Protein AF-0000000085165749 (afdb_homodimer)

Structure (mmCIF, N/CA/C/O backbone):
data_AF-0000000085165749-model_v1
#
loop_
_entity.id
_entity.type
_entity.pdbx_description
1 polymer 'Phosphoglycerate mutase'
#
loop_
_atom_site.group_PDB
_atom_site.id
_atom_site.type_symbol
_atom_site.label_atom_id
_atom_site.label_alt_id
_atom_site.label_comp_id
_atom_site.label_asym_id
_atom_site.label_entity_id
_atom_site.label_seq_id
_atom_site.pdbx_PDB_ins_code
_atom_site.Cartn_x
_atom_site.Cartn_y
_atom_site.Cartn_z
_atom_site.occupancy
_atom_site.B_iso_or_equiv
_atom_site.auth_seq_id
_atom_site.auth_comp_id
_atom_site.auth_asym_id
_atom_site.auth_atom_id
_atom_site.pdbx_PDB_model_num
ATOM 1 N N . MET A 1 1 ? 17.156 6.289 -3.018 1 94.44 1 MET A N 1
ATOM 2 C CA . MET A 1 1 ? 16.719 7.043 -1.844 1 94.44 1 MET A CA 1
ATOM 3 C C . MET A 1 1 ? 15.789 6.203 -0.973 1 94.44 1 MET A C 1
ATOM 5 O O . MET A 1 1 ? 14.93 5.484 -1.487 1 94.44 1 MET A O 1
ATOM 9 N N . ARG A 1 2 ? 16.078 6.234 0.33 1 96.69 2 ARG A N 1
ATOM 10 C CA . ARG A 1 2 ? 15.109 5.715 1.293 1 96.69 2 ARG A CA 1
ATOM 11 C C . ARG A 1 2 ? 14.188 6.82 1.795 1 96.69 2 ARG A C 1
ATOM 13 O O . ARG A 1 2 ? 14.656 7.852 2.283 1 96.69 2 ARG A O 1
ATOM 20 N N . LEU A 1 3 ? 12.922 6.656 1.549 1 97.69 3 LEU A N 1
ATOM 21 C CA . LEU A 1 3 ? 11.922 7.648 1.936 1 97.69 3 LEU A CA 1
ATOM 22 C C . LEU A 1 3 ? 11.008 7.105 3.023 1 97.69 3 LEU A C 1
ATOM 24 O O . LEU A 1 3 ? 10.289 6.125 2.803 1 97.69 3 LEU A O 1
ATOM 28 N N . ILE A 1 4 ? 11.062 7.711 4.168 1 98.44 4 ILE A N 1
ATOM 29 C CA . ILE A 1 4 ? 10.188 7.332 5.266 1 98.44 4 ILE A CA 1
ATOM 30 C C . ILE A 1 4 ? 9.164 8.438 5.512 1 98.44 4 ILE A C 1
ATOM 32 O O . ILE A 1 4 ? 9.523 9.562 5.875 1 98.44 4 ILE A O 1
ATOM 36 N N . LEU A 1 5 ? 7.926 8.141 5.219 1 98.69 5 LEU A N 1
ATOM 37 C CA . LEU A 1 5 ? 6.809 9.039 5.5 1 98.69 5 LEU A CA 1
ATOM 38 C C . LEU A 1 5 ? 6.188 8.719 6.859 1 98.69 5 LEU A C 1
ATOM 40 O O . LEU A 1 5 ? 5.875 7.562 7.148 1 98.69 5 LEU A O 1
ATOM 44 N N . ILE A 1 6 ? 6.004 9.719 7.695 1 98.69 6 ILE A N 1
ATOM 45 C CA . ILE A 1 6 ? 5.586 9.508 9.078 1 98.69 6 ILE A CA 1
ATOM 46 C C . ILE A 1 6 ? 4.434 10.445 9.422 1 98.69 6 ILE A C 1
ATOM 48 O O . ILE A 1 6 ? 4.508 11.648 9.156 1 98.69 6 ILE A O 1
ATOM 52 N N . ARG A 1 7 ? 3.377 9.891 9.953 1 98.75 7 ARG A N 1
ATOM 53 C CA . ARG A 1 7 ? 2.428 10.789 10.609 1 98.75 7 ARG A CA 1
ATOM 54 C C . ARG A 1 7 ? 2.951 11.234 11.969 1 98.75 7 ARG A C 1
ATOM 56 O O . ARG A 1 7 ? 3.561 10.445 12.695 1 98.75 7 ARG A O 1
ATOM 63 N N . HIS A 1 8 ? 2.695 12.391 12.336 1 98.75 8 HIS A N 1
ATOM 64 C CA . HIS A 1 8 ? 3.068 12.891 13.656 1 98.75 8 HIS A CA 1
ATOM 65 C C . HIS A 1 8 ? 2.514 11.992 14.758 1 98.75 8 HIS A C 1
ATOM 67 O O . HIS A 1 8 ? 1.596 11.203 14.516 1 98.75 8 HIS A O 1
ATOM 73 N N . GLY A 1 9 ? 3.117 12.117 15.961 1 98.44 9 GLY A N 1
ATOM 74 C CA . GLY A 1 9 ? 2.572 11.445 17.125 1 98.44 9 GLY A CA 1
ATOM 75 C C . GLY A 1 9 ? 1.198 11.953 17.531 1 98.44 9 GLY A C 1
ATOM 76 O O . GLY A 1 9 ? 0.72 12.953 16.984 1 98.44 9 GLY A O 1
ATOM 77 N N . GLU A 1 10 ? 0.658 11.281 18.484 1 98.38 10 GLU A N 1
ATOM 78 C CA . GLU A 1 10 ? -0.664 11.688 18.953 1 98.38 10 GLU A CA 1
ATOM 79 C C . GLU A 1 10 ? -0.659 13.133 19.438 1 98.38 10 GLU A C 1
ATOM 81 O O . GLU A 1 10 ? 0.22 13.531 20.219 1 98.38 10 GLU A O 1
ATOM 86 N N . ALA A 1 11 ? -1.513 13.938 18.906 1 98.31 11 ALA A N 1
ATOM 87 C CA . ALA A 1 11 ? -1.696 15.328 19.312 1 98.31 11 ALA A CA 1
ATOM 88 C C . ALA A 1 11 ? -2.988 15.5 20.109 1 98.31 11 ALA A C 1
ATOM 90 O O . ALA A 1 11 ? -3.891 14.664 20.031 1 98.31 11 ALA A O 1
ATOM 91 N N . VAL A 1 12 ? -3.066 16.547 20.844 1 97.44 12 VAL A N 1
ATOM 92 C CA . VAL A 1 12 ? -4.293 16.859 21.578 1 97.44 12 VAL A CA 1
ATOM 93 C C . VAL A 1 12 ? -5.461 16.984 20.609 1 97.44 12 VAL A C 1
ATOM 95 O O . VAL A 1 12 ? -5.379 17.719 19.609 1 97.44 12 VAL A O 1
ATOM 98 N N . GLY A 1 13 ? -6.52 16.203 20.859 1 95.25 13 GLY A N 1
ATOM 99 C CA . GLY A 1 13 ? -7.676 16.234 19.984 1 95.25 13 GLY A CA 1
ATOM 100 C C . GLY A 1 13 ? -7.793 14.992 19.109 1 95.25 13 GLY A C 1
ATOM 101 O O . GLY A 1 13 ? -8.875 14.672 18.625 1 95.25 13 GLY A O 1
ATOM 102 N N . ASN A 1 14 ? -6.652 14.297 18.844 1 95.19 14 ASN A N 1
ATOM 103 C CA . ASN A 1 14 ? -6.699 13.094 18.016 1 95.19 14 ASN A CA 1
ATOM 104 C C . ASN A 1 14 ? -7.586 12.023 18.641 1 95.19 14 ASN A C 1
ATOM 106 O O . ASN A 1 14 ? -8.391 11.398 17.938 1 95.19 14 ASN A O 1
ATOM 110 N N . ASP A 1 15 ? -7.375 11.781 19.906 1 92.38 15 ASP A N 1
ATOM 111 C CA . ASP A 1 15 ? -8.07 10.695 20.594 1 92.38 15 ASP A CA 1
ATOM 112 C C . ASP A 1 15 ? -9.578 10.945 20.625 1 92.38 15 ASP A C 1
ATOM 114 O O . ASP A 1 15 ? -10.367 10 20.719 1 92.38 15 ASP A O 1
ATOM 118 N N . SER A 1 16 ? -9.992 12.188 20.484 1 93.31 16 SER A N 1
ATOM 119 C CA . SER A 1 16 ? -11.414 12.539 20.516 1 93.31 16 SER A CA 1
ATOM 120 C C . SER A 1 16 ? -11.992 12.602 19.109 1 93.31 16 SER A C 1
ATOM 122 O O . SER A 1 16 ? -13.172 12.914 18.938 1 93.31 16 SER A O 1
ATOM 124 N N . GLY A 1 17 ? -11.195 12.414 18.109 1 94.62 17 GLY A N 1
ATOM 125 C CA . GLY A 1 17 ? -11.672 12.383 16.734 1 94.62 17 GLY A CA 1
ATOM 126 C C . GLY A 1 17 ? -11.906 13.758 16.141 1 94.62 17 GLY A C 1
ATOM 127 O O . GLY A 1 17 ? -12.719 13.93 15.234 1 94.62 17 GLY A O 1
ATOM 128 N N . VAL A 1 18 ? -11.305 14.773 16.75 1 96.19 18 VAL A N 1
ATOM 129 C CA . VAL A 1 18 ? -11.445 16.141 16.25 1 96.19 18 VAL A CA 1
ATOM 130 C C . VAL A 1 18 ? -10.703 16.281 14.922 1 96.19 18 VAL A C 1
ATOM 132 O O . VAL A 1 18 ? -9.578 15.797 14.773 1 96.19 18 VAL A O 1
ATOM 135 N N . MET A 1 19 ? -11.375 16.891 13.922 1 96.75 19 MET A N 1
ATOM 136 C CA . MET A 1 19 ? -10.727 17.234 12.656 1 96.75 19 MET A CA 1
ATOM 137 C C . MET A 1 19 ? -9.875 18.484 12.812 1 96.75 19 MET A C 1
ATOM 139 O O . MET A 1 19 ? -10.352 19.594 12.594 1 96.75 19 MET A O 1
ATOM 143 N N . LEU A 1 20 ? -8.695 18.297 13.086 1 96.5 20 LEU A N 1
ATOM 144 C CA . LEU A 1 20 ? -7.805 19.375 13.484 1 96.5 20 LEU A CA 1
ATOM 145 C C . LEU A 1 20 ? -7.414 20.234 12.281 1 96.5 20 LEU A C 1
ATOM 147 O O . LEU A 1 20 ? -7.199 21.438 12.414 1 96.5 20 LEU A O 1
ATOM 151 N N . GLY A 1 21 ? -7.285 19.562 11.125 1 96.44 21 GLY A N 1
ATOM 152 C CA . GLY A 1 21 ? -6.824 20.312 9.961 1 96.44 21 GLY A CA 1
ATOM 153 C C . GLY A 1 21 ? -5.516 21.031 10.195 1 96.44 21 GLY A C 1
ATOM 154 O O . GLY A 1 21 ? -4.531 20.422 10.625 1 96.44 21 GLY A O 1
ATOM 155 N N . ARG A 1 22 ? -5.574 22.344 10.109 1 97 22 ARG A N 1
ATOM 156 C CA . ARG A 1 22 ? -4.336 23.109 10.188 1 97 22 ARG A CA 1
ATOM 157 C C . ARG A 1 22 ? -4.234 23.844 11.516 1 97 22 ARG A C 1
ATOM 159 O O . ARG A 1 22 ? -3.457 24.797 11.648 1 97 22 ARG A O 1
ATOM 166 N N . GLN A 1 23 ? -5.02 23.406 12.492 1 96.31 23 GLN A N 1
ATOM 167 C CA . GLN A 1 23 ? -4.863 23.938 13.836 1 96.31 23 GLN A CA 1
ATOM 168 C C . GLN A 1 23 ? -3.518 23.531 14.438 1 96.31 23 GLN A C 1
ATOM 170 O O . GLN A 1 23 ? -3.053 22.422 14.227 1 96.31 23 GLN A O 1
ATOM 175 N N . ASP A 1 24 ? -2.975 24.422 15.156 1 97 24 ASP A N 1
ATOM 176 C CA . ASP A 1 24 ? -1.678 24.156 15.766 1 97 24 ASP A CA 1
ATOM 177 C C . ASP A 1 24 ? -1.84 23.656 17.203 1 97 24 ASP A C 1
ATOM 179 O O . ASP A 1 24 ? -1.938 24.453 18.141 1 97 24 ASP A O 1
ATOM 183 N N . VAL A 1 25 ? -1.852 22.406 17.422 1 97.31 25 VAL A N 1
ATOM 184 C CA . VAL A 1 25 ? -2.062 21.781 18.719 1 97.31 25 VAL A CA 1
ATOM 185 C C . VAL A 1 25 ? -0.825 20.969 19.109 1 97.31 25 VAL A C 1
ATOM 187 O O . VAL A 1 25 ? -0.12 20.438 18.25 1 97.31 25 VAL A O 1
ATOM 190 N N . PRO A 1 26 ? -0.561 20.844 20.344 1 98.06 26 PRO A N 1
ATOM 191 C CA . PRO A 1 26 ? 0.635 20.125 20.781 1 98.06 26 PRO A CA 1
ATOM 192 C C . PRO A 1 26 ? 0.44 18.609 20.797 1 98.06 26 PRO A C 1
ATOM 194 O O . PRO A 1 26 ? -0.695 18.125 20.75 1 98.06 26 PRO A O 1
ATOM 197 N N . LEU A 1 27 ? 1.549 17.891 20.891 1 98.5 27 LEU A N 1
ATOM 198 C CA . LEU A 1 27 ? 1.521 16.453 21.125 1 98.5 27 LEU A CA 1
ATOM 199 C C . LEU A 1 27 ? 1.022 16.141 22.531 1 98.5 27 LEU A C 1
ATOM 201 O O . LEU A 1 27 ? 1.238 16.922 23.469 1 98.5 27 LEU A O 1
ATOM 205 N N . THR A 1 28 ? 0.401 15.023 22.672 1 98.44 28 THR A N 1
ATOM 206 C CA . THR A 1 28 ? 0.168 14.469 24 1 98.44 28 THR A CA 1
ATOM 207 C C . THR A 1 28 ? 1.426 13.781 24.531 1 98.44 28 THR A C 1
ATOM 209 O O . THR A 1 28 ? 2.422 13.664 23.812 1 98.44 28 THR A O 1
ATOM 212 N N . GLU A 1 29 ? 1.382 13.414 25.766 1 98.31 29 GLU A N 1
ATOM 213 C CA . GLU A 1 29 ? 2.498 12.641 26.297 1 98.31 29 GLU A CA 1
ATOM 214 C C . GLU A 1 29 ? 2.678 11.328 25.547 1 98.31 29 GLU A C 1
ATOM 216 O O . GLU A 1 29 ? 3.805 10.914 25.266 1 98.31 29 GLU A O 1
ATOM 221 N N . ARG A 1 30 ? 1.584 10.719 25.266 1 97.75 30 ARG A N 1
ATOM 222 C CA . ARG A 1 30 ? 1.648 9.5 24.453 1 97.75 30 ARG A CA 1
ATOM 223 C C . ARG A 1 30 ? 2.297 9.773 23.109 1 97.75 30 ARG A C 1
ATOM 225 O O . ARG A 1 30 ? 3.104 8.977 22.625 1 97.75 30 ARG A O 1
ATOM 232 N N . GLY A 1 31 ? 1.917 10.875 22.5 1 98.19 31 GLY A N 1
ATOM 233 C CA . GLY A 1 31 ? 2.504 11.266 21.219 1 98.19 31 GLY A CA 1
ATOM 234 C C . GLY A 1 31 ? 4.004 11.477 21.297 1 98.19 31 GLY A C 1
ATOM 235 O O . GLY A 1 31 ? 4.738 11.094 20.375 1 98.19 31 GLY A O 1
ATOM 236 N N . ARG A 1 32 ? 4.438 12.062 22.359 1 98.06 32 ARG A N 1
ATOM 237 C CA . ARG A 1 32 ? 5.867 12.266 22.562 1 98.06 32 ARG A CA 1
ATOM 238 C C . ARG A 1 32 ? 6.598 10.938 22.688 1 98.06 32 ARG A C 1
ATOM 240 O O . ARG A 1 32 ? 7.66 10.742 22.094 1 98.06 32 ARG A O 1
ATOM 247 N N . GLN A 1 33 ? 6.008 10.031 23.438 1 97.75 33 GLN A N 1
ATOM 248 C CA . GLN A 1 33 ? 6.598 8.711 23.625 1 97.75 33 GLN A CA 1
ATOM 249 C C . GLN A 1 33 ? 6.637 7.945 22.297 1 97.75 33 GLN A C 1
ATOM 251 O O . GLN A 1 33 ? 7.594 7.219 22.016 1 97.75 33 GLN A O 1
ATOM 256 N N . GLN A 1 34 ? 5.625 8.086 21.516 1 97.75 34 GLN A N 1
ATOM 257 C CA . GLN A 1 34 ? 5.578 7.461 20.188 1 97.75 34 GLN A CA 1
ATOM 258 C C . GLN A 1 34 ? 6.734 7.941 19.312 1 97.75 34 GLN A C 1
ATOM 260 O O . GLN A 1 34 ? 7.387 7.137 18.656 1 97.75 34 GLN A O 1
ATOM 265 N N . ALA A 1 35 ? 6.973 9.234 19.312 1 97.19 35 ALA A N 1
ATOM 266 C CA . ALA A 1 35 ? 8.039 9.82 18.516 1 97.19 35 ALA A CA 1
ATOM 267 C C . ALA A 1 35 ? 9.406 9.273 18.938 1 97.19 35 ALA A C 1
ATOM 269 O O . ALA A 1 35 ? 10.219 8.906 18.078 1 97.19 35 ALA A O 1
ATOM 270 N N . LEU A 1 36 ? 9.617 9.203 20.188 1 96.06 36 LEU A N 1
ATOM 271 C CA . LEU A 1 36 ? 10.883 8.688 20.703 1 96.06 36 LEU A CA 1
ATOM 272 C C . LEU A 1 36 ? 11.07 7.223 20.328 1 96.06 36 LEU A C 1
ATOM 274 O O . LEU A 1 36 ? 12.18 6.805 20 1 96.06 36 LEU A O 1
ATOM 278 N N . ALA A 1 37 ? 10 6.477 20.391 1 95.5 37 ALA A N 1
ATOM 279 C CA . ALA A 1 37 ? 10.062 5.062 20.031 1 95.5 37 ALA A CA 1
ATOM 280 C C . ALA A 1 37 ? 10.414 4.891 18.562 1 95.5 37 ALA A C 1
ATOM 282 O O . ALA A 1 37 ? 11.117 3.951 18.188 1 95.5 37 ALA A O 1
ATOM 283 N N . LEU A 1 38 ? 9.961 5.766 17.703 1 95.38 38 LEU A N 1
ATOM 284 C CA . LEU A 1 38 ? 10.203 5.688 16.266 1 95.38 38 LEU A CA 1
ATOM 285 C C . LEU A 1 38 ? 11.68 5.938 15.953 1 95.38 38 LEU A C 1
ATOM 287 O O . LEU A 1 38 ? 12.219 5.371 15 1 95.38 38 LEU A O 1
ATOM 291 N N . ARG A 1 39 ? 12.25 6.809 16.719 1 91.56 39 ARG A N 1
ATOM 292 C CA . ARG A 1 39 ? 13.664 7.125 16.547 1 91.56 39 ARG A CA 1
ATOM 293 C C . ARG A 1 39 ? 14.516 5.859 16.531 1 91.56 39 ARG A C 1
ATOM 295 O O . ARG A 1 39 ? 15.445 5.738 15.742 1 91.56 39 ARG A O 1
ATOM 302 N N . GLU A 1 40 ? 14.18 4.914 17.328 1 90.94 40 GLU A N 1
ATOM 303 C CA . GLU A 1 40 ? 14.961 3.693 17.516 1 90.94 40 GLU A CA 1
ATOM 304 C C . GLU A 1 40 ? 14.625 2.652 16.453 1 90.94 40 GLU A C 1
ATOM 306 O O . GLU A 1 40 ? 15.414 1.747 16.188 1 90.94 40 GLU A O 1
ATOM 311 N N . LYS A 1 41 ? 13.539 2.766 15.836 1 93.25 41 LYS A N 1
ATOM 312 C CA . LYS A 1 41 ? 13.023 1.733 14.938 1 93.25 41 LYS A CA 1
ATOM 313 C C . LYS A 1 41 ? 13.398 2.027 13.484 1 93.25 41 LYS A C 1
ATOM 315 O O . LYS A 1 41 ? 13.5 1.11 12.664 1 93.25 41 LYS A O 1
ATOM 320 N N . LEU A 1 42 ? 13.625 3.256 13.148 1 95.31 42 LEU A N 1
ATOM 321 C CA . LEU A 1 42 ? 13.789 3.654 11.758 1 95.31 42 LEU A CA 1
ATOM 322 C C . LEU A 1 42 ? 15.258 3.869 11.422 1 95.31 42 LEU A C 1
ATOM 324 O O . LEU A 1 42 ? 16.062 4.199 12.305 1 95.31 42 LEU A O 1
ATOM 328 N N . PRO A 1 43 ? 15.625 3.631 10.172 1 94.81 43 PRO A N 1
ATOM 329 C CA . PRO A 1 43 ? 17.016 3.91 9.789 1 94.81 43 PRO A CA 1
ATOM 330 C C . PRO A 1 43 ? 17.391 5.375 9.984 1 94.81 43 PRO A C 1
ATOM 332 O O . PRO A 1 43 ? 16.531 6.262 9.875 1 94.81 43 PRO A O 1
ATOM 335 N N . ARG A 1 44 ? 18.641 5.676 10.203 1 94.62 44 ARG A N 1
ATOM 336 C CA . ARG A 1 44 ? 19.109 7.035 10.438 1 94.62 44 ARG A CA 1
ATOM 337 C C . ARG A 1 44 ? 18.953 7.902 9.195 1 94.62 44 ARG A C 1
ATOM 339 O O . ARG A 1 44 ? 19.359 7.516 8.102 1 94.62 44 ARG A O 1
ATOM 346 N N . PRO A 1 45 ? 18.312 9.023 9.406 1 96.69 45 PRO A N 1
ATOM 347 C CA . PRO A 1 45 ? 18.141 9.922 8.266 1 96.69 45 PRO A CA 1
ATOM 348 C C . PRO A 1 45 ? 19.359 10.812 8.016 1 96.69 45 PRO A C 1
ATOM 350 O O . PRO A 1 45 ? 20.172 11.016 8.922 1 96.69 45 PRO A O 1
ATOM 353 N N . ASN A 1 46 ? 19.547 11.266 6.777 1 95 46 ASN A N 1
ATOM 354 C CA . ASN A 1 46 ? 20.469 12.359 6.527 1 95 46 ASN A CA 1
ATOM 355 C C . ASN A 1 46 ? 19.734 13.641 6.148 1 95 46 ASN A C 1
ATOM 357 O O . ASN A 1 46 ? 20.359 14.695 6 1 95 46 ASN A O 1
ATOM 361 N N . ALA A 1 47 ? 18.391 13.594 6.023 1 97.06 47 ALA A N 1
ATOM 362 C CA . ALA A 1 47 ? 17.531 14.758 5.848 1 97.06 47 ALA A CA 1
ATOM 363 C C . ALA A 1 47 ? 16.188 14.547 6.531 1 97.06 47 ALA A C 1
ATOM 365 O O . ALA A 1 47 ? 15.617 13.453 6.48 1 97.06 47 ALA A O 1
ATOM 366 N N . ILE A 1 48 ? 15.688 15.578 7.16 1 97.94 48 ILE A N 1
ATOM 367 C CA . ILE A 1 48 ? 14.391 15.523 7.824 1 97.94 48 ILE A CA 1
ATOM 368 C C . ILE A 1 48 ? 13.523 16.703 7.359 1 97.94 48 ILE A C 1
ATOM 370 O O . ILE A 1 48 ? 13.93 17.859 7.477 1 97.94 48 ILE A O 1
ATOM 374 N N . TYR A 1 49 ? 12.391 16.375 6.809 1 98.62 49 TYR A N 1
ATOM 375 C CA . TYR A 1 49 ? 11.383 17.359 6.453 1 98.62 49 TYR A CA 1
ATOM 376 C C . TYR A 1 49 ? 10.172 17.266 7.363 1 98.62 49 TYR A C 1
ATOM 378 O O . TYR A 1 49 ? 9.805 16.156 7.793 1 98.62 49 TYR A O 1
ATOM 386 N N . THR A 1 50 ? 9.562 18.391 7.645 1 98.69 50 THR A N 1
ATOM 387 C CA . THR A 1 50 ? 8.383 18.375 8.5 1 98.69 50 THR A CA 1
ATOM 388 C C . THR A 1 50 ? 7.348 19.375 8.023 1 98.69 50 THR A C 1
ATOM 390 O O . THR A 1 50 ? 7.699 20.406 7.426 1 98.69 50 THR A O 1
ATOM 393 N N . SER A 1 51 ? 6.105 19.016 8.188 1 98.69 51 SER A N 1
ATOM 394 C CA . SER A 1 51 ? 5.051 20.016 8.141 1 98.69 51 SER A CA 1
ATOM 395 C C . SER A 1 51 ? 5.332 21.156 9.109 1 98.69 51 SER A C 1
ATOM 397 O O . SER A 1 51 ? 5.949 20.953 10.156 1 98.69 51 SER A O 1
ATOM 399 N N . PRO A 1 52 ? 4.844 22.359 8.828 1 98.12 52 PRO A N 1
ATOM 400 C CA . PRO A 1 52 ? 5.129 23.516 9.695 1 98.12 52 PRO A CA 1
ATOM 401 C C . PRO A 1 52 ? 4.332 23.469 11 1 98.12 52 PRO A C 1
ATOM 403 O O . PRO A 1 52 ? 4.613 24.25 11.914 1 98.12 52 PRO A O 1
ATOM 406 N N . LEU A 1 53 ? 3.361 22.656 11.109 1 98.44 53 LEU A N 1
ATOM 407 C CA . LEU A 1 53 ? 2.531 22.656 12.312 1 98.44 53 LEU A CA 1
ATOM 408 C C . LEU A 1 53 ? 3.289 22.062 13.492 1 98.44 53 LEU A C 1
ATOM 410 O O . LEU A 1 53 ? 4.082 21.125 13.328 1 98.44 53 LEU A O 1
ATOM 414 N N . GLN A 1 54 ? 2.979 22.453 14.648 1 98.25 54 GLN A N 1
ATOM 415 C CA . GLN A 1 54 ? 3.725 22.156 15.867 1 98.25 54 GLN A CA 1
ATOM 416 C C . GLN A 1 54 ? 3.768 20.656 16.141 1 98.25 54 GLN A C 1
ATOM 418 O O . GLN A 1 54 ? 4.805 20.125 16.547 1 98.25 54 GLN A O 1
ATOM 423 N N . ARG A 1 55 ? 2.691 19.938 15.984 1 98.5 55 ARG A N 1
ATOM 424 C CA . ARG A 1 55 ? 2.645 18.516 16.281 1 98.5 55 ARG A CA 1
ATOM 425 C C . ARG A 1 55 ? 3.645 17.75 15.414 1 98.5 55 ARG A C 1
ATOM 427 O O . ARG A 1 55 ? 4.258 16.781 15.875 1 98.5 55 ARG A O 1
ATOM 434 N N . CYS A 1 56 ? 3.848 18.188 14.18 1 98.75 56 CYS A N 1
ATOM 435 C CA . CYS A 1 56 ? 4.828 17.562 13.297 1 98.75 56 CYS A CA 1
ATOM 436 C C . CYS A 1 56 ? 6.242 17.984 13.672 1 98.75 56 CYS A C 1
ATOM 438 O O . CYS A 1 56 ? 7.145 17.141 13.742 1 98.75 56 CYS A O 1
ATOM 440 N N . HIS A 1 57 ? 6.418 19.25 13.914 1 97.69 57 HIS A N 1
ATOM 441 C CA . HIS A 1 57 ? 7.738 19.75 14.289 1 97.69 57 HIS A CA 1
ATOM 442 C C . HIS A 1 57 ? 8.227 19.094 15.578 1 97.69 57 HIS A C 1
ATOM 444 O O . HIS A 1 57 ? 9.383 18.656 15.656 1 97.69 57 HIS A O 1
ATOM 450 N N . ASP A 1 58 ? 7.379 19.016 16.531 1 98 58 ASP A N 1
ATOM 451 C CA . ASP A 1 58 ? 7.734 18.375 17.797 1 98 58 ASP A CA 1
ATOM 452 C C . ASP A 1 58 ? 8.07 16.906 17.609 1 98 58 ASP A C 1
ATOM 454 O O . ASP A 1 58 ? 9.023 16.391 18.203 1 98 58 ASP A O 1
ATOM 458 N N . THR A 1 59 ? 7.289 16.234 16.797 1 98.44 59 THR A N 1
ATOM 459 C CA . THR A 1 59 ? 7.574 14.844 16.484 1 98.44 59 THR A CA 1
ATOM 460 C C . THR A 1 59 ? 8.961 14.703 15.859 1 98.44 59 THR A C 1
ATOM 462 O O . THR A 1 59 ? 9.758 13.867 16.281 1 98.44 59 THR A O 1
ATOM 465 N N . ALA A 1 60 ? 9.25 15.531 14.859 1 98 60 ALA A N 1
ATOM 466 C CA . ALA A 1 60 ? 10.539 15.5 14.172 1 98 60 ALA A CA 1
ATOM 467 C C . ALA A 1 60 ? 11.68 15.75 15.148 1 98 60 ALA A C 1
ATOM 469 O O . ALA A 1 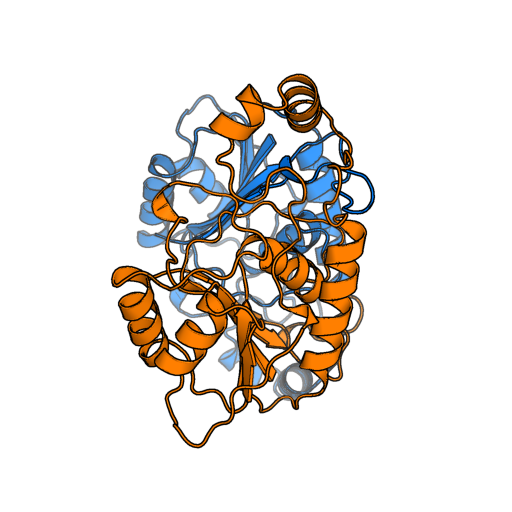60 ? 12.711 15.078 15.094 1 98 60 ALA A O 1
ATOM 470 N N . THR A 1 61 ? 11.492 16.688 16.031 1 97.25 61 THR A N 1
ATOM 471 C CA . THR A 1 61 ? 12.523 17.062 17 1 97.25 61 THR A CA 1
ATOM 472 C C . THR A 1 61 ? 12.82 15.898 17.938 1 97.25 61 THR A C 1
ATOM 474 O O . THR A 1 61 ? 13.984 15.578 18.188 1 97.25 61 THR A O 1
ATOM 477 N N . LEU A 1 62 ? 11.773 15.297 18.453 1 96.81 62 LEU A N 1
ATOM 478 C CA . LEU A 1 62 ? 11.922 14.18 19.375 1 96.81 62 LEU A CA 1
ATOM 479 C C . LEU A 1 62 ? 12.547 12.977 18.672 1 96.81 62 LEU A C 1
ATOM 481 O O . LEU A 1 62 ? 13.32 12.234 19.281 1 96.81 62 LEU A O 1
ATOM 485 N N . MET A 1 63 ? 12.25 12.797 17.406 1 96.94 63 MET A N 1
ATOM 486 C CA . MET A 1 63 ? 12.75 11.664 16.625 1 96.94 63 MET A CA 1
ATOM 487 C C . MET A 1 63 ? 14.211 11.875 16.219 1 96.94 63 MET A C 1
ATOM 489 O O . MET A 1 63 ? 14.938 10.914 15.977 1 96.94 63 MET A O 1
ATOM 493 N N . ASN A 1 64 ? 14.562 13.094 16.031 1 95.44 64 ASN A N 1
ATOM 494 C CA . ASN A 1 64 ? 15.875 13.422 15.477 1 95.44 64 ASN A CA 1
ATOM 495 C C . ASN A 1 64 ? 17 12.805 16.297 1 95.44 64 ASN A C 1
ATOM 497 O O . ASN A 1 64 ? 17.219 13.195 17.453 1 95.44 64 ASN A O 1
ATOM 501 N N . PRO A 1 65 ? 17.719 11.852 15.711 1 87.81 65 PRO A N 1
ATOM 502 C CA . PRO A 1 65 ? 18.766 11.148 16.453 1 87.81 65 PRO A CA 1
ATOM 503 C C . PRO A 1 65 ? 20.016 11.992 16.641 1 87.81 65 PRO A C 1
ATOM 505 O O . PRO A 1 65 ? 20.875 11.656 17.453 1 87.81 65 PRO A O 1
ATOM 508 N N . CYS A 1 66 ? 20.188 13.008 15.781 1 85.5 66 CYS A N 1
ATOM 509 C CA . CYS A 1 66 ? 21.375 13.859 15.805 1 85.5 66 CYS A CA 1
ATOM 510 C C . CYS A 1 66 ? 21 15.328 15.898 1 85.5 66 CYS A C 1
ATOM 512 O O . CYS A 1 66 ? 20.438 15.891 14.945 1 85.5 66 CYS A O 1
ATOM 514 N N . PRO A 1 67 ? 21.359 15.961 16.922 1 79.25 67 PRO A N 1
ATOM 515 C CA . PRO A 1 67 ? 20.984 17.375 17.094 1 79.25 67 PRO A CA 1
ATOM 516 C C . PRO A 1 67 ? 21.547 18.266 15.992 1 79.25 67 PRO A C 1
ATOM 518 O O . PRO A 1 67 ? 21 19.344 15.734 1 79.25 67 PRO A O 1
ATOM 521 N N . ASP A 1 68 ? 22.547 17.812 15.266 1 89.69 68 ASP A N 1
ATOM 522 C CA . ASP A 1 68 ? 23.156 18.625 14.227 1 89.69 68 ASP A CA 1
ATOM 523 C C . ASP A 1 68 ? 22.422 18.469 12.898 1 89.69 68 ASP A C 1
ATOM 525 O O . ASP A 1 68 ? 22.625 19.266 11.969 1 89.69 68 ASP A O 1
ATOM 529 N N . LEU A 1 69 ? 21.625 17.5 12.836 1 92.31 69 LEU A N 1
ATOM 530 C CA . LEU A 1 69 ? 20.844 17.344 11.617 1 92.31 69 LEU A CA 1
ATOM 531 C C . LEU A 1 69 ? 19.656 18.297 11.586 1 92.31 69 LEU A C 1
ATOM 533 O O . LEU A 1 69 ? 18.766 18.219 12.43 1 92.31 69 LEU A O 1
ATOM 537 N N . LYS A 1 70 ? 19.703 19.25 10.703 1 94.25 70 LYS A N 1
ATOM 538 C CA . LYS A 1 70 ? 18.688 20.297 10.609 1 94.25 70 LYS A CA 1
ATOM 539 C C . LYS A 1 70 ? 17.344 19.703 10.156 1 94.25 70 LYS A C 1
ATOM 541 O O . LYS A 1 70 ? 17.312 18.859 9.258 1 94.25 70 LYS A O 1
ATOM 546 N N . ILE A 1 71 ? 16.312 20.141 10.836 1 97.19 71 ILE A N 1
ATOM 547 C CA . ILE A 1 71 ? 14.945 19.828 10.438 1 97.19 71 ILE A CA 1
ATOM 548 C C . ILE A 1 71 ? 14.438 20.922 9.484 1 97.19 71 ILE A C 1
ATOM 550 O O . ILE A 1 71 ? 14.43 22.094 9.836 1 97.19 71 ILE A O 1
ATOM 554 N N . GLN A 1 72 ? 14.039 20.562 8.273 1 97.75 72 GLN A N 1
ATOM 555 C CA . GLN A 1 72 ? 13.578 21.516 7.266 1 97.75 72 GLN A CA 1
ATOM 556 C C . GLN A 1 72 ? 12.055 21.516 7.176 1 97.75 72 GLN A C 1
ATOM 558 O O . GLN A 1 72 ? 11.43 20.469 7.039 1 97.75 72 GLN A O 1
ATOM 563 N N . GLU A 1 73 ? 11.531 22.703 7.273 1 98.06 73 GLU A N 1
ATOM 564 C CA . GLU A 1 73 ? 10.094 22.812 7.059 1 98.06 73 GLU A CA 1
ATOM 565 C C . GLU A 1 73 ? 9.758 22.797 5.57 1 98.06 73 GLU A C 1
ATOM 567 O O . GLU A 1 73 ? 10.414 23.469 4.773 1 98.06 73 GLU A O 1
ATOM 572 N N . LEU A 1 74 ? 8.828 22.016 5.211 1 98.25 74 LEU A N 1
ATOM 573 C CA . LEU A 1 74 ? 8.258 21.984 3.869 1 98.25 74 LEU A CA 1
ATOM 574 C C . LEU A 1 74 ? 6.766 22.281 3.906 1 98.25 74 LEU A C 1
ATOM 576 O O . LEU A 1 74 ? 5.969 21.453 4.359 1 98.25 74 LEU A O 1
ATOM 580 N N . ALA A 1 75 ? 6.383 23.438 3.414 1 98.19 75 ALA A N 1
ATOM 581 C CA . ALA A 1 75 ? 5.012 23.922 3.535 1 98.19 75 ALA A CA 1
ATOM 582 C C . ALA A 1 75 ? 4.023 22.969 2.875 1 98.19 75 ALA A C 1
ATOM 584 O O . ALA A 1 75 ? 2.887 22.828 3.328 1 98.19 75 ALA A O 1
ATOM 585 N N . GLU A 1 76 ? 4.449 22.281 1.845 1 98.44 76 GLU A N 1
ATOM 586 C CA . GLU A 1 76 ? 3.594 21.375 1.086 1 98.44 76 GLU A CA 1
ATOM 587 C C . GLU A 1 76 ? 3.121 20.219 1.95 1 98.44 76 GLU A C 1
ATOM 589 O O . GLU A 1 76 ? 2.131 19.562 1.625 1 98.44 76 GLU A O 1
ATOM 594 N N . LEU A 1 77 ? 3.768 19.938 3.105 1 98.69 77 LEU A N 1
ATOM 595 C CA . LEU A 1 77 ? 3.475 18.766 3.93 1 98.69 77 LEU A CA 1
ATOM 596 C C . LEU A 1 77 ? 2.359 19.062 4.926 1 98.69 77 LEU A C 1
ATOM 598 O O . LEU A 1 77 ? 1.947 18.188 5.688 1 98.69 77 LEU A O 1
ATOM 602 N N . ILE A 1 78 ? 1.835 20.266 4.859 1 98.69 78 ILE A N 1
ATOM 603 C CA . ILE A 1 78 ? 0.823 20.688 5.828 1 98.69 78 ILE A CA 1
ATOM 604 C C . ILE A 1 78 ? -0.446 19.859 5.629 1 98.69 78 ILE A C 1
ATOM 606 O O . ILE A 1 78 ? -0.667 19.297 4.551 1 98.69 78 ILE A O 1
ATOM 610 N N . GLU A 1 79 ? -1.247 19.781 6.691 1 98.5 79 GLU A N 1
ATOM 611 C CA . GLU A 1 79 ? -2.479 19 6.625 1 98.5 79 GLU A CA 1
ATOM 612 C C . GLU A 1 79 ? -3.488 19.641 5.68 1 98.5 79 GLU A C 1
ATOM 614 O O . GLU A 1 79 ? -3.412 20.828 5.398 1 98.5 79 GLU A O 1
ATOM 619 N N . ILE A 1 80 ? -4.363 18.797 5.199 1 96.62 80 ILE A N 1
ATOM 620 C CA . ILE A 1 80 ? -5.465 19.281 4.367 1 96.62 80 ILE A CA 1
ATOM 621 C C . ILE A 1 80 ? -6.324 20.266 5.16 1 96.62 80 ILE A C 1
ATOM 623 O O . ILE A 1 80 ? -6.656 20 6.32 1 96.62 80 ILE A O 1
ATOM 627 N N . ASP A 1 81 ? -6.602 21.375 4.516 1 97.56 81 ASP A N 1
ATOM 628 C CA . ASP A 1 81 ? -7.52 22.328 5.129 1 97.56 81 ASP A CA 1
ATOM 629 C C . ASP A 1 81 ? -8.945 21.781 5.152 1 97.56 81 ASP A C 1
ATOM 631 O O . ASP A 1 81 ? -9.547 21.547 4.102 1 97.56 81 ASP A O 1
ATOM 635 N N . GLN A 1 82 ? -9.539 21.672 6.332 1 95.94 82 GLN A N 1
ATOM 636 C CA . GLN A 1 82 ? -10.836 21.031 6.496 1 95.94 82 GLN A CA 1
ATOM 637 C C . GLN A 1 82 ? -11.961 22.062 6.5 1 95.94 82 GLN A C 1
ATOM 639 O O . GLN A 1 82 ? -13.125 21.719 6.73 1 95.94 82 GLN A O 1
ATOM 644 N N . GLY A 1 83 ? -11.57 23.281 6.332 1 97.62 83 GLY A N 1
ATOM 645 C CA . GLY A 1 83 ? -12.562 24.344 6.203 1 97.62 83 GLY A CA 1
ATOM 646 C C . GLY A 1 83 ? -13.484 24.453 7.406 1 97.62 83 GLY A C 1
ATOM 647 O O . GLY A 1 83 ? -13.016 24.516 8.547 1 97.62 83 GLY A O 1
ATOM 648 N N . ILE A 1 84 ? -14.828 24.359 7.133 1 97.88 84 ILE A N 1
ATOM 649 C CA . ILE A 1 84 ? -15.82 24.641 8.164 1 97.88 84 ILE A CA 1
ATOM 650 C C . ILE A 1 84 ? -15.836 23.5 9.172 1 97.88 84 ILE A C 1
ATOM 652 O O . ILE A 1 84 ? -16.438 23.609 10.25 1 97.88 84 ILE A O 1
ATOM 656 N N . PHE A 1 85 ? -15.195 22.406 8.875 1 97.31 85 PHE A N 1
ATOM 657 C CA . PHE A 1 85 ? -15.234 21.25 9.75 1 97.31 85 PHE A CA 1
ATOM 658 C C . PHE A 1 85 ? -14.102 21.312 10.773 1 97.31 85 PHE A C 1
ATOM 660 O O . PHE A 1 85 ? -14.07 20.516 11.719 1 97.31 85 PHE A O 1
ATOM 667 N N . THR A 1 86 ? -13.156 22.25 10.547 1 97.44 86 THR A N 1
ATOM 668 C CA . THR A 1 86 ? -11.992 22.328 11.414 1 97.44 86 THR A CA 1
ATOM 669 C C . THR A 1 86 ? -12.414 22.5 12.875 1 97.44 86 THR A C 1
ATOM 671 O O . THR A 1 86 ? -13.242 23.359 13.188 1 97.44 86 THR A O 1
ATOM 674 N N . GLY A 1 87 ? -11.859 21.641 13.672 1 96.94 87 GLY A N 1
ATOM 675 C CA . GLY A 1 87 ? -12.109 21.734 15.102 1 96.94 87 GLY A CA 1
ATOM 676 C C . GLY A 1 87 ? -13.312 20.953 15.562 1 96.94 87 GLY A C 1
ATOM 677 O O . GLY A 1 87 ? -13.586 20.859 16.766 1 96.94 87 GLY A O 1
ATOM 678 N N . LEU A 1 88 ? -14.039 20.359 14.602 1 97.56 88 LEU A N 1
ATOM 679 C CA . LEU A 1 88 ? -15.234 19.594 14.93 1 97.56 88 LEU A CA 1
ATOM 680 C C . LEU A 1 88 ? -14.953 18.094 14.875 1 97.56 88 LEU A C 1
ATOM 682 O O . LEU A 1 88 ? -14.086 17.656 14.125 1 97.56 88 LEU A O 1
ATOM 686 N N . THR A 1 89 ? -15.625 17.406 15.734 1 97.19 89 THR A N 1
ATOM 687 C CA . THR A 1 89 ? -15.781 15.984 15.469 1 97.19 89 THR A CA 1
ATOM 688 C C . THR A 1 89 ? -16.797 15.742 14.367 1 97.19 89 THR A C 1
ATOM 690 O O . THR A 1 89 ? -17.562 16.641 14.008 1 97.19 89 THR A O 1
ATOM 693 N N . TRP A 1 90 ? -16.797 14.602 13.836 1 95.62 90 TRP A N 1
ATOM 694 C CA . TRP A 1 90 ? -17.781 14.305 12.805 1 95.62 90 TRP A CA 1
ATOM 695 C C . TRP A 1 90 ? -19.203 14.422 13.352 1 95.62 90 TRP A C 1
ATOM 697 O O . TRP A 1 90 ? -20.094 14.938 12.68 1 95.62 90 TRP A O 1
ATOM 707 N N . ALA A 1 91 ? -19.375 13.992 14.562 1 97.25 91 ALA A N 1
ATOM 708 C CA . ALA A 1 91 ? -20.688 14.109 15.203 1 97.25 91 ALA A CA 1
ATOM 709 C C . ALA A 1 91 ? -21.109 15.57 15.312 1 97.25 91 ALA A C 1
ATOM 711 O O . ALA A 1 91 ? -22.266 15.906 15.055 1 97.25 91 ALA A 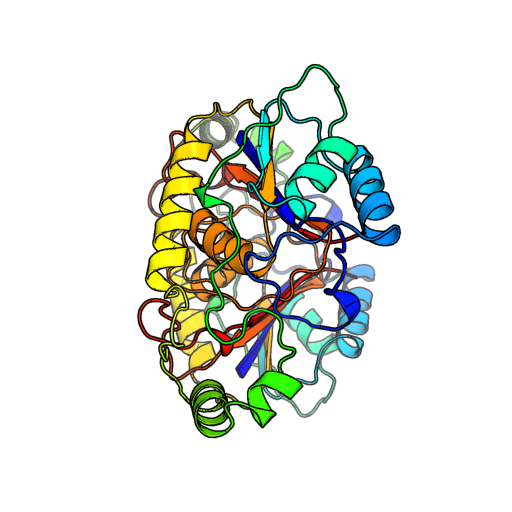O 1
ATOM 712 N N . GLN A 1 92 ? -20.188 16.406 15.711 1 98.12 92 GLN A N 1
ATOM 713 C CA . GLN A 1 92 ? -20.469 17.828 15.789 1 98.12 92 GLN A CA 1
ATOM 714 C C . GLN A 1 92 ? -20.75 18.406 14.406 1 98.12 92 GLN A C 1
ATOM 716 O O . GLN A 1 92 ? -21.641 19.25 14.25 1 98.12 92 GLN A O 1
ATOM 721 N N . ALA A 1 93 ? -20 17.984 13.383 1 97.88 93 ALA A N 1
ATOM 722 C CA . ALA A 1 93 ? -20.234 18.438 12.016 1 97.88 93 ALA A CA 1
ATOM 723 C C . ALA A 1 93 ? -21.625 18.047 11.539 1 97.88 93 ALA A C 1
ATOM 725 O O . ALA A 1 93 ? -22.328 18.859 10.914 1 97.88 93 ALA A O 1
ATOM 726 N N . GLN A 1 94 ? -22 16.828 11.836 1 97.75 94 GLN A N 1
ATOM 727 C CA . GLN A 1 94 ? -23.312 16.344 11.453 1 97.75 94 GLN A CA 1
ATOM 728 C C . GLN A 1 94 ? -24.422 17.172 12.102 1 97.75 94 GLN A C 1
ATOM 730 O O . GLN A 1 94 ? -25.453 17.438 11.484 1 97.75 94 GLN A O 1
ATOM 735 N N . SER A 1 95 ? -24.25 17.578 13.32 1 98.19 95 SER A N 1
ATOM 736 C CA . SER A 1 95 ? -25.219 18.391 14.039 1 98.19 95 SER A CA 1
ATOM 737 C C . SER A 1 95 ? -25.281 19.797 13.477 1 98.19 95 SER A C 1
ATOM 739 O O . SER A 1 95 ? -26.359 20.359 13.312 1 98.19 95 SER A O 1
ATOM 741 N N . GLN A 1 96 ? -24.141 20.391 13.172 1 98.12 96 GLN A N 1
ATOM 742 C CA . GLN A 1 96 ? -24.062 21.781 12.75 1 98.12 96 GLN A CA 1
ATOM 743 C C . GLN A 1 96 ? -24.359 21.938 11.266 1 98.12 96 GLN A C 1
ATOM 745 O O . GLN A 1 96 ? -24.859 22.969 10.828 1 98.12 96 GLN A O 1
ATOM 750 N N . HIS A 1 97 ? -23.984 20.969 10.445 1 97.88 97 HIS A N 1
ATOM 751 C CA . HIS A 1 97 ? -24.141 20.984 9 1 97.88 97 HIS A CA 1
ATOM 752 C C . HIS A 1 97 ? -24.766 19.688 8.492 1 97.88 97 HIS A C 1
ATOM 754 O O . HIS A 1 97 ? -24.172 19 7.652 1 97.88 97 HIS A O 1
ATOM 760 N N . PRO A 1 98 ? -25.984 19.344 8.945 1 97.69 98 PRO A N 1
ATOM 761 C CA . PRO A 1 98 ? -26.578 18.047 8.664 1 97.69 98 PRO A CA 1
ATOM 762 C C . PRO A 1 98 ? -26.75 17.781 7.168 1 97.69 98 PRO A C 1
ATOM 764 O O . PRO A 1 98 ? -26.422 16.688 6.695 1 97.69 98 PRO A O 1
ATOM 767 N N . ASP A 1 99 ? -27.188 18.797 6.387 1 97.5 99 ASP A N 1
ATOM 768 C CA . ASP A 1 99 ? -27.438 18.594 4.965 1 97.5 99 ASP A CA 1
ATOM 769 C C . ASP A 1 99 ? -26.141 18.312 4.215 1 97.5 99 ASP A C 1
ATOM 771 O O . ASP A 1 99 ? -26.078 17.391 3.395 1 97.5 99 ASP A O 1
ATOM 775 N N . LEU A 1 100 ? -25.156 19.094 4.512 1 96.5 100 LEU A N 1
ATOM 776 C CA . LEU A 1 100 ? -23.859 18.891 3.865 1 96.5 100 LEU A CA 1
ATOM 777 C C . LEU A 1 100 ? -23.281 17.531 4.215 1 96.5 100 LEU A C 1
ATOM 779 O O . LEU A 1 100 ? -22.781 16.828 3.338 1 96.5 100 LEU A O 1
ATOM 783 N N . CYS A 1 101 ? -23.328 17.141 5.477 1 96.12 101 CYS A N 1
ATOM 784 C CA . CYS A 1 101 ? -22.781 15.867 5.926 1 96.12 101 CYS A CA 1
ATOM 785 C C . CYS A 1 101 ? -23.516 14.695 5.285 1 96.12 101 CYS A C 1
ATOM 787 O O . CYS A 1 101 ? -22.906 13.695 4.906 1 96.12 101 CYS A O 1
ATOM 789 N N . GLU A 1 102 ? -24.781 14.812 5.184 1 95.69 102 GLU A N 1
ATOM 790 C CA . GLU A 1 102 ? -25.547 13.781 4.504 1 95.69 102 GLU A CA 1
ATOM 791 C C . GLU A 1 102 ? -25.141 13.656 3.041 1 95.69 102 GLU A C 1
ATOM 793 O O . GLU A 1 102 ? -24.984 12.547 2.531 1 95.69 102 GLU A O 1
ATOM 798 N N . GLU A 1 103 ? -24.984 14.789 2.406 1 94.25 103 GLU A N 1
ATOM 799 C CA . GLU A 1 103 ? -24.547 14.781 1.014 1 94.25 103 GLU A CA 1
ATOM 800 C C . GLU A 1 103 ? -23.172 14.125 0.871 1 94.25 103 GLU A C 1
ATOM 802 O O . GLU A 1 103 ? -22.953 13.336 -0.052 1 94.25 103 GLU A O 1
ATOM 807 N N . LEU A 1 104 ? -22.297 14.445 1.78 1 91.12 104 LEU A N 1
ATOM 808 C CA . LEU A 1 104 ? -20.953 13.898 1.756 1 91.12 104 LEU A CA 1
ATOM 809 C C . LEU A 1 104 ? -20.969 12.391 1.949 1 91.12 104 LEU A C 1
ATOM 811 O O . LEU A 1 104 ? -20.172 11.672 1.34 1 91.12 104 LEU A O 1
ATOM 815 N N . GLU A 1 105 ? -21.828 11.93 2.789 1 89.31 105 GLU A N 1
ATOM 816 C CA . GLU A 1 105 ? -21.906 10.508 3.094 1 89.31 105 GLU A CA 1
ATOM 817 C C . GLU A 1 105 ? -22.531 9.727 1.941 1 89.31 105 GLU A C 1
ATOM 819 O O . GLU A 1 105 ? -22.203 8.562 1.711 1 89.31 105 GLU A O 1
ATOM 824 N N . GLU A 1 106 ? -23.297 10.352 1.156 1 88.44 106 GLU A N 1
ATOM 825 C CA . GLU A 1 106 ? -24.109 9.617 0.198 1 88.44 106 GLU A CA 1
ATOM 826 C C . GLU A 1 106 ? -23.578 9.781 -1.223 1 88.44 106 GLU A C 1
ATOM 828 O O . GLU A 1 106 ? -23.875 8.961 -2.098 1 88.44 106 GLU A O 1
ATOM 833 N N . SER A 1 107 ? -22.859 10.844 -1.42 1 87.94 107 SER A N 1
ATOM 834 C CA . SER A 1 107 ? -22.469 11.156 -2.789 1 87.94 107 SER A CA 1
ATOM 835 C C . SER A 1 107 ? -21.359 10.227 -3.281 1 87.94 107 SER A C 1
ATOM 837 O O . SER A 1 107 ? -20.422 9.93 -2.545 1 87.94 107 SER A O 1
ATOM 839 N N . ASP A 1 108 ? -21.469 9.852 -4.484 1 83.94 108 ASP A N 1
ATOM 840 C CA . ASP A 1 108 ? -20.422 9.078 -5.148 1 83.94 108 ASP A CA 1
ATOM 841 C C . ASP A 1 108 ? -19.328 10 -5.711 1 83.94 108 ASP A C 1
ATOM 843 O O . ASP A 1 108 ? -18.266 9.531 -6.105 1 83.94 108 ASP A O 1
ATOM 847 N N . TYR A 1 109 ? -19.609 11.266 -5.637 1 83.56 109 TYR A N 1
ATOM 848 C CA . TYR A 1 109 ? -18.688 12.242 -6.211 1 83.56 109 TYR A CA 1
ATOM 849 C C . TYR A 1 109 ? -18.188 13.211 -5.141 1 83.56 109 TYR A C 1
ATOM 851 O O . TYR A 1 109 ? -18.781 13.312 -4.062 1 83.56 109 TYR A O 1
ATOM 859 N N . LEU A 1 110 ? -17.078 13.797 -5.434 1 83.69 110 LEU A N 1
ATOM 860 C CA . LEU A 1 110 ? -16.516 14.773 -4.504 1 83.69 110 LEU A CA 1
ATOM 861 C C . LEU A 1 110 ? -17.422 15.992 -4.391 1 83.69 110 LEU A C 1
ATOM 863 O O . LEU A 1 110 ? -17.906 16.516 -5.398 1 83.69 110 LEU A O 1
ATOM 867 N N . ILE A 1 111 ? -17.641 16.328 -3.152 1 87.19 111 ILE A N 1
ATOM 868 C CA . ILE A 1 111 ? -18.438 17.5 -2.824 1 87.19 111 ILE A CA 1
ATOM 869 C C . ILE A 1 111 ? -17.562 18.531 -2.123 1 87.19 111 ILE A C 1
ATOM 871 O O . ILE A 1 111 ? -16.875 18.219 -1.146 1 87.19 111 ILE A O 1
ATOM 875 N N . PRO A 1 112 ? -17.625 19.703 -2.684 1 89.81 112 PRO A N 1
ATOM 876 C CA . PRO A 1 112 ? -16.828 20.734 -2.014 1 89.81 112 PRO A CA 1
ATOM 877 C C . PRO A 1 112 ? -17.344 21.062 -0.611 1 89.81 112 PRO A C 1
ATOM 879 O O . PRO A 1 112 ? -18.547 21.156 -0.399 1 89.81 112 PRO A O 1
ATOM 882 N N . VAL A 1 113 ? -16.422 21.125 0.337 1 94.19 113 VAL A N 1
ATOM 883 C CA . VAL A 1 113 ? -16.703 21.625 1.679 1 94.19 113 VAL A CA 1
ATOM 884 C C . VAL A 1 113 ? -16.328 23.109 1.774 1 94.19 113 VAL A C 1
ATOM 886 O O . VAL A 1 113 ? -15.203 23.484 1.441 1 94.19 113 VAL A O 1
ATOM 889 N N . PRO A 1 114 ? -17.203 23.922 2.211 1 97 114 PRO A N 1
ATOM 890 C CA . PRO A 1 114 ? -16.906 25.359 2.277 1 97 114 PRO A CA 1
ATOM 891 C C . PRO A 1 114 ? -15.625 25.656 3.035 1 97 114 PRO A C 1
ATOM 893 O O . PRO A 1 114 ? -15.383 25.078 4.102 1 97 114 PRO A O 1
ATOM 896 N N . GLU A 1 115 ? -14.75 26.484 2.416 1 97.44 115 GLU A N 1
ATOM 897 C CA . GLU A 1 115 ? -13.516 27.016 2.992 1 97.44 115 GLU A CA 1
ATOM 898 C C . GLU A 1 115 ? -12.438 25.922 3.064 1 97.44 115 GLU A C 1
ATOM 900 O O . GLU A 1 115 ? -11.328 26.172 3.549 1 97.44 115 GLU A O 1
ATOM 905 N N . ALA A 1 116 ? -12.766 24.766 2.627 1 96.5 116 ALA A N 1
ATOM 906 C CA . ALA A 1 116 ? -11.797 23.672 2.668 1 96.5 116 ALA A CA 1
ATOM 907 C C . ALA A 1 116 ? -10.969 23.625 1.39 1 96.5 116 ALA A C 1
ATOM 909 O O . ALA A 1 116 ? -11.383 24.156 0.352 1 96.5 116 ALA A O 1
ATOM 910 N N . GLU A 1 117 ? -9.828 23.094 1.525 1 94.62 117 GLU A N 1
ATOM 911 C CA . GLU A 1 117 ? -9.031 22.75 0.353 1 94.62 117 GLU A CA 1
ATOM 912 C C . GLU A 1 117 ? -9.664 21.594 -0.418 1 94.62 117 GLU A C 1
ATOM 914 O O . GLU A 1 117 ? -10.133 20.625 0.182 1 94.62 117 GLU A O 1
ATOM 919 N N . SER A 1 118 ? -9.68 21.688 -1.758 1 89.56 118 SER A N 1
ATOM 920 C CA . SER A 1 118 ? -10.164 20.562 -2.543 1 89.56 118 SER A CA 1
ATOM 921 C C . SER A 1 118 ? -9.141 19.422 -2.561 1 89.56 118 SER A C 1
ATOM 923 O O . SER A 1 118 ? -7.941 19.672 -2.391 1 89.56 118 SER A O 1
ATOM 925 N N . MET A 1 119 ? -9.633 18.266 -2.787 1 88.06 119 MET A N 1
ATOM 926 C CA . MET A 1 119 ? -8.727 17.125 -2.867 1 88.06 119 MET A CA 1
ATOM 927 C C . MET A 1 119 ? -7.75 17.297 -4.027 1 88.06 119 MET A C 1
ATOM 929 O O . MET A 1 119 ? -6.594 16.875 -3.932 1 88.06 119 MET A O 1
ATOM 933 N N . ALA A 1 120 ? -8.234 17.875 -5.105 1 87.75 120 ALA A N 1
ATOM 934 C CA . ALA A 1 120 ? -7.371 18.141 -6.254 1 87.75 120 ALA A CA 1
ATOM 935 C C . ALA A 1 120 ? -6.207 19.047 -5.867 1 87.75 120 ALA A C 1
ATOM 937 O O . ALA A 1 120 ? -5.07 18.828 -6.285 1 87.75 120 ALA A O 1
ATOM 938 N N . MET A 1 121 ? -6.508 20.031 -5.094 1 92.69 121 MET A N 1
ATOM 939 C CA . MET A 1 121 ? -5.477 20.953 -4.629 1 92.69 121 MET A CA 1
ATOM 940 C C . MET A 1 121 ? -4.48 20.234 -3.721 1 92.69 121 MET A C 1
ATOM 942 O O . MET A 1 121 ? -3.27 20.438 -3.84 1 92.69 121 MET A O 1
ATOM 946 N N . ALA A 1 122 ? -5 19.406 -2.816 1 93.38 122 ALA A N 1
ATOM 947 C CA . ALA A 1 122 ? -4.137 18.641 -1.921 1 93.38 122 ALA A CA 1
ATOM 948 C C . ALA A 1 122 ? -3.232 17.703 -2.707 1 93.38 122 ALA A C 1
ATOM 950 O O . ALA A 1 122 ? -2.049 17.562 -2.396 1 93.38 122 ALA A O 1
ATOM 951 N N . TRP A 1 123 ? -3.773 17.125 -3.674 1 91.88 123 TRP A N 1
ATOM 952 C CA . TRP A 1 123 ? -3.016 16.188 -4.5 1 91.88 123 TRP A CA 1
ATOM 953 C C . TRP A 1 123 ? -1.923 16.906 -5.281 1 91.88 123 TRP A C 1
ATOM 955 O O . TRP A 1 123 ? -0.805 16.406 -5.41 1 91.88 123 TRP A O 1
ATOM 965 N N . GLN A 1 124 ? -2.26 18.062 -5.797 1 94.06 124 GLN A N 1
ATOM 966 C CA . GLN A 1 124 ? -1.255 18.859 -6.48 1 94.06 124 GLN A CA 1
ATOM 967 C C . GLN A 1 124 ? -0.12 19.25 -5.539 1 94.06 124 GLN A C 1
ATOM 969 O O . GLN A 1 124 ? 1.052 19.203 -5.918 1 94.06 124 GLN A O 1
ATOM 974 N N . ARG A 1 125 ? -0.501 19.609 -4.379 1 96.5 125 ARG A N 1
ATOM 975 C CA . ARG A 1 125 ? 0.501 19.906 -3.365 1 96.5 125 ARG A CA 1
ATOM 976 C C . ARG A 1 125 ? 1.362 18.688 -3.062 1 96.5 125 ARG A C 1
ATOM 978 O O . ARG A 1 125 ? 2.572 18.812 -2.863 1 96.5 125 ARG A O 1
ATOM 985 N N . ALA A 1 126 ? 0.767 17.547 -3.031 1 96.94 126 ALA A N 1
ATOM 986 C CA . ALA A 1 126 ? 1.502 16.312 -2.824 1 96.94 126 ALA A CA 1
ATOM 987 C C . ALA A 1 126 ? 2.502 16.062 -3.951 1 96.94 126 ALA A C 1
ATOM 989 O O . ALA A 1 126 ? 3.629 15.625 -3.707 1 96.94 126 ALA A O 1
ATOM 990 N N . LYS A 1 127 ? 2.109 16.344 -5.164 1 96 127 LYS A N 1
ATOM 991 C CA . LYS A 1 127 ? 3.014 16.219 -6.305 1 96 127 LYS A CA 1
ATOM 992 C C . LYS A 1 127 ? 4.215 17.141 -6.164 1 96 127 LYS A C 1
ATOM 994 O O . LYS A 1 127 ? 5.344 16.766 -6.48 1 96 127 LYS A O 1
ATOM 999 N N . GLN A 1 128 ? 3.943 18.297 -5.695 1 97.75 128 GLN A N 1
ATOM 1000 C CA . GLN A 1 128 ? 5.02 19.25 -5.488 1 97.75 128 GLN A CA 1
ATOM 1001 C C . GLN A 1 128 ? 5.977 18.781 -4.395 1 97.75 128 GLN A C 1
ATOM 1003 O O . GLN A 1 128 ? 7.195 18.891 -4.543 1 97.75 128 GLN A O 1
ATOM 1008 N N . ALA A 1 129 ? 5.438 18.281 -3.303 1 98.19 129 ALA A N 1
ATOM 1009 C CA . ALA A 1 129 ? 6.27 17.734 -2.236 1 98.19 129 ALA A CA 1
ATOM 1010 C C . ALA A 1 129 ? 7.148 16.594 -2.76 1 98.19 129 ALA A C 1
ATOM 1012 O O . ALA A 1 129 ? 8.344 16.547 -2.471 1 98.19 129 ALA A O 1
ATOM 1013 N N . TRP A 1 130 ? 6.527 15.75 -3.52 1 96.06 130 TRP A N 1
ATOM 1014 C CA . TRP A 1 130 ? 7.246 14.609 -4.09 1 96.06 130 TRP A CA 1
ATOM 1015 C C . TRP A 1 130 ? 8.383 15.086 -4.988 1 96.06 130 TRP A C 1
ATOM 1017 O O . TRP A 1 130 ? 9.492 14.547 -4.93 1 96.06 130 TRP A O 1
ATOM 1027 N N . LYS A 1 131 ? 8.109 16.062 -5.809 1 95.06 131 LYS A N 1
ATOM 1028 C CA . LYS A 1 131 ? 9.133 16.641 -6.68 1 95.06 131 LYS A CA 1
ATOM 1029 C C . LYS A 1 131 ? 10.32 17.156 -5.871 1 95.06 131 LYS A C 1
ATOM 1031 O O . LYS A 1 131 ? 11.477 16.969 -6.262 1 95.06 131 LYS A O 1
ATOM 1036 N N . GLN A 1 132 ? 10.016 17.75 -4.766 1 95.75 132 GLN A N 1
ATOM 1037 C CA . GLN A 1 132 ? 11.07 18.281 -3.902 1 95.75 132 GLN A CA 1
ATOM 1038 C C . GLN A 1 132 ? 11.867 17.156 -3.258 1 95.75 132 GLN A C 1
ATOM 1040 O O . GLN A 1 132 ? 13.102 17.203 -3.217 1 95.75 132 GLN A O 1
ATOM 1045 N N . LEU A 1 133 ? 11.234 16.172 -2.793 1 95.56 133 LEU A N 1
ATOM 1046 C CA . LEU A 1 133 ? 11.883 15.047 -2.123 1 95.56 133 LEU A CA 1
ATOM 1047 C C . LEU A 1 133 ? 12.758 14.258 -3.098 1 95.56 133 LEU A C 1
ATOM 1049 O O . LEU A 1 133 ? 13.805 13.727 -2.711 1 95.56 133 LEU A O 1
ATOM 1053 N N . ARG A 1 134 ? 12.414 14.195 -4.336 1 92.94 134 ARG A N 1
ATOM 1054 C CA . ARG A 1 134 ? 13.117 13.422 -5.352 1 92.94 134 ARG A CA 1
ATOM 1055 C C . ARG A 1 134 ? 14.422 14.102 -5.754 1 92.94 134 ARG A C 1
ATOM 1057 O O . ARG A 1 134 ? 15.188 13.562 -6.559 1 92.94 134 ARG A O 1
ATOM 1064 N N . ARG A 1 135 ? 14.688 15.266 -5.25 1 93.75 135 ARG A N 1
ATOM 1065 C CA . ARG A 1 135 ? 15.945 15.953 -5.531 1 93.75 135 ARG A CA 1
ATOM 1066 C C . ARG A 1 135 ? 17.094 15.328 -4.758 1 93.75 135 ARG A C 1
ATOM 1068 O O . ARG A 1 135 ? 18.266 15.594 -5.051 1 93.75 135 ARG A O 1
ATOM 1075 N N . HIS A 1 136 ? 16.781 14.523 -3.814 1 95 136 HIS A N 1
ATOM 1076 C CA . HIS A 1 136 ? 17.812 13.82 -3.049 1 95 136 HIS A CA 1
ATOM 1077 C C . HIS A 1 136 ? 18.469 12.727 -3.883 1 95 136 HIS A C 1
ATOM 1079 O O . HIS A 1 136 ? 17.953 12.344 -4.938 1 95 136 HIS A O 1
ATOM 1085 N N . SER A 1 137 ? 19.594 12.266 -3.416 1 93.06 137 SER A N 1
ATOM 1086 C CA . SER A 1 137 ? 20.312 11.211 -4.125 1 93.06 137 SER A CA 1
ATOM 1087 C C . SER A 1 137 ? 19.828 9.828 -3.711 1 93.06 137 SER A C 1
ATOM 1089 O O . SER A 1 137 ? 19.109 9.695 -2.719 1 93.06 137 SER A O 1
ATOM 1091 N N . ASP A 1 138 ? 20.219 8.867 -4.43 1 91.88 138 ASP A N 1
ATOM 1092 C CA . ASP A 1 138 ? 19.812 7.484 -4.18 1 91.88 138 ASP A CA 1
ATOM 1093 C C . ASP A 1 138 ? 20.391 6.973 -2.859 1 91.88 138 ASP A C 1
ATOM 1095 O O . ASP A 1 138 ? 19.891 5.996 -2.297 1 91.88 138 ASP A O 1
ATOM 1099 N N . GLU A 1 139 ? 21.375 7.602 -2.32 1 93.81 139 GLU A N 1
ATOM 1100 C CA . GLU A 1 139 ? 22.047 7.156 -1.101 1 93.81 139 GLU A CA 1
ATOM 1101 C C . GLU A 1 139 ? 21.422 7.789 0.137 1 93.81 139 GLU A C 1
ATOM 1103 O O . GLU A 1 139 ? 21.75 7.418 1.266 1 93.81 139 GLU A O 1
ATOM 1108 N N . ASP A 1 140 ? 20.5 8.695 -0.054 1 96.44 140 ASP A N 1
ATOM 1109 C CA . ASP A 1 140 ? 19.938 9.461 1.062 1 96.44 140 ASP A CA 1
ATOM 1110 C C . ASP A 1 140 ? 18.797 8.695 1.733 1 96.44 140 ASP A C 1
ATOM 1112 O O . ASP A 1 140 ? 18.094 7.93 1.081 1 96.44 140 ASP A O 1
ATOM 1116 N N . CYS A 1 141 ? 18.734 8.844 3.035 1 97.31 141 CYS A N 1
ATOM 1117 C CA . CYS A 1 141 ? 17.562 8.477 3.82 1 97.31 141 CYS A CA 1
ATOM 1118 C C . CYS A 1 141 ? 16.812 9.711 4.301 1 97.31 141 CYS A C 1
ATOM 1120 O O . CYS A 1 141 ? 17.328 10.477 5.113 1 97.31 141 CYS A O 1
ATOM 1122 N N . VAL A 1 142 ? 15.617 9.859 3.809 1 97.88 142 VAL A N 1
ATOM 1123 C CA . VAL A 1 142 ? 14.852 11.078 4.043 1 97.88 142 VAL A CA 1
ATOM 1124 C C . VAL A 1 142 ? 13.633 10.766 4.906 1 97.88 142 VAL A C 1
ATOM 1126 O O . VAL A 1 142 ? 12.844 9.875 4.578 1 97.88 142 VAL A O 1
ATOM 1129 N N . TRP A 1 143 ? 13.484 11.438 6.066 1 98.31 143 TRP A N 1
ATOM 1130 C CA . TRP A 1 143 ? 12.273 11.398 6.875 1 98.31 143 TRP A CA 1
ATOM 1131 C C . TRP A 1 143 ? 11.344 12.555 6.527 1 98.31 143 TRP A C 1
ATOM 1133 O O . TRP A 1 143 ? 11.789 13.703 6.434 1 98.31 143 TRP A O 1
ATOM 1143 N N . CYS A 1 144 ? 10.133 12.258 6.332 1 98.69 144 CYS A N 1
ATOM 1144 C CA . CYS A 1 144 ? 9.102 13.266 6.109 1 98.69 144 CYS A CA 1
ATOM 1145 C C . CYS A 1 144 ? 7.977 13.133 7.125 1 98.69 144 CYS A C 1
ATOM 1147 O O . CYS A 1 144 ? 7.223 12.156 7.098 1 98.69 144 CYS A O 1
ATOM 1149 N N . ILE A 1 145 ? 7.871 14.07 8.031 1 98.88 145 ILE A N 1
ATOM 1150 C CA . ILE A 1 145 ? 6.832 14.062 9.062 1 98.88 145 ILE A CA 1
ATOM 1151 C C . ILE A 1 145 ? 5.656 14.93 8.609 1 98.88 145 ILE A C 1
ATOM 1153 O O . ILE A 1 145 ? 5.832 16.109 8.312 1 98.88 145 ILE A O 1
ATOM 1157 N N . SER A 1 146 ? 4.5 14.367 8.555 1 98.81 146 SER A N 1
ATOM 1158 C CA . SER A 1 146 ? 3.303 15.008 8.023 1 98.81 146 SER A CA 1
ATOM 1159 C C . SER A 1 146 ? 2.051 14.531 8.75 1 98.81 146 SER A C 1
ATOM 1161 O O . SER A 1 146 ? 2.092 14.258 9.953 1 98.81 146 SER A O 1
ATOM 1163 N N . HIS A 1 147 ? 0.926 14.594 8.117 1 98.5 147 HIS A N 1
ATOM 1164 C CA . HIS A 1 147 ? -0.372 14.367 8.742 1 98.5 147 HIS A CA 1
ATOM 1165 C C . HIS A 1 147 ? -1.119 13.227 8.062 1 98.5 147 HIS A C 1
ATOM 1167 O O . HIS A 1 147 ? -0.809 12.867 6.922 1 98.5 147 HIS A O 1
ATOM 1173 N N . GLY A 1 148 ? -2.062 12.672 8.812 1 96.5 148 GLY A N 1
ATOM 1174 C CA . GLY A 1 148 ? -2.779 11.508 8.32 1 96.5 148 GLY A CA 1
ATOM 1175 C C . GLY A 1 148 ? -3.516 11.766 7.02 1 96.5 148 GLY A C 1
ATOM 1176 O O . GLY A 1 148 ? -3.475 10.938 6.105 1 96.5 148 GLY A O 1
ATOM 1177 N N . GLY A 1 149 ? -4.258 12.906 6.922 1 94.75 149 GLY A N 1
ATOM 1178 C CA . GLY A 1 149 ? -5.008 13.227 5.719 1 94.75 149 GLY A CA 1
ATOM 1179 C C . GLY A 1 149 ? -4.121 13.484 4.516 1 94.75 149 GLY A C 1
ATOM 1180 O O . GLY A 1 149 ? -4.336 12.914 3.445 1 94.75 149 GLY A O 1
ATOM 1181 N N . PHE A 1 150 ? -3.105 14.273 4.668 1 97.12 150 PHE A N 1
ATOM 1182 C CA . PHE A 1 150 ? -2.25 14.664 3.553 1 97.12 150 PHE A CA 1
ATOM 1183 C C . PHE A 1 150 ? -1.393 13.484 3.096 1 97.12 150 PHE A C 1
ATOM 1185 O O . PHE A 1 150 ? -1.115 13.344 1.904 1 97.12 150 PHE A O 1
ATOM 1192 N N . LEU A 1 151 ? -0.967 12.633 4.035 1 97.31 151 LEU A N 1
ATOM 1193 C CA . LEU A 1 151 ? -0.141 11.484 3.68 1 97.31 151 LEU A CA 1
ATOM 1194 C C . LEU A 1 151 ? -0.864 10.586 2.684 1 97.31 151 LEU A C 1
ATOM 1196 O O . LEU A 1 151 ? -0.228 9.945 1.843 1 97.31 151 LEU A O 1
ATOM 1200 N N . GLN A 1 152 ? -2.174 10.555 2.756 1 93.44 152 GLN A N 1
ATOM 1201 C CA . GLN A 1 152 ? -2.928 9.773 1.779 1 93.44 152 GLN A CA 1
ATOM 1202 C C . GLN A 1 152 ? -2.621 10.227 0.356 1 93.44 152 GLN A C 1
ATOM 1204 O O . GLN A 1 152 ? -2.453 9.406 -0.544 1 93.44 152 GLN A O 1
ATOM 1209 N N . CYS A 1 153 ? -2.586 11.531 0.187 1 93.75 153 CYS A N 1
ATOM 1210 C CA . CYS A 1 153 ? -2.287 12.109 -1.118 1 93.75 153 CYS A CA 1
ATOM 1211 C C . CYS A 1 153 ? -0.843 11.836 -1.52 1 93.75 153 CYS A C 1
ATOM 1213 O O . CYS A 1 153 ? -0.577 11.406 -2.643 1 93.75 153 CYS A O 1
ATOM 1215 N N . LEU A 1 154 ? 0.054 12.062 -0.6 1 96.94 154 LEU A N 1
ATOM 1216 C CA . LEU A 1 154 ? 1.473 11.906 -0.901 1 96.94 154 LEU A CA 1
ATOM 1217 C C . LEU A 1 154 ? 1.801 10.453 -1.244 1 96.94 154 LEU A C 1
ATOM 1219 O O . LEU A 1 154 ? 2.533 10.188 -2.201 1 96.94 154 LEU A O 1
ATOM 1223 N N . ILE A 1 155 ? 1.233 9.531 -0.496 1 95.75 155 ILE A N 1
ATOM 1224 C CA . ILE A 1 155 ? 1.451 8.109 -0.738 1 95.75 155 ILE A CA 1
ATOM 1225 C C . ILE A 1 155 ? 0.924 7.738 -2.121 1 95.75 155 ILE A C 1
ATOM 1227 O O . ILE A 1 155 ? 1.566 6.98 -2.852 1 95.75 155 ILE A O 1
ATOM 1231 N N . SER A 1 156 ? -0.227 8.25 -2.475 1 92.75 156 SER A N 1
ATOM 1232 C CA . SER A 1 156 ? -0.771 7.957 -3.797 1 92.75 156 SER A CA 1
ATOM 1233 C C . SER A 1 156 ? 0.172 8.43 -4.898 1 92.75 156 SER A C 1
ATOM 1235 O O . SER A 1 156 ? 0.345 7.742 -5.91 1 92.75 156 SER A O 1
ATOM 1237 N N . VAL A 1 157 ? 0.763 9.57 -4.723 1 92.75 157 VAL A N 1
ATOM 1238 C CA . VAL A 1 157 ? 1.696 10.125 -5.703 1 92.75 157 VAL A CA 1
ATOM 1239 C C . VAL A 1 157 ? 2.949 9.25 -5.77 1 92.75 157 VAL A C 1
ATOM 1241 O O . VAL A 1 157 ? 3.42 8.914 -6.855 1 92.75 157 VAL A O 1
ATOM 1244 N N . VAL A 1 158 ? 3.465 8.875 -4.605 1 93.38 158 VAL A N 1
ATOM 1245 C CA . VAL A 1 158 ? 4.66 8.047 -4.531 1 93.38 158 VAL A CA 1
ATOM 1246 C C . VAL A 1 158 ? 4.402 6.707 -5.223 1 93.38 158 VAL A C 1
ATOM 1248 O O . VAL A 1 158 ? 5.238 6.227 -5.992 1 93.38 158 VAL A O 1
ATOM 1251 N N . LEU A 1 159 ? 3.234 6.184 -5 1 91.31 159 LEU A N 1
ATOM 1252 C CA . LEU A 1 159 ? 2.865 4.887 -5.566 1 91.31 159 LEU A CA 1
ATOM 1253 C C . LEU A 1 159 ? 2.582 5.008 -7.059 1 91.31 159 LEU A C 1
ATOM 1255 O O . LEU A 1 159 ? 2.498 3.998 -7.762 1 91.31 159 LEU A O 1
ATOM 1259 N N . GLY A 1 160 ? 2.426 6.227 -7.57 1 89.25 160 GLY A N 1
ATOM 1260 C CA . GLY A 1 160 ? 1.983 6.41 -8.945 1 89.25 160 GLY A CA 1
ATOM 1261 C C . GLY A 1 160 ? 0.528 6.039 -9.156 1 89.25 160 GLY A C 1
ATOM 1262 O O . GLY A 1 160 ? 0.163 5.523 -10.211 1 89.25 160 GLY A O 1
ATOM 1263 N N . SER A 1 161 ? -0.223 6.18 -8.125 1 89.25 161 SER A N 1
ATOM 1264 C CA . SER A 1 161 ? -1.637 5.82 -8.164 1 89.25 161 SER A CA 1
ATOM 1265 C C . SER A 1 161 ? -2.479 6.945 -8.75 1 89.25 161 SER A C 1
ATOM 1267 O O . SER A 1 161 ? -2.215 8.125 -8.492 1 89.25 161 SER A O 1
ATOM 1269 N N . ASP A 1 162 ? -3.479 6.609 -9.492 1 81.88 162 ASP A N 1
ATOM 1270 C CA . ASP A 1 162 ? -4.406 7.59 -10.047 1 81.88 162 ASP A CA 1
ATOM 1271 C C . ASP A 1 162 ? -5.672 7.691 -9.203 1 81.88 162 ASP A C 1
ATOM 1273 O O . ASP A 1 162 ? -6.672 8.273 -9.633 1 81.88 162 ASP A O 1
ATOM 1277 N N . ARG A 1 163 ? -5.543 7.098 -8.008 1 82.62 163 ARG A N 1
ATOM 1278 C CA . ARG A 1 163 ? -6.676 7.129 -7.094 1 82.62 163 ARG A CA 1
ATOM 1279 C C . ARG A 1 163 ? -6.211 7.227 -5.645 1 82.62 163 ARG A C 1
ATOM 1281 O O . ARG A 1 163 ? -5.023 7.051 -5.355 1 82.62 163 ARG A O 1
ATOM 1288 N N . LEU A 1 164 ? -7.152 7.594 -4.766 1 83.88 164 LEU A N 1
ATOM 1289 C CA . LEU A 1 164 ? -6.863 7.664 -3.338 1 83.88 164 LEU A CA 1
ATOM 1290 C C . LEU A 1 164 ? -7.426 6.453 -2.605 1 83.88 164 LEU A C 1
ATOM 1292 O O . LEU A 1 164 ? -8.508 5.965 -2.943 1 83.88 164 LEU A O 1
ATOM 1296 N N . TRP A 1 165 ? -6.641 5.961 -1.757 1 84.5 165 TRP A N 1
ATOM 1297 C CA . TRP A 1 165 ? -7.062 4.84 -0.923 1 84.5 165 TRP A CA 1
ATOM 1298 C C . TRP A 1 165 ? -7.254 5.277 0.525 1 84.5 165 TRP A C 1
ATOM 1300 O O . TRP A 1 165 ? -6.297 5.68 1.188 1 84.5 165 TRP A O 1
ATOM 1310 N N . GLY A 1 166 ? -8.5 5.41 0.963 1 83.19 166 GLY A N 1
ATOM 1311 C CA . GLY A 1 166 ? -8.797 5.762 2.344 1 83.19 166 GLY A CA 1
ATOM 1312 C C . GLY A 1 166 ? -8.203 4.785 3.346 1 83.19 166 GLY A C 1
ATOM 1313 O O . GLY A 1 166 ? -8.578 3.611 3.369 1 83.19 166 GLY A O 1
ATOM 1314 N N . MET A 1 167 ? -7.102 5.199 3.982 1 88.44 167 MET A N 1
ATOM 1315 C CA . MET A 1 167 ? -6.504 4.402 5.051 1 88.44 167 MET A CA 1
ATOM 1316 C C . MET A 1 167 ? -6.621 5.121 6.391 1 88.44 167 MET A C 1
ATOM 1318 O O . MET A 1 167 ? -6.602 6.352 6.449 1 88.44 167 MET A O 1
ATOM 1322 N N . GLU A 1 168 ? -6.898 4.367 7.324 1 89.25 168 GLU A N 1
ATOM 1323 C CA . GLU A 1 168 ? -6.68 4.91 8.664 1 89.25 168 GLU A CA 1
ATOM 1324 C C . GLU A 1 168 ? -5.199 4.895 9.031 1 89.25 168 GLU A C 1
ATOM 1326 O O . GLU A 1 168 ? -4.609 3.826 9.203 1 89.25 168 GLU A O 1
ATOM 1331 N N . ILE A 1 169 ? -4.625 6.035 9.031 1 95.88 169 ILE A N 1
ATOM 1332 C CA . ILE A 1 169 ? -3.217 6.16 9.391 1 95.88 169 ILE A CA 1
ATOM 1333 C C . ILE A 1 169 ? -3.094 6.66 10.828 1 95.88 169 ILE A C 1
ATOM 1335 O O . ILE A 1 169 ? -3.27 7.852 11.094 1 95.88 169 ILE A O 1
ATOM 1339 N N . PRO A 1 170 ? -2.834 5.789 11.75 1 96.5 17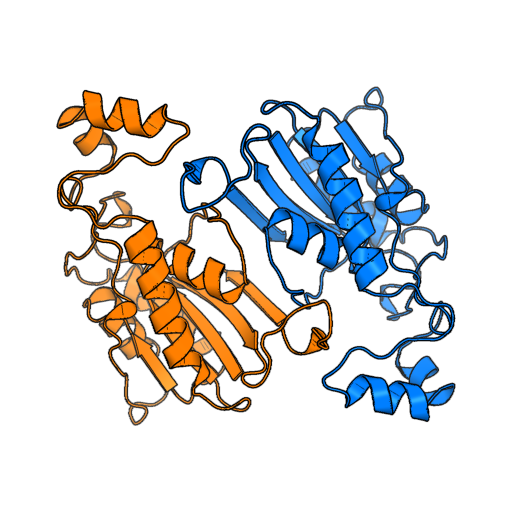0 PRO A N 1
ATOM 1340 C CA . PRO A 1 170 ? -2.777 6.215 13.156 1 96.5 170 PRO A CA 1
ATOM 1341 C C . PRO A 1 170 ? -1.575 7.105 13.453 1 96.5 170 PRO A C 1
ATOM 1343 O O . PRO A 1 170 ? -0.636 7.172 12.656 1 96.5 170 PRO A O 1
ATOM 1346 N N . PRO A 1 171 ? -1.662 7.848 14.547 1 97.62 171 PRO A N 1
ATOM 1347 C CA . PRO A 1 171 ? -0.492 8.641 14.93 1 97.62 171 PRO A CA 1
ATOM 1348 C C . PRO A 1 171 ? 0.784 7.809 15.016 1 97.62 171 PRO A C 1
ATOM 1350 O O . PRO A 1 171 ? 0.75 6.672 15.492 1 97.62 171 PRO A O 1
ATOM 1353 N N . ALA A 1 172 ? 1.854 8.375 14.508 1 98.12 172 ALA A N 1
ATOM 1354 C CA . ALA A 1 172 ? 3.193 7.793 14.547 1 98.12 172 ALA A CA 1
ATOM 1355 C C . ALA A 1 172 ? 3.301 6.598 13.609 1 98.12 172 ALA A C 1
ATOM 1357 O O . ALA A 1 172 ? 4.238 5.801 13.711 1 98.12 172 ALA A O 1
ATOM 1358 N N . ALA A 1 173 ? 2.312 6.375 12.75 1 97.88 173 ALA A N 1
ATOM 1359 C CA . ALA A 1 173 ? 2.465 5.375 11.695 1 97.88 173 ALA A CA 1
ATOM 1360 C C . ALA A 1 173 ? 3.504 5.816 10.664 1 97.88 173 ALA A C 1
ATOM 1362 O O . ALA A 1 173 ? 3.773 7.012 10.523 1 97.88 173 ALA A O 1
ATOM 1363 N N . TRP A 1 174 ? 4.105 4.855 9.961 1 98.06 174 TRP A N 1
ATOM 1364 C CA . TRP A 1 174 ? 5.117 5.234 8.977 1 98.06 174 TRP A CA 1
ATOM 1365 C C . TRP A 1 174 ? 5.027 4.352 7.738 1 98.06 174 TRP A C 1
ATOM 1367 O O . TRP A 1 174 ? 4.441 3.266 7.781 1 98.06 174 TRP A O 1
ATOM 1377 N N . PHE A 1 175 ? 5.441 4.828 6.688 1 97.69 175 PHE A N 1
ATOM 1378 C CA . PHE A 1 175 ? 5.641 4.188 5.391 1 97.69 175 PHE A CA 1
ATOM 1379 C C . PHE A 1 175 ? 7.102 4.281 4.965 1 97.69 175 PHE A C 1
ATOM 1381 O O . PHE A 1 175 ? 7.73 5.332 5.102 1 97.69 175 PHE A O 1
ATOM 1388 N N . ASP A 1 176 ? 7.672 3.18 4.535 1 97.25 176 ASP A N 1
ATOM 1389 C CA . ASP A 1 176 ? 9.094 3.07 4.207 1 97.25 176 ASP A CA 1
ATOM 1390 C C . ASP A 1 176 ? 9.289 2.586 2.773 1 97.25 176 ASP A C 1
ATOM 1392 O O . ASP A 1 176 ? 8.93 1.454 2.441 1 97.25 176 ASP A O 1
ATOM 1396 N N . PHE A 1 177 ? 9.859 3.496 1.92 1 96.12 177 PHE A N 1
ATOM 1397 C CA . PHE A 1 177 ? 10.047 3.205 0.504 1 96.12 177 PHE A CA 1
ATOM 1398 C C . PHE A 1 177 ? 11.516 3.299 0.122 1 96.12 177 PHE A C 1
ATOM 1400 O O . PHE A 1 177 ? 12.258 4.105 0.684 1 96.12 177 PHE A O 1
ATOM 1407 N N . SER A 1 178 ? 11.953 2.467 -0.812 1 94.06 178 SER A N 1
ATOM 1408 C CA . SER A 1 178 ? 13.148 2.701 -1.613 1 94.06 178 SER A CA 1
ATOM 1409 C C . SER A 1 178 ? 12.789 3.156 -3.023 1 94.06 178 SER A C 1
ATOM 1411 O O . SER A 1 178 ? 11.945 2.547 -3.682 1 94.06 178 SER A O 1
ATOM 1413 N N . VAL A 1 179 ? 13.391 4.223 -3.439 1 90.25 179 VAL A N 1
ATOM 1414 C CA . VAL A 1 179 ? 13.094 4.777 -4.754 1 90.25 179 VAL A CA 1
ATOM 1415 C C . VAL A 1 179 ? 14.391 5.109 -5.48 1 90.25 179 VAL A C 1
ATOM 1417 O O . VAL A 1 179 ? 15.352 5.578 -4.867 1 90.25 179 VAL A O 1
ATOM 1420 N N . ARG A 1 180 ? 14.398 4.82 -6.746 1 88.38 180 ARG A N 1
ATOM 1421 C CA . ARG A 1 180 ? 15.453 5.344 -7.605 1 88.38 180 ARG A CA 1
ATOM 1422 C C . ARG A 1 180 ? 15.047 6.676 -8.227 1 88.38 180 ARG A C 1
ATOM 1424 O O . ARG A 1 180 ? 14.109 6.734 -9.031 1 88.38 180 ARG A O 1
ATOM 1431 N N . VAL A 1 181 ? 15.797 7.684 -7.945 1 82.5 181 VAL A N 1
ATOM 1432 C CA . VAL A 1 181 ? 15.32 9.047 -8.172 1 82.5 181 VAL A CA 1
ATOM 1433 C C . VAL A 1 181 ? 15.445 9.398 -9.648 1 82.5 181 VAL A C 1
ATOM 1435 O O . VAL A 1 181 ? 14.742 10.281 -10.141 1 82.5 181 VAL A O 1
ATOM 1438 N N . ASP A 1 182 ? 16.297 8.766 -10.352 1 79.44 182 ASP A N 1
ATOM 1439 C CA . ASP A 1 182 ? 16.531 9.109 -11.758 1 79.44 182 ASP A CA 1
ATOM 1440 C C . ASP A 1 182 ? 15.555 8.367 -12.672 1 79.44 182 ASP A C 1
ATOM 1442 O O . ASP A 1 182 ? 15.578 8.555 -13.891 1 79.44 182 ASP A O 1
ATOM 1446 N N . LEU A 1 183 ? 14.758 7.527 -12.016 1 76.56 183 LEU A N 1
ATOM 1447 C CA . LEU A 1 183 ? 13.781 6.77 -12.781 1 76.56 183 LEU A CA 1
ATOM 1448 C C . LEU A 1 183 ? 12.359 7.211 -12.445 1 76.56 183 LEU A C 1
ATOM 1450 O O . LEU A 1 183 ? 12.117 7.746 -11.359 1 76.56 183 LEU A O 1
ATOM 1454 N N . ASP A 1 184 ? 11.516 7.105 -13.461 1 70.31 184 ASP A N 1
ATOM 1455 C CA . ASP A 1 184 ? 10.117 7.441 -13.211 1 70.31 184 ASP A CA 1
ATOM 1456 C C . ASP A 1 184 ? 9.359 6.254 -12.625 1 70.31 184 ASP A C 1
ATOM 1458 O O . ASP A 1 184 ? 8.234 6.402 -12.141 1 70.31 184 ASP A O 1
ATOM 1462 N N . GLY A 1 185 ? 10.055 5.176 -12.586 1 65.31 185 GLY A N 1
ATOM 1463 C CA . GLY A 1 185 ? 9.5 3.969 -12 1 65.31 185 GLY A CA 1
ATOM 1464 C C . GLY A 1 185 ? 8.359 3.375 -12.812 1 65.31 185 GLY A C 1
ATOM 1465 O O . GLY A 1 185 ? 7.531 2.637 -12.281 1 65.31 185 GLY A O 1
ATOM 1466 N N . ARG A 1 186 ? 8.344 3.705 -14.148 1 70.56 186 ARG A N 1
ATOM 1467 C CA . ARG A 1 186 ? 7.246 3.205 -14.969 1 70.56 186 ARG A CA 1
ATOM 1468 C C . ARG A 1 186 ? 7.492 1.763 -15.391 1 70.56 186 ARG A C 1
ATOM 1470 O O . ARG A 1 186 ? 8.594 1.417 -15.828 1 70.56 186 ARG A O 1
ATOM 1477 N N . PHE A 1 187 ? 6.5 0.891 -15.156 1 65.12 187 PHE A N 1
ATOM 1478 C CA . PHE A 1 187 ? 6.586 -0.558 -15.297 1 65.12 187 PHE A CA 1
ATOM 1479 C C . PHE A 1 187 ? 6.887 -0.949 -16.734 1 65.12 187 PHE A C 1
ATOM 1481 O O . PHE A 1 187 ? 7.43 -2.027 -16.984 1 65.12 187 PHE A O 1
ATOM 1488 N N . GLU A 1 188 ? 6.629 -0.178 -17.656 1 65.88 188 GLU A N 1
ATOM 1489 C CA . GLU A 1 188 ? 6.715 -0.627 -19.047 1 65.88 188 GLU A CA 1
ATOM 1490 C C . GLU A 1 188 ? 8.172 -0.767 -19.484 1 65.88 188 GLU A C 1
ATOM 1492 O O . GLU A 1 188 ? 8.484 -1.575 -20.375 1 65.88 188 GLU A O 1
ATOM 1497 N N . ALA A 1 189 ? 8.992 -0.045 -18.656 1 66.12 189 ALA A N 1
ATOM 1498 C CA . ALA A 1 189 ? 10.328 -0.045 -19.25 1 66.12 189 ALA A CA 1
ATOM 1499 C C . ALA A 1 189 ? 11.406 -0.155 -18.172 1 66.12 189 ALA A C 1
ATOM 1501 O O . ALA A 1 189 ? 12.484 -0.696 -18.406 1 66.12 189 ALA A O 1
ATOM 1502 N N . GLU A 1 190 ? 10.977 0.176 -17.047 1 75.12 190 GLU A N 1
ATOM 1503 C CA . GLU A 1 190 ? 12.023 0.333 -16.047 1 75.12 190 GLU A CA 1
ATOM 1504 C C . GLU A 1 190 ? 12.039 -0.846 -15.07 1 75.12 190 GLU A C 1
ATOM 1506 O O . GLU A 1 190 ? 11.008 -1.483 -14.852 1 75.12 190 GLU A O 1
ATOM 1511 N N . ASN A 1 191 ? 13.273 -1.118 -14.672 1 71.19 191 ASN A N 1
ATOM 1512 C CA . ASN A 1 191 ? 13.461 -2.121 -13.625 1 71.19 191 ASN A CA 1
ATOM 1513 C C . ASN A 1 191 ? 12.891 -1.652 -12.289 1 71.19 191 ASN A C 1
ATOM 1515 O O . ASN A 1 191 ? 13.461 -0.769 -11.641 1 71.19 191 ASN A O 1
ATOM 1519 N N . THR A 1 192 ? 11.812 -2.242 -12.008 1 68.62 192 THR A N 1
ATOM 1520 C CA . THR A 1 192 ? 11.07 -1.762 -10.844 1 68.62 192 THR A CA 1
ATOM 1521 C C . THR A 1 192 ? 11.641 -2.346 -9.555 1 68.62 192 THR A C 1
ATOM 1523 O O . THR A 1 192 ? 11.133 -2.072 -8.469 1 68.62 192 THR A O 1
ATOM 1526 N N . ARG A 1 193 ? 12.727 -3.088 -9.68 1 73.12 193 ARG A N 1
ATOM 1527 C CA . ARG A 1 193 ? 13.336 -3.66 -8.484 1 73.12 193 ARG A CA 1
ATOM 1528 C C . ARG A 1 193 ? 13.859 -2.568 -7.562 1 73.12 193 ARG A C 1
ATOM 1530 O O . ARG A 1 193 ? 14.086 -2.807 -6.371 1 73.12 193 ARG A O 1
ATOM 1537 N N . TRP A 1 194 ? 14 -1.426 -8.211 1 78.44 194 TRP A N 1
ATOM 1538 C CA . TRP A 1 194 ? 14.57 -0.316 -7.449 1 78.44 194 TRP A CA 1
ATOM 1539 C C . TRP A 1 194 ? 13.5 0.363 -6.602 1 78.44 194 TRP A C 1
ATOM 1541 O O . TRP A 1 194 ? 13.812 1.144 -5.699 1 78.44 194 TRP A O 1
ATOM 1551 N N . TRP A 1 195 ? 12.32 0.079 -6.902 1 86.88 195 TRP A N 1
ATOM 1552 C CA . TRP A 1 195 ? 11.219 0.635 -6.117 1 86.88 195 TRP A CA 1
ATOM 1553 C C . TRP A 1 195 ? 10.633 -0.417 -5.184 1 86.88 195 TRP A C 1
ATOM 1555 O O . TRP A 1 195 ? 10.078 -1.419 -5.641 1 86.88 195 TRP A O 1
ATOM 1565 N N . ARG A 1 196 ? 10.797 -0.156 -3.873 1 92.12 196 ARG A N 1
ATOM 1566 C CA . ARG A 1 196 ? 10.383 -1.16 -2.9 1 92.12 196 ARG A CA 1
ATOM 1567 C C . ARG A 1 196 ? 9.562 -0.529 -1.779 1 92.12 196 ARG A C 1
ATOM 1569 O O . ARG A 1 196 ? 9.859 0.584 -1.34 1 92.12 196 ARG A O 1
ATOM 1576 N N . ILE A 1 197 ? 8.586 -1.241 -1.41 1 95.5 197 ILE A N 1
ATOM 1577 C CA . ILE A 1 197 ? 7.887 -0.939 -0.165 1 95.5 197 ILE A CA 1
ATOM 1578 C C . ILE A 1 197 ? 8.445 -1.809 0.961 1 95.5 197 ILE A C 1
ATOM 1580 O O . ILE A 1 197 ? 8.336 -3.037 0.916 1 95.5 197 ILE A O 1
ATOM 1584 N N . HIS A 1 198 ? 9.062 -1.217 1.949 1 94.94 198 HIS A N 1
ATOM 1585 C CA . HIS A 1 198 ? 9.602 -1.939 3.094 1 94.94 198 HIS A CA 1
ATOM 1586 C C . HIS A 1 198 ? 8.594 -1.991 4.238 1 94.94 198 HIS A C 1
ATOM 1588 O O . HIS A 1 198 ? 8.578 -2.953 5.012 1 94.94 198 HIS A O 1
ATOM 1594 N N . ALA A 1 199 ? 7.863 -0.954 4.41 1 95.44 199 ALA A N 1
ATOM 1595 C CA . ALA A 1 199 ? 6.801 -0.833 5.406 1 95.44 199 ALA A CA 1
ATOM 1596 C C . ALA A 1 199 ? 5.641 0.002 4.875 1 95.44 199 ALA A C 1
ATOM 1598 O O . ALA A 1 199 ? 5.852 0.972 4.141 1 95.44 199 ALA A O 1
ATOM 1599 N N . PHE A 1 200 ? 4.48 -0.349 5.191 1 96.69 200 PHE A N 1
ATOM 1600 C CA . PHE A 1 200 ? 3.264 0.317 4.738 1 96.69 200 PHE A CA 1
ATOM 1601 C C . PHE A 1 200 ? 2.268 0.46 5.883 1 96.69 200 PHE A C 1
ATOM 1603 O O . PHE A 1 200 ? 1.652 -0.522 6.305 1 96.69 200 PHE A O 1
ATOM 1610 N N . ASN A 1 201 ? 2.098 1.661 6.387 1 96.69 201 ASN A N 1
ATOM 1611 C CA . ASN A 1 201 ? 1.179 2.008 7.465 1 96.69 201 ASN A CA 1
ATOM 1612 C C . ASN A 1 201 ? 1.454 1.188 8.727 1 96.69 201 ASN A C 1
ATOM 1614 O O . ASN A 1 201 ? 0.529 0.646 9.328 1 96.69 201 ASN A O 1
ATOM 1618 N N . GLN A 1 202 ? 2.697 1.039 9.07 1 93.88 202 GLN A N 1
ATOM 1619 C CA . GLN A 1 202 ? 3.092 0.351 10.289 1 93.88 202 GLN A CA 1
ATOM 1620 C C . GLN A 1 202 ? 3.047 1.292 11.492 1 93.88 202 GLN A C 1
ATOM 1622 O O . GLN A 1 202 ? 3.193 2.508 11.336 1 93.88 202 GLN A O 1
ATOM 1627 N N . PHE A 1 203 ? 2.713 0.757 12.57 1 89 203 PHE A N 1
ATOM 1628 C CA . PHE A 1 203 ? 2.645 1.611 13.75 1 89 203 PHE A CA 1
ATOM 1629 C C . PHE A 1 203 ? 3.055 0.841 15 1 89 203 PHE A C 1
ATOM 1631 O O . PHE A 1 203 ? 2.979 -0.389 15.031 1 89 203 PHE A O 1
ATOM 1638 N N . PRO A 1 204 ? 3.627 1.548 15.961 1 76.69 204 PRO A N 1
ATOM 1639 C CA . PRO A 1 204 ? 4.133 0.898 17.172 1 76.69 204 PRO A CA 1
ATOM 1640 C C . PRO A 1 204 ? 3.053 0.129 17.922 1 76.69 204 PRO A C 1
ATOM 1642 O O . PRO A 1 204 ? 1.868 0.459 17.828 1 76.69 204 PRO A O 1
ATOM 1645 N N . MET B 1 1 ? -17.438 -3.904 -2.807 1 94.56 1 MET B N 1
ATOM 1646 C CA . MET B 1 1 ? -16.828 -5.23 -2.758 1 94.56 1 MET B CA 1
ATOM 1647 C C . MET B 1 1 ? -15.633 -5.246 -1.805 1 94.56 1 MET B C 1
ATOM 1649 O O . MET B 1 1 ? -14.844 -4.301 -1.773 1 94.56 1 MET B O 1
ATOM 1653 N N . ARG B 1 2 ? -15.609 -6.285 -0.964 1 96.75 2 ARG B N 1
ATOM 1654 C CA . ARG B 1 2 ? -14.391 -6.57 -0.205 1 96.75 2 ARG B CA 1
ATOM 1655 C C . ARG B 1 2 ? -13.508 -7.566 -0.948 1 96.75 2 ARG B C 1
ATOM 1657 O O . ARG B 1 2 ? -13.961 -8.648 -1.326 1 96.75 2 ARG B O 1
ATOM 1664 N N . LEU B 1 3 ? -12.32 -7.133 -1.266 1 97.69 3 LEU B N 1
ATOM 1665 C CA . LEU B 1 3 ? -11.375 -7.961 -2.012 1 97.69 3 LEU B CA 1
ATOM 1666 C C . LEU B 1 3 ? -10.172 -8.328 -1.148 1 97.69 3 LEU B C 1
ATOM 1668 O O . LEU B 1 3 ? -9.422 -7.449 -0.713 1 97.69 3 LEU B O 1
ATOM 1672 N N . ILE B 1 4 ? -10.031 -9.594 -0.887 1 98.5 4 ILE B N 1
ATOM 1673 C CA . ILE B 1 4 ? -8.883 -10.086 -0.13 1 98.5 4 ILE B CA 1
ATOM 1674 C C . ILE B 1 4 ? -7.961 -10.875 -1.052 1 98.5 4 ILE B C 1
ATOM 1676 O O . ILE B 1 4 ? -8.352 -11.914 -1.59 1 98.5 4 ILE B O 1
ATOM 1680 N N . LEU B 1 5 ? -6.809 -10.328 -1.3 1 98.69 5 LEU B N 1
ATOM 1681 C CA . LEU B 1 5 ? -5.758 -10.992 -2.062 1 98.69 5 LEU B CA 1
ATOM 1682 C C . LEU B 1 5 ? -4.809 -11.75 -1.136 1 98.69 5 LEU B C 1
ATOM 1684 O O . LEU B 1 5 ? -4.312 -11.18 -0.158 1 98.69 5 LEU B O 1
ATOM 1688 N N . ILE B 1 6 ? -4.539 -13 -1.423 1 98.69 6 ILE B N 1
ATOM 1689 C CA . ILE B 1 6 ? -3.793 -13.859 -0.51 1 98.69 6 ILE B CA 1
ATOM 1690 C C . ILE B 1 6 ? -2.703 -14.602 -1.277 1 98.69 6 ILE B C 1
ATOM 1692 O O . ILE B 1 6 ? -2.967 -15.188 -2.332 1 98.69 6 ILE B O 1
ATOM 1696 N N . ARG B 1 7 ? -1.501 -14.531 -0.777 1 98.75 7 ARG B N 1
ATOM 1697 C CA . ARG B 1 7 ? -0.529 -15.5 -1.266 1 98.75 7 ARG B CA 1
ATOM 1698 C C . ARG B 1 7 ? -0.769 -16.875 -0.645 1 98.75 7 ARG B C 1
ATOM 1700 O O . ARG B 1 7 ? -1.104 -16.969 0.537 1 98.75 7 ARG B O 1
ATOM 1707 N N . HIS B 1 8 ? -0.565 -17.875 -1.361 1 98.75 8 HIS B N 1
ATOM 1708 C CA . HIS B 1 8 ? -0.678 -19.234 -0.835 1 98.75 8 HIS B CA 1
ATOM 1709 C C . HIS B 1 8 ? 0.212 -19.422 0.388 1 98.75 8 HIS B C 1
ATOM 1711 O O . HIS B 1 8 ? 1.13 -18.625 0.624 1 98.75 8 HIS B O 1
ATOM 1717 N N . GLY B 1 9 ? -0.107 -20.484 1.166 1 98.44 9 GLY B N 1
ATOM 1718 C CA . GLY B 1 9 ? 0.764 -20.875 2.266 1 98.44 9 GLY B CA 1
ATOM 1719 C C . GLY B 1 9 ? 2.129 -21.344 1.806 1 98.44 9 GLY B C 1
ATOM 1720 O O . GLY B 1 9 ? 2.359 -21.531 0.608 1 98.44 9 GLY B O 1
ATOM 1721 N N . GLU B 1 10 ? 2.945 -21.562 2.781 1 98.38 10 GLU B N 1
ATOM 1722 C CA . GLU B 1 10 ? 4.293 -22.031 2.457 1 98.38 10 GLU B CA 1
ATOM 1723 C C . GLU B 1 10 ? 4.25 -23.344 1.669 1 98.38 10 GLU B C 1
ATOM 1725 O O . GLU B 1 10 ? 3.535 -24.281 2.043 1 98.38 10 GLU B O 1
ATOM 1730 N N . ALA B 1 11 ? 4.863 -23.375 0.532 1 98.25 11 ALA B N 1
ATOM 1731 C CA . ALA B 1 11 ? 4.988 -24.562 -0.31 1 98.25 11 ALA B CA 1
ATOM 1732 C C . ALA B 1 11 ? 6.406 -25.125 -0.253 1 98.25 11 ALA B C 1
ATOM 1734 O O . ALA B 1 11 ? 7.348 -24.422 0.117 1 98.25 11 ALA B O 1
ATOM 1735 N N . VAL B 1 12 ? 6.543 -26.359 -0.606 1 97.44 12 VAL B N 1
ATOM 1736 C CA . VAL B 1 12 ? 7.863 -26.969 -0.674 1 97.44 12 VAL B CA 1
ATOM 1737 C C . VAL B 1 12 ? 8.75 -26.172 -1.637 1 97.44 12 VAL B C 1
ATOM 1739 O O . VAL B 1 12 ? 8.359 -25.906 -2.775 1 97.44 12 VAL B O 1
ATOM 1742 N N . GLY B 1 13 ? 9.922 -25.75 -1.143 1 95.31 13 GLY B N 1
ATOM 1743 C CA . GLY B 1 13 ? 10.828 -24.969 -1.971 1 95.31 13 GLY B CA 1
ATOM 1744 C C . GLY B 1 13 ? 10.867 -23.5 -1.594 1 95.31 13 GLY B C 1
ATOM 1745 O O . GLY B 1 13 ? 11.828 -22.812 -1.909 1 95.31 13 GLY B O 1
ATOM 1746 N N . ASN B 1 14 ? 9.781 -22.984 -0.967 1 95.25 14 ASN B N 1
ATOM 1747 C CA . ASN B 1 14 ? 9.766 -21.578 -0.577 1 95.25 14 ASN B CA 1
ATOM 1748 C C . ASN B 1 14 ? 10.883 -21.25 0.411 1 95.25 14 ASN B C 1
ATOM 1750 O O . ASN B 1 14 ? 11.562 -20.234 0.274 1 95.25 14 ASN B O 1
ATOM 1754 N N . ASP B 1 15 ? 11.008 -22.078 1.413 1 92.25 15 ASP B N 1
ATOM 1755 C CA . ASP B 1 15 ? 11.961 -21.828 2.492 1 92.25 15 ASP B CA 1
ATOM 1756 C C . ASP B 1 15 ? 13.391 -21.844 1.976 1 92.25 15 ASP B C 1
ATOM 1758 O O . ASP B 1 15 ? 14.281 -21.234 2.58 1 92.25 15 ASP B O 1
ATOM 1762 N N . SER B 1 16 ? 13.625 -22.484 0.84 1 93.25 16 SER B N 1
ATOM 1763 C CA . SER B 1 16 ? 14.961 -22.578 0.268 1 93.25 16 SER B CA 1
ATOM 1764 C C . SER B 1 16 ? 15.18 -21.484 -0.786 1 93.25 16 SER B C 1
ATOM 1766 O O . SER B 1 16 ? 16.25 -21.438 -1.409 1 93.25 16 SER B O 1
ATOM 1768 N N . GLY B 1 17 ? 14.203 -20.703 -1.063 1 94.56 17 GLY B N 1
ATOM 1769 C CA . GLY B 1 17 ? 14.336 -19.594 -1.993 1 94.56 17 GLY B CA 1
ATOM 1770 C C . GLY B 1 17 ? 14.281 -20.016 -3.447 1 94.56 17 GLY B C 1
ATOM 1771 O O . GLY B 1 17 ? 14.844 -19.344 -4.32 1 94.56 17 GLY B O 1
ATOM 1772 N N . VAL B 1 18 ? 13.742 -21.188 -3.703 1 96.19 18 VAL B N 1
ATOM 1773 C CA . VAL B 1 18 ? 13.617 -21.688 -5.074 1 96.19 18 VAL B CA 1
ATOM 1774 C C . VAL B 1 18 ? 12.578 -20.844 -5.824 1 96.19 18 VAL B C 1
ATOM 1776 O O . VAL B 1 18 ? 11.508 -20.562 -5.293 1 96.19 18 VAL B O 1
ATOM 1779 N N . MET B 1 19 ? 12.922 -20.422 -7.047 1 96.69 19 MET B N 1
ATOM 1780 C CA . MET B 1 19 ? 11.969 -19.766 -7.938 1 96.69 19 MET B CA 1
ATOM 1781 C C . MET B 1 19 ? 11.047 -20.797 -8.586 1 96.69 19 MET B C 1
ATOM 1783 O O . MET B 1 19 ? 11.344 -21.312 -9.664 1 96.69 19 MET B O 1
ATOM 1787 N N . LEU B 1 20 ? 9.992 -21 -8.016 1 96.5 20 LEU B N 1
ATOM 1788 C CA . LEU B 1 20 ? 9.102 -22.094 -8.375 1 96.5 20 LEU B CA 1
ATOM 1789 C C . LEU B 1 20 ? 8.352 -21.781 -9.672 1 96.5 20 LEU B C 1
ATOM 1791 O O . LEU B 1 20 ? 8.047 -22.688 -10.445 1 96.5 20 LEU B O 1
ATOM 1795 N N . GLY B 1 21 ? 8.031 -20.5 -9.852 1 96.44 21 GLY B N 1
ATOM 1796 C CA . GLY B 1 21 ? 7.234 -20.156 -11.016 1 96.44 21 GLY B CA 1
ATOM 1797 C C . GLY B 1 21 ? 5.945 -20.953 -11.117 1 96.44 21 GLY B C 1
ATOM 1798 O O . GLY B 1 21 ? 5.16 -20.984 -10.164 1 96.44 21 GLY B O 1
ATOM 1799 N N . ARG B 1 22 ? 5.844 -21.719 -12.164 1 96.94 22 ARG B N 1
ATOM 1800 C CA . ARG B 1 22 ? 4.582 -22.406 -12.406 1 96.94 22 ARG B CA 1
ATOM 1801 C C . ARG B 1 22 ? 4.715 -23.906 -12.125 1 96.94 22 ARG B C 1
ATOM 1803 O O . ARG B 1 22 ? 3.891 -24.703 -12.578 1 96.94 22 ARG B O 1
ATOM 1810 N N . GLN B 1 23 ? 5.754 -24.266 -11.383 1 96.25 23 GLN B N 1
ATOM 1811 C CA . GLN B 1 23 ? 5.859 -25.641 -10.914 1 96.25 23 GLN B CA 1
ATOM 1812 C C . GLN B 1 23 ? 4.746 -25.984 -9.93 1 96.25 23 GLN B C 1
ATOM 1814 O O . GLN B 1 23 ? 4.375 -25.156 -9.102 1 96.25 23 GLN B O 1
ATOM 1819 N N . ASP B 1 24 ? 4.289 -27.156 -10.039 1 97 24 ASP B N 1
ATOM 1820 C CA . ASP B 1 24 ? 3.215 -27.594 -9.148 1 97 24 ASP B CA 1
ATOM 1821 C C . ASP B 1 24 ? 3.768 -28.328 -7.938 1 97 24 ASP B C 1
ATOM 1823 O O . ASP B 1 24 ? 4.031 -29.531 -8 1 97 24 ASP B O 1
ATOM 1827 N N . VAL B 1 25 ? 3.939 -27.672 -6.855 1 97.31 25 VAL B N 1
ATOM 1828 C CA . VAL B 1 25 ? 4.516 -28.234 -5.633 1 97.31 25 VAL B CA 1
ATOM 1829 C C . VAL B 1 25 ? 3.496 -28.141 -4.5 1 97.31 25 VAL B C 1
ATOM 1831 O O . VAL B 1 25 ? 2.664 -27.234 -4.469 1 97.31 25 VAL B O 1
ATOM 1834 N N . PRO B 1 26 ? 3.543 -29.016 -3.588 1 98 26 PRO B N 1
ATOM 1835 C CA . PRO B 1 26 ? 2.568 -29.016 -2.492 1 98 26 PRO B CA 1
ATOM 1836 C C . PRO B 1 26 ? 2.922 -28.031 -1.387 1 98 26 PRO B C 1
ATOM 1838 O O . PRO B 1 26 ? 4.055 -27.547 -1.323 1 98 26 PRO B O 1
ATOM 1841 N N . LEU B 1 27 ? 1.944 -27.766 -0.533 1 98.5 27 LEU B N 1
ATOM 1842 C CA . LEU B 1 27 ? 2.178 -27 0.691 1 98.5 27 LEU B CA 1
ATOM 1843 C C . LEU B 1 27 ? 3.02 -27.812 1.677 1 98.5 27 LEU B C 1
ATOM 1845 O O . LEU B 1 27 ? 2.941 -29.047 1.705 1 98.5 27 LEU B O 1
ATOM 1849 N N . THR B 1 28 ? 3.77 -27.125 2.467 1 98.44 28 THR B N 1
ATOM 1850 C CA . THR B 1 28 ? 4.363 -27.75 3.648 1 98.44 28 THR B CA 1
ATOM 1851 C C . THR B 1 28 ? 3.344 -27.844 4.777 1 98.44 28 THR B C 1
ATOM 1853 O O . THR B 1 28 ? 2.227 -27.328 4.656 1 98.44 28 THR B O 1
ATOM 1856 N N . GLU B 1 29 ? 3.707 -28.516 5.801 1 98.25 29 GLU B N 1
ATOM 1857 C CA . GLU B 1 29 ? 2.832 -28.547 6.969 1 98.25 29 GLU B CA 1
ATOM 1858 C C . GLU B 1 29 ? 2.621 -27.156 7.539 1 98.25 29 GLU B C 1
ATOM 1860 O O . GLU B 1 29 ? 1.511 -26.797 7.945 1 98.25 29 GLU B O 1
ATOM 1865 N N . ARG B 1 30 ? 3.695 -26.422 7.574 1 97.62 30 ARG B N 1
ATOM 1866 C CA . ARG B 1 30 ? 3.576 -25.031 8.008 1 97.62 30 ARG B CA 1
ATOM 1867 C C . ARG B 1 30 ? 2.607 -24.266 7.121 1 97.62 30 ARG B C 1
ATOM 1869 O O . ARG B 1 30 ? 1.801 -23.469 7.617 1 97.62 30 ARG B O 1
ATOM 1876 N N . GLY B 1 31 ? 2.709 -24.469 5.836 1 98.19 31 GLY B N 1
ATOM 1877 C CA . GLY B 1 31 ? 1.805 -23.828 4.891 1 98.19 31 GLY B CA 1
ATOM 1878 C C . GLY B 1 31 ? 0.349 -24.188 5.125 1 98.19 31 GLY B C 1
ATOM 1879 O O . GLY B 1 31 ? -0.529 -23.328 5.023 1 98.19 31 GLY B O 1
ATOM 1880 N N . ARG B 1 32 ? 0.105 -25.422 5.43 1 98.06 32 ARG B N 1
ATOM 1881 C CA . ARG B 1 32 ? -1.254 -25.859 5.73 1 98.06 32 ARG B CA 1
ATOM 1882 C C . ARG B 1 32 ? -1.788 -25.172 6.984 1 98.06 32 ARG B C 1
ATOM 1884 O O . ARG B 1 32 ? -2.934 -24.719 7.012 1 98.06 32 ARG B O 1
ATOM 1891 N N . GLN B 1 33 ? -0.946 -25.094 7.992 1 97.69 33 GLN B N 1
ATOM 1892 C CA . GLN B 1 33 ? -1.334 -24.438 9.234 1 97.69 33 GLN B CA 1
ATOM 1893 C C . GLN B 1 33 ? -1.596 -22.953 9.008 1 97.69 33 GLN B C 1
ATOM 1895 O O . GLN B 1 33 ? -2.506 -22.375 9.609 1 97.69 33 GLN B O 1
ATOM 1900 N N . GLN B 1 34 ? -0.814 -22.344 8.188 1 97.69 34 GLN B N 1
ATOM 1901 C CA . GLN B 1 34 ? -1.009 -20.938 7.84 1 97.69 34 GLN B CA 1
ATOM 1902 C C . GLN B 1 34 ? -2.379 -20.719 7.207 1 97.69 34 GLN B C 1
ATOM 1904 O O . GLN B 1 34 ? -3.08 -19.766 7.555 1 97.69 34 GLN B O 1
ATOM 1909 N N . ALA B 1 35 ? -2.744 -21.562 6.289 1 97.19 35 ALA B N 1
ATOM 1910 C CA . ALA B 1 35 ? -4.031 -21.469 5.602 1 97.19 35 ALA B CA 1
ATOM 1911 C C . ALA B 1 35 ? -5.188 -21.578 6.586 1 97.19 35 ALA B C 1
ATOM 1913 O O . ALA B 1 35 ? -6.133 -20.781 6.535 1 97.19 35 ALA B O 1
ATOM 1914 N N . LEU B 1 36 ? -5.098 -22.5 7.461 1 96.06 36 LEU B N 1
ATOM 1915 C CA . LEU B 1 36 ? -6.145 -22.688 8.461 1 96.06 36 LEU B CA 1
ATOM 1916 C C . LEU B 1 36 ? -6.258 -21.469 9.375 1 96.06 36 LEU B C 1
ATOM 1918 O O . LEU B 1 36 ? -7.363 -21.078 9.75 1 96.06 36 LEU B O 1
ATOM 1922 N N . ALA B 1 37 ? -5.133 -20.938 9.734 1 95.44 37 ALA B N 1
ATOM 1923 C CA . ALA B 1 37 ? -5.121 -19.75 10.594 1 95.44 37 ALA B CA 1
ATOM 1924 C C . ALA B 1 37 ? -5.785 -18.562 9.898 1 95.44 37 ALA B C 1
ATOM 1926 O O . ALA B 1 37 ? -6.449 -17.75 10.547 1 95.44 37 ALA B O 1
ATOM 1927 N N . LEU B 1 38 ? -5.633 -18.438 8.617 1 95.31 38 LEU B N 1
ATOM 1928 C CA . LEU B 1 38 ? -6.195 -17.328 7.852 1 95.31 38 LEU B CA 1
ATOM 1929 C C . LEU B 1 38 ? -7.719 -17.422 7.805 1 95.31 38 LEU B C 1
ATOM 1931 O O . LEU B 1 38 ? -8.398 -16.391 7.773 1 95.31 38 LEU B O 1
ATOM 1935 N N . ARG B 1 39 ? -8.195 -18.625 7.75 1 91.62 39 ARG B N 1
ATOM 1936 C CA . ARG B 1 39 ? -9.641 -18.859 7.73 1 91.62 39 ARG B CA 1
ATOM 1937 C C . ARG B 1 39 ? -10.32 -18.125 8.875 1 91.62 39 ARG B C 1
ATOM 1939 O O . ARG B 1 39 ? -11.398 -17.531 8.695 1 91.62 39 ARG B O 1
ATOM 1946 N N . GLU B 1 40 ? -9.719 -18.078 10.008 1 91 40 GLU B N 1
ATOM 1947 C CA . GLU B 1 40 ? -10.297 -17.516 11.227 1 91 40 GLU B CA 1
ATOM 1948 C C . GLU B 1 40 ? -10.102 -16 11.281 1 91 40 GLU B C 1
ATOM 1950 O O . GLU B 1 40 ? -10.836 -15.305 11.984 1 91 40 GLU B O 1
ATOM 1955 N N . LYS B 1 41 ? -9.211 -15.492 10.555 1 93.25 41 LYS B N 1
ATOM 1956 C CA . LYS B 1 41 ? -8.805 -14.094 10.672 1 93.25 41 LYS B CA 1
ATOM 1957 C C . LYS B 1 41 ? -9.539 -13.227 9.648 1 93.25 41 LYS B C 1
ATOM 1959 O O . LYS B 1 41 ? -9.727 -12.023 9.859 1 93.25 41 LYS B O 1
ATOM 1964 N N . LEU B 1 42 ? -9.961 -13.789 8.57 1 95.31 42 LEU B N 1
ATOM 1965 C CA . LEU B 1 42 ? -10.484 -13.008 7.453 1 95.31 42 LEU B CA 1
ATOM 1966 C C . LEU B 1 42 ? -12.008 -13.055 7.426 1 95.31 42 LEU B C 1
ATOM 1968 O O . LEU B 1 42 ? -12.609 -14.023 7.902 1 95.31 42 LEU B O 1
ATOM 1972 N N . PRO B 1 43 ? -12.617 -11.984 6.918 1 94.88 43 PRO B N 1
ATOM 1973 C CA . PRO B 1 43 ? -14.078 -12.031 6.797 1 94.88 43 PRO B CA 1
ATOM 1974 C C . PRO B 1 43 ? -14.562 -13.164 5.895 1 94.88 43 PRO B C 1
ATOM 1976 O O . PRO B 1 43 ? -13.859 -13.555 4.957 1 94.88 43 PRO B O 1
ATOM 1979 N N . ARG B 1 44 ? -15.75 -13.656 6.094 1 94.62 44 ARG B N 1
ATOM 1980 C CA . ARG B 1 44 ? -16.312 -14.766 5.324 1 94.62 44 ARG B CA 1
ATOM 1981 C C . ARG B 1 44 ? -16.531 -14.367 3.869 1 94.62 44 ARG B C 1
ATOM 1983 O O . ARG B 1 44 ? -17.125 -13.336 3.588 1 94.62 44 ARG B O 1
ATOM 1990 N N . PRO B 1 45 ? -16 -15.18 2.998 1 96.75 45 PRO B N 1
ATOM 1991 C CA . PRO B 1 45 ? -16.188 -14.883 1.576 1 96.75 45 PRO B CA 1
ATOM 1992 C C . PRO B 1 45 ? -17.516 -15.406 1.033 1 96.75 45 PRO B C 1
ATOM 1994 O O . PRO B 1 45 ? -18.109 -16.312 1.619 1 96.75 45 PRO B O 1
ATOM 1997 N N . ASN B 1 46 ? -18.031 -14.781 -0.027 1 95.06 46 ASN B N 1
ATOM 1998 C CA . ASN B 1 46 ? -19.109 -15.406 -0.796 1 95.06 46 ASN B CA 1
ATOM 1999 C C . ASN B 1 46 ? -18.609 -15.867 -2.166 1 95.06 46 ASN B C 1
ATOM 2001 O O . ASN B 1 46 ? -19.359 -16.5 -2.91 1 95.06 46 ASN B O 1
ATOM 2005 N N . ALA B 1 47 ? -17.344 -15.586 -2.516 1 97.12 47 ALA B N 1
ATOM 2006 C CA . ALA B 1 47 ? -16.672 -16.125 -3.701 1 97.12 47 ALA B CA 1
ATOM 2007 C C . ALA B 1 47 ? -15.188 -16.344 -3.434 1 97.12 47 ALA B C 1
ATOM 2009 O O . ALA B 1 47 ? -14.531 -15.547 -2.764 1 97.12 47 ALA B O 1
ATOM 2010 N N . ILE B 1 48 ? -14.672 -17.438 -3.936 1 98 48 ILE B N 1
ATOM 2011 C CA . ILE B 1 48 ? -13.258 -17.766 -3.789 1 98 48 ILE B CA 1
ATOM 2012 C C . ILE B 1 48 ? -12.664 -18.078 -5.156 1 98 48 ILE B C 1
ATOM 2014 O O . ILE B 1 48 ? -13.148 -18.953 -5.867 1 98 48 ILE B O 1
ATOM 2018 N N . TYR B 1 49 ? -11.648 -17.328 -5.52 1 98.62 49 TYR B N 1
ATOM 2019 C CA . TYR B 1 49 ? -10.867 -17.594 -6.719 1 98.62 49 TYR B CA 1
ATOM 2020 C C . TYR B 1 49 ? -9.469 -18.078 -6.359 1 98.62 49 TYR B C 1
ATOM 2022 O O . TYR B 1 49 ? -8.891 -17.656 -5.352 1 98.62 49 TYR B O 1
ATOM 2030 N N . THR B 1 50 ? -8.938 -18.953 -7.176 1 98.69 50 THR B N 1
ATOM 2031 C CA . THR B 1 50 ? -7.598 -19.453 -6.906 1 98.69 50 THR B CA 1
ATOM 2032 C C . THR B 1 50 ? -6.816 -19.641 -8.203 1 98.69 50 THR B C 1
ATOM 2034 O O . THR B 1 50 ? -7.406 -19.891 -9.258 1 98.69 50 THR B O 1
ATOM 2037 N N . SER B 1 51 ? -5.535 -19.391 -8.117 1 98.69 51 SER B N 1
ATOM 2038 C CA . SER B 1 51 ? -4.637 -19.891 -9.148 1 98.69 51 SER B CA 1
ATOM 2039 C C . SER B 1 51 ? -4.812 -21.391 -9.359 1 98.69 51 SER B C 1
ATOM 2041 O O . SER B 1 51 ? -5.148 -22.109 -8.414 1 98.69 51 SER B O 1
ATOM 2043 N N . PRO B 1 52 ? -4.531 -21.891 -10.555 1 98.12 52 PRO B N 1
ATOM 2044 C CA . PRO B 1 52 ? -4.73 -23.328 -10.82 1 98.12 52 PRO B CA 1
ATOM 2045 C C . PRO B 1 52 ? -3.656 -24.188 -10.172 1 98.12 52 PRO B C 1
ATOM 2047 O O . PRO B 1 52 ? -3.797 -25.422 -10.125 1 98.12 52 PRO B O 1
ATOM 2050 N N . LEU B 1 53 ? -2.6 -23.641 -9.719 1 98.44 53 LEU B N 1
ATOM 2051 C CA . LEU B 1 53 ? -1.52 -24.453 -9.172 1 98.44 53 LEU B CA 1
ATOM 2052 C C . LEU B 1 53 ? -1.915 -25.047 -7.824 1 98.44 53 LEU B C 1
ATOM 2054 O O . LEU B 1 53 ? -2.621 -24.406 -7.043 1 98.44 53 LEU B O 1
ATOM 2058 N N . GLN B 1 54 ? -1.392 -26.141 -7.484 1 98.25 54 GLN B N 1
ATOM 2059 C CA . GLN B 1 54 ? -1.799 -26.953 -6.348 1 98.25 54 GLN B CA 1
ATOM 2060 C C . GLN B 1 54 ? -1.617 -26.203 -5.035 1 98.25 54 GLN B C 1
ATOM 2062 O O . GLN B 1 54 ? -2.469 -26.266 -4.145 1 98.25 54 GLN B O 1
ATOM 2067 N N . ARG B 1 55 ? -0.541 -25.516 -4.832 1 98.5 55 ARG B N 1
ATOM 2068 C CA . ARG B 1 55 ? -0.276 -24.797 -3.586 1 98.5 55 ARG B CA 1
ATOM 2069 C C . ARG B 1 55 ? -1.357 -23.766 -3.305 1 98.5 55 ARG B C 1
ATOM 2071 O O . ARG B 1 55 ? -1.741 -23.562 -2.15 1 98.5 55 ARG B O 1
ATOM 2078 N N . CYS B 1 56 ? -1.884 -23.125 -4.352 1 98.75 56 CYS B N 1
ATOM 2079 C CA . CYS B 1 56 ? -2.967 -22.172 -4.191 1 98.75 56 CYS B CA 1
ATOM 2080 C C . CYS B 1 56 ? -4.293 -22.875 -3.947 1 98.75 56 CYS B C 1
ATOM 2082 O O . CYS B 1 56 ? -5.059 -22.484 -3.064 1 98.75 56 CYS B O 1
ATOM 2084 N N . HIS B 1 57 ? -4.539 -23.906 -4.719 1 97.69 57 HIS B N 1
ATOM 2085 C CA . HIS B 1 57 ? -5.785 -24.656 -4.562 1 97.69 57 HIS B CA 1
ATOM 2086 C C . HIS B 1 57 ? -5.895 -25.25 -3.164 1 97.69 57 HIS B C 1
ATOM 2088 O O . HIS B 1 57 ? -6.945 -25.156 -2.525 1 97.69 57 HIS B O 1
ATOM 2094 N N . ASP B 1 58 ? -4.844 -25.828 -2.705 1 98 58 ASP B N 1
ATOM 2095 C CA . ASP B 1 58 ? -4.828 -26.422 -1.368 1 98 58 ASP B CA 1
ATOM 2096 C C . ASP B 1 58 ? -5.043 -25.344 -0.297 1 98 58 ASP B C 1
ATOM 2098 O O . ASP B 1 58 ? -5.777 -25.578 0.67 1 98 58 ASP B O 1
ATOM 2102 N N . THR B 1 59 ? -4.395 -24.234 -0.469 1 98.44 59 THR B N 1
ATOM 2103 C CA . THR B 1 59 ? -4.594 -23.125 0.459 1 98.44 59 THR B CA 1
ATOM 2104 C C . THR B 1 59 ? -6.062 -22.703 0.5 1 98.44 59 THR B C 1
ATOM 2106 O O . THR B 1 59 ? -6.645 -22.578 1.578 1 98.44 59 THR B O 1
ATOM 2109 N N . ALA B 1 60 ? -6.66 -22.531 -0.672 1 98 60 ALA B N 1
ATOM 2110 C CA . ALA B 1 60 ? -8.062 -22.125 -0.773 1 98 60 ALA B CA 1
ATOM 2111 C C . ALA B 1 60 ? -8.969 -23.141 -0.102 1 98 60 ALA B C 1
ATOM 2113 O O . ALA B 1 60 ? -9.906 -22.781 0.611 1 98 60 ALA B O 1
ATOM 2114 N N . THR B 1 61 ? -8.688 -24.391 -0.316 1 97.25 61 THR B N 1
ATOM 2115 C CA . THR B 1 61 ? -9.5 -25.469 0.233 1 97.25 61 THR B CA 1
ATOM 2116 C C . THR B 1 61 ? -9.438 -25.469 1.758 1 97.25 61 THR B C 1
ATOM 2118 O O . THR B 1 61 ? -10.477 -25.578 2.424 1 97.25 61 THR B O 1
ATOM 2121 N N . LEU B 1 62 ? -8.258 -25.359 2.287 1 96.81 62 LEU B N 1
ATOM 2122 C CA . LEU B 1 62 ? -8.07 -25.344 3.734 1 96.81 62 LEU B CA 1
ATOM 2123 C C . LEU B 1 62 ? -8.703 -24.109 4.355 1 96.81 62 LEU B C 1
ATOM 2125 O O . LEU B 1 62 ? -9.227 -24.172 5.469 1 96.81 62 LEU B O 1
ATOM 2129 N N . MET B 1 63 ? -8.695 -23 3.643 1 96.94 63 MET B N 1
ATOM 2130 C CA . MET B 1 63 ? -9.234 -21.734 4.141 1 96.94 63 MET B CA 1
ATOM 2131 C C . MET B 1 63 ? -10.758 -21.719 4.07 1 96.94 63 MET B C 1
ATOM 2133 O O . MET B 1 63 ? -11.414 -21 4.812 1 96.94 63 MET B O 1
ATOM 2137 N N . ASN B 1 64 ? -11.273 -22.406 3.111 1 95.5 64 ASN B N 1
ATOM 2138 C CA . ASN B 1 64 ? -12.703 -22.328 2.83 1 95.5 64 ASN B CA 1
ATOM 2139 C C . ASN B 1 64 ? -13.539 -22.688 4.062 1 95.5 64 ASN B C 1
ATOM 2141 O O . ASN B 1 64 ? -13.523 -23.828 4.52 1 95.5 64 ASN B O 1
ATOM 2145 N N . PRO B 1 65 ? -14.25 -21.703 4.586 1 87.81 65 PRO B N 1
ATOM 2146 C CA . PRO B 1 65 ? -15.016 -21.922 5.816 1 87.81 65 PRO B CA 1
ATOM 2147 C C . PRO B 1 65 ? -16.281 -22.75 5.582 1 87.81 65 PRO B C 1
ATOM 2149 O O . PRO B 1 65 ? -16.891 -23.234 6.539 1 87.81 65 PRO B O 1
ATOM 2152 N N . CYS B 1 66 ? -16.766 -22.766 4.328 1 85.56 66 CYS B N 1
ATOM 2153 C CA . CYS B 1 66 ? -18 -23.453 3.975 1 85.56 66 CYS B CA 1
ATOM 2154 C C . CYS B 1 66 ? -17.766 -24.438 2.828 1 85.56 66 CYS B C 1
ATOM 2156 O O . CYS B 1 66 ? -17.5 -24.031 1.697 1 85.56 66 CYS B O 1
ATOM 2158 N N . PRO B 1 67 ? -17.938 -25.656 3.064 1 79.38 67 PRO B N 1
ATOM 2159 C CA . PRO B 1 67 ? -17.688 -26.656 2.021 1 79.38 67 PRO B CA 1
ATOM 2160 C C . PRO B 1 67 ? -18.578 -26.469 0.796 1 79.38 67 PRO B C 1
ATOM 2162 O O . PRO B 1 67 ? -18.234 -26.906 -0.302 1 79.38 67 PRO B O 1
ATOM 2165 N N . ASP B 1 68 ? -19.656 -25.734 0.937 1 89.75 68 ASP B N 1
ATOM 2166 C CA . ASP B 1 68 ? -20.594 -25.547 -0.176 1 89.75 68 ASP B CA 1
ATOM 2167 C C . ASP B 1 68 ? -20.172 -24.359 -1.042 1 89.75 68 ASP B C 1
ATOM 2169 O O . ASP B 1 68 ? -20.672 -24.203 -2.158 1 89.75 68 ASP B O 1
ATOM 2173 N N . LEU B 1 69 ? -19.297 -23.609 -0.538 1 92.38 69 LEU B N 1
ATOM 2174 C CA . LEU B 1 69 ? -18.812 -22.5 -1.347 1 92.38 69 LEU B CA 1
ATOM 2175 C C . LEU B 1 69 ? -17.781 -22.969 -2.365 1 92.38 69 LEU B C 1
ATOM 2177 O O . LEU B 1 69 ? -16.719 -23.453 -1.99 1 92.38 69 LEU B O 1
ATOM 2181 N N . LYS B 1 70 ? -18.141 -22.922 -3.611 1 94.25 70 LYS B N 1
ATOM 2182 C CA . LYS B 1 70 ? -17.281 -23.406 -4.691 1 94.25 70 LYS B CA 1
ATOM 2183 C C . LYS B 1 70 ? -16.031 -22.547 -4.84 1 94.25 70 LYS B C 1
ATOM 2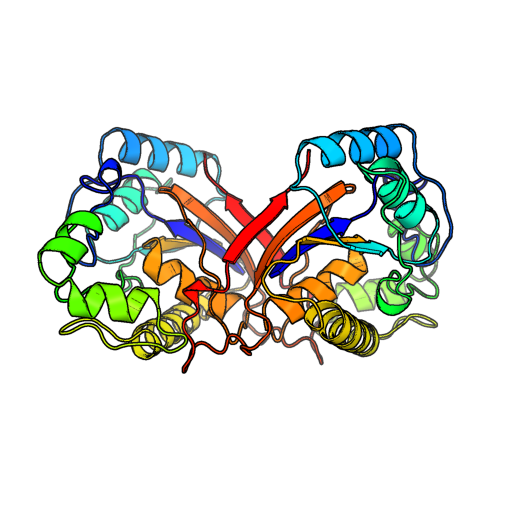185 O O . LYS B 1 70 ? -16.109 -21.312 -4.762 1 94.25 70 LYS B O 1
ATOM 2190 N N . ILE B 1 71 ? -14.914 -23.234 -4.984 1 97.25 71 ILE B N 1
ATOM 2191 C CA . ILE B 1 71 ? -13.656 -22.578 -5.316 1 97.25 71 ILE B CA 1
ATOM 2192 C C . ILE B 1 71 ? -13.5 -22.5 -6.832 1 97.25 71 ILE B C 1
ATOM 2194 O O . ILE B 1 71 ? -13.531 -23.531 -7.516 1 97.25 71 ILE B O 1
ATOM 2198 N N . GLN B 1 72 ? -13.367 -21.312 -7.406 1 97.75 72 GLN B N 1
ATOM 2199 C CA . GLN B 1 72 ? -13.25 -21.125 -8.852 1 97.75 72 GLN B CA 1
ATOM 2200 C C . GLN B 1 72 ? -11.805 -20.891 -9.258 1 97.75 72 GLN B C 1
ATOM 2202 O O . GLN B 1 72 ? -11.117 -20.047 -8.688 1 97.75 72 GLN B O 1
ATOM 2207 N N . GLU B 1 73 ? -11.406 -21.656 -10.211 1 98.06 73 GLU B N 1
ATOM 2208 C CA . GLU B 1 73 ? -10.078 -21.406 -10.766 1 98.06 73 GLU B CA 1
ATOM 2209 C C . GLU B 1 73 ? -10.094 -20.234 -11.742 1 98.06 73 GLU B C 1
ATOM 2211 O O . GLU B 1 73 ? -10.984 -20.141 -12.586 1 98.06 73 GLU B O 1
ATOM 2216 N N . LEU B 1 74 ? -9.195 -19.375 -11.586 1 98.25 74 LEU B N 1
ATOM 2217 C CA . LEU B 1 74 ? -8.945 -18.266 -12.508 1 98.25 74 LEU B CA 1
ATOM 2218 C C . LEU B 1 74 ? -7.52 -18.328 -13.055 1 98.25 74 LEU B C 1
ATOM 2220 O O . LEU B 1 74 ? -6.559 -18.047 -12.336 1 98.25 74 LEU B O 1
ATOM 2224 N N . ALA B 1 75 ? -7.387 -18.656 -14.305 1 98.19 75 ALA B N 1
ATOM 2225 C CA . ALA B 1 75 ? -6.09 -18.922 -14.914 1 98.19 75 ALA B CA 1
ATOM 2226 C C . ALA B 1 75 ? -5.18 -17.703 -14.828 1 98.19 75 ALA B C 1
ATOM 2228 O O . ALA B 1 75 ? -3.961 -17.828 -14.711 1 98.19 75 ALA B O 1
ATOM 2229 N N . GLU B 1 76 ? -5.754 -16.531 -14.859 1 98.44 76 GLU B N 1
ATOM 2230 C CA . GLU B 1 76 ? -5 -15.281 -14.836 1 98.44 76 GLU B CA 1
ATOM 2231 C C . GLU B 1 76 ? -4.215 -15.125 -13.539 1 98.44 76 GLU B C 1
ATOM 2233 O O . GLU B 1 76 ? -3.262 -14.352 -13.469 1 98.44 76 GLU B O 1
ATOM 2238 N N . LEU B 1 77 ? -4.551 -15.891 -12.461 1 98.69 77 LEU B N 1
ATOM 2239 C CA . LEU B 1 77 ? -3.949 -15.727 -11.141 1 98.69 77 LEU B CA 1
ATOM 2240 C C . LEU B 1 77 ? -2.674 -16.547 -11.016 1 98.69 77 LEU B C 1
ATOM 2242 O O . LEU B 1 77 ? -2.006 -16.516 -9.984 1 98.69 77 LEU B O 1
ATOM 2246 N N . ILE B 1 78 ? -2.311 -17.219 -12.086 1 98.69 78 ILE B N 1
ATOM 2247 C CA . ILE B 1 78 ? -1.151 -18.109 -12.031 1 98.69 78 ILE B CA 1
ATOM 2248 C C . ILE B 1 78 ? 0.119 -17.281 -11.828 1 98.69 78 ILE B C 1
ATOM 2250 O O . ILE B 1 78 ? 0.143 -16.078 -12.125 1 98.69 78 ILE B O 1
ATOM 2254 N N . GLU B 1 79 ? 1.148 -17.953 -11.305 1 98.5 79 GLU B N 1
ATOM 2255 C CA . GLU B 1 79 ? 2.408 -17.266 -11.039 1 98.5 79 GLU B CA 1
ATOM 2256 C C . GLU B 1 79 ? 3.096 -16.844 -12.344 1 98.5 79 GLU B C 1
ATOM 2258 O O . GLU B 1 79 ? 2.828 -17.422 -13.398 1 98.5 79 GLU B O 1
ATOM 2263 N N . ILE B 1 80 ? 3.922 -15.852 -12.211 1 96.62 80 ILE B N 1
ATOM 2264 C CA . ILE B 1 80 ? 4.742 -15.414 -13.336 1 96.62 80 ILE B CA 1
ATOM 2265 C C . ILE B 1 80 ? 5.648 -16.547 -13.789 1 96.62 80 ILE B C 1
ATOM 2267 O O . ILE B 1 80 ? 6.27 -17.234 -12.969 1 96.62 80 ILE B O 1
ATOM 2271 N N . ASP B 1 81 ? 5.656 -16.766 -15.078 1 97.56 81 ASP B N 1
ATOM 2272 C CA . ASP B 1 81 ? 6.582 -17.75 -15.641 1 97.56 81 ASP B CA 1
ATOM 2273 C C . ASP B 1 81 ? 8.023 -17.25 -15.539 1 97.56 81 ASP B C 1
ATOM 2275 O O . ASP B 1 81 ? 8.383 -16.25 -16.156 1 97.56 81 ASP B O 1
ATOM 2279 N N . GLN B 1 82 ? 8.883 -18 -14.867 1 95.94 82 GLN B N 1
ATOM 2280 C CA . GLN B 1 82 ? 10.25 -17.562 -14.586 1 95.94 82 GLN B CA 1
ATOM 2281 C C . GLN B 1 82 ? 11.227 -18.109 -15.617 1 95.94 82 GLN B C 1
ATOM 2283 O O . GLN B 1 82 ? 12.438 -17.922 -15.492 1 95.94 82 GLN B O 1
ATOM 2288 N N . GLY B 1 83 ? 10.68 -18.828 -16.562 1 97.62 83 GLY B N 1
ATOM 2289 C CA . GLY B 1 83 ? 11.492 -19.312 -17.672 1 97.62 83 GLY B CA 1
ATOM 2290 C C . GLY B 1 83 ? 12.648 -20.188 -17.219 1 97.62 83 GLY B C 1
ATOM 2291 O O . GLY B 1 83 ? 12.461 -21.141 -16.469 1 97.62 83 GLY B O 1
ATOM 2292 N N . ILE B 1 84 ? 13.898 -19.766 -17.641 1 97.88 84 ILE B N 1
ATOM 2293 C CA . ILE B 1 84 ? 15.07 -20.609 -17.453 1 97.88 84 ILE B CA 1
ATOM 2294 C C . ILE B 1 84 ? 15.445 -20.625 -15.969 1 97.88 84 ILE B C 1
ATOM 2296 O O . ILE B 1 84 ? 16.266 -21.453 -15.531 1 97.88 84 ILE B O 1
ATOM 2300 N N . PHE B 1 85 ? 14.867 -19.781 -15.188 1 97.31 85 PHE B N 1
ATOM 2301 C CA . PHE B 1 85 ? 15.227 -19.688 -13.773 1 97.31 85 PHE B CA 1
ATOM 2302 C C . PHE B 1 85 ? 14.359 -20.609 -12.938 1 97.31 85 PHE B C 1
ATOM 2304 O O . PHE B 1 85 ? 14.641 -20.828 -11.75 1 97.31 85 PHE B O 1
ATOM 2311 N N . THR B 1 86 ? 13.305 -21.156 -13.57 1 97.44 86 THR B N 1
ATOM 2312 C CA . THR B 1 86 ? 12.367 -22 -12.828 1 97.44 86 THR B CA 1
ATOM 2313 C C . THR B 1 86 ? 13.094 -23.156 -12.156 1 97.44 86 THR B C 1
ATOM 2315 O O . THR B 1 86 ? 13.875 -23.859 -12.805 1 97.44 86 THR B O 1
ATOM 2318 N N . GLY B 1 87 ? 12.844 -23.25 -10.883 1 96.94 87 GLY B N 1
ATOM 2319 C CA . GLY B 1 87 ? 13.398 -24.375 -10.141 1 96.94 87 GLY B CA 1
ATOM 2320 C C . GLY B 1 87 ? 14.758 -24.078 -9.539 1 96.94 87 GLY B C 1
ATOM 2321 O O . GLY B 1 87 ? 15.312 -24.891 -8.797 1 96.94 87 GLY B O 1
ATOM 2322 N N . LEU B 1 88 ? 15.297 -22.891 -9.852 1 97.56 88 LEU B N 1
ATOM 2323 C CA . LEU B 1 88 ? 16.609 -22.516 -9.352 1 97.56 88 LEU B CA 1
ATOM 2324 C C . LEU B 1 88 ? 16.484 -21.531 -8.188 1 97.56 88 LEU B C 1
ATOM 2326 O O . LEU B 1 88 ? 15.523 -20.781 -8.109 1 97.56 88 LEU B O 1
ATOM 2330 N N . THR B 1 89 ? 17.422 -21.672 -7.309 1 97.12 89 THR B N 1
ATOM 2331 C CA . THR B 1 89 ? 17.656 -20.531 -6.43 1 97.12 89 THR B CA 1
ATOM 2332 C C . THR B 1 89 ? 18.406 -19.422 -7.168 1 97.12 89 THR B C 1
ATOM 2334 O O . THR B 1 89 ? 18.969 -19.656 -8.242 1 97.12 89 THR B O 1
ATOM 2337 N N . TRP B 1 90 ? 18.391 -18.281 -6.621 1 95.62 90 TRP B N 1
ATOM 2338 C CA . TRP B 1 90 ? 19.141 -17.203 -7.258 1 95.62 90 TRP B CA 1
ATOM 2339 C C . TRP B 1 90 ? 20.625 -17.531 -7.34 1 95.62 90 TRP B C 1
ATOM 2341 O O . TRP B 1 90 ? 21.281 -17.25 -8.352 1 95.62 90 TRP B O 1
ATOM 2351 N N . ALA B 1 91 ? 21.109 -18.141 -6.316 1 97.25 91 ALA B N 1
ATOM 2352 C CA . ALA B 1 91 ? 22.516 -18.547 -6.312 1 97.25 91 ALA B CA 1
ATOM 2353 C C . ALA B 1 91 ? 22.797 -19.531 -7.445 1 97.25 91 ALA B C 1
ATOM 2355 O O . ALA B 1 91 ? 23.828 -19.422 -8.125 1 97.25 91 ALA B O 1
ATOM 2356 N N . GLN B 1 92 ? 21.922 -20.484 -7.617 1 98.12 92 GLN B N 1
ATOM 2357 C CA . GLN B 1 92 ? 22.062 -21.438 -8.719 1 98.12 92 GLN B CA 1
ATOM 2358 C C . GLN B 1 92 ? 21.953 -20.734 -10.07 1 98.12 92 GLN B C 1
ATOM 2360 O O . GLN B 1 92 ? 22.688 -21.062 -11 1 98.12 92 GLN B O 1
ATOM 2365 N N . ALA B 1 93 ? 21.031 -19.781 -10.203 1 97.88 93 ALA B N 1
ATOM 2366 C CA . ALA B 1 93 ? 20.891 -19 -11.43 1 97.88 93 ALA B CA 1
ATOM 2367 C C . ALA B 1 93 ? 22.172 -18.234 -11.75 1 97.88 93 ALA B C 1
ATOM 2369 O O . ALA B 1 93 ? 22.609 -18.219 -12.906 1 97.88 93 ALA B O 1
ATOM 2370 N N . GLN B 1 94 ? 22.719 -17.641 -10.727 1 97.69 94 GLN B N 1
ATOM 2371 C CA . GLN B 1 94 ? 23.953 -16.891 -10.898 1 97.69 94 GLN B CA 1
ATOM 2372 C C . GLN B 1 94 ? 25.094 -17.797 -11.383 1 97.69 94 GLN B C 1
ATOM 2374 O O . GLN B 1 94 ? 25.906 -17.375 -12.195 1 97.69 94 GLN B O 1
ATOM 2379 N N . SER B 1 95 ? 25.156 -18.984 -10.898 1 98.19 95 SER B N 1
ATOM 2380 C CA . SER B 1 95 ? 26.172 -19.953 -11.297 1 98.19 95 SER B CA 1
ATOM 2381 C C . SER B 1 95 ? 25.969 -20.438 -12.727 1 98.19 95 SER B C 1
ATOM 2383 O O . SER B 1 95 ? 26.922 -20.562 -13.492 1 98.19 95 SER B O 1
ATOM 2385 N N . GLN B 1 96 ? 24.734 -20.703 -13.102 1 98.12 96 GLN B N 1
ATOM 2386 C CA . GLN B 1 96 ? 24.406 -21.312 -14.391 1 98.12 96 GLN B CA 1
ATOM 2387 C C . GLN B 1 96 ? 24.328 -20.25 -15.484 1 98.12 96 GLN B C 1
ATOM 2389 O O . GLN B 1 96 ? 24.609 -20.547 -16.656 1 98.12 96 GLN B O 1
ATOM 2394 N N . HIS B 1 97 ? 23.875 -19.047 -15.164 1 97.81 97 HIS B N 1
ATOM 2395 C CA . HIS B 1 97 ? 23.688 -17.953 -16.109 1 97.81 97 HIS B CA 1
ATOM 2396 C C . HIS B 1 97 ? 24.312 -16.656 -15.578 1 97.81 97 HIS B C 1
ATOM 2398 O O . HIS B 1 97 ? 23.625 -15.648 -15.438 1 97.81 97 HIS B O 1
ATOM 2404 N N . PRO B 1 98 ? 25.641 -16.641 -15.328 1 97.69 98 PRO B N 1
ATOM 2405 C CA . PRO B 1 98 ? 26.281 -15.508 -14.648 1 97.69 98 PRO B CA 1
ATOM 2406 C C . PRO B 1 98 ? 26.125 -14.195 -15.406 1 97.69 98 PRO B C 1
ATOM 2408 O O . PRO B 1 98 ? 25.812 -13.164 -14.797 1 97.69 98 PRO B O 1
ATOM 2411 N N . ASP B 1 99 ? 26.25 -14.219 -16.766 1 97.44 99 ASP B N 1
ATOM 2412 C CA . ASP B 1 99 ? 26.188 -12.992 -17.531 1 97.44 99 ASP B CA 1
ATOM 2413 C C . ASP B 1 99 ? 24.781 -12.383 -17.484 1 97.44 99 ASP B C 1
ATOM 2415 O O . ASP B 1 99 ? 24.625 -11.18 -17.281 1 97.44 99 ASP B O 1
ATOM 2419 N N . LEU B 1 100 ? 23.828 -13.227 -17.656 1 96.44 100 LEU B N 1
ATOM 2420 C CA . LEU B 1 100 ? 22.438 -12.766 -17.625 1 96.44 100 LEU B CA 1
ATOM 2421 C C . LEU B 1 100 ? 22.094 -12.203 -16.234 1 96.44 100 LEU B C 1
ATOM 2423 O O . LEU B 1 100 ? 21.484 -11.148 -16.125 1 96.44 100 LEU B O 1
ATOM 2427 N N . CYS B 1 101 ? 22.5 -12.898 -15.172 1 96.12 101 CYS B N 1
ATOM 2428 C CA . CYS B 1 101 ? 22.203 -12.477 -13.812 1 96.12 101 CYS B CA 1
ATOM 2429 C C . CYS B 1 101 ? 22.891 -11.148 -13.492 1 96.12 101 CYS B C 1
ATOM 2431 O O . CYS B 1 101 ? 22.312 -10.289 -12.836 1 96.12 101 CYS B O 1
ATOM 2433 N N . GLU B 1 102 ? 24.062 -11 -13.938 1 95.56 102 GLU B N 1
ATOM 2434 C CA . GLU B 1 102 ? 24.766 -9.734 -13.758 1 95.56 102 GLU B CA 1
ATOM 2435 C C . GLU B 1 102 ? 24.031 -8.594 -14.469 1 95.56 102 GLU B C 1
ATOM 2437 O O . GLU B 1 102 ? 23.875 -7.512 -13.906 1 95.56 102 GLU B O 1
ATOM 2442 N N . GLU B 1 103 ? 23.625 -8.883 -15.672 1 94.12 103 GLU B N 1
ATOM 2443 C CA . GLU B 1 103 ? 22.859 -7.883 -16.422 1 94.12 103 GLU B CA 1
ATOM 2444 C C . GLU B 1 103 ? 21.578 -7.496 -15.695 1 94.12 103 GLU B C 1
ATOM 2446 O O . GLU B 1 103 ? 21.234 -6.312 -15.625 1 94.12 103 GLU B O 1
ATOM 2451 N N . LEU B 1 104 ? 20.922 -8.484 -15.18 1 90.94 104 LEU B N 1
ATOM 2452 C CA . LEU B 1 104 ? 19.656 -8.266 -14.469 1 90.94 104 LEU B CA 1
ATOM 2453 C C . LEU B 1 104 ? 19.891 -7.422 -13.219 1 90.94 104 LEU B C 1
ATOM 2455 O O . LEU B 1 104 ? 19.062 -6.582 -12.867 1 90.94 104 LEU B O 1
ATOM 2459 N N . GLU B 1 105 ? 20.953 -7.66 -12.555 1 89.19 105 GLU B N 1
ATOM 2460 C CA . GLU B 1 105 ? 21.25 -6.957 -11.312 1 89.19 105 GLU B CA 1
ATOM 2461 C C . GLU B 1 105 ? 21.688 -5.516 -11.586 1 89.19 105 GLU B C 1
ATOM 2463 O O . GLU B 1 105 ? 21.422 -4.625 -10.766 1 89.19 105 GLU B O 1
ATOM 2468 N N . GLU B 1 106 ? 22.172 -5.242 -12.719 1 88.19 106 GLU B N 1
ATOM 2469 C CA . GLU B 1 106 ? 22.812 -3.955 -12.945 1 88.19 106 GLU B CA 1
ATOM 2470 C C . GLU B 1 106 ? 21.953 -3.051 -13.82 1 88.19 106 GLU B C 1
ATOM 2472 O O . GLU B 1 106 ? 22.125 -1.828 -13.812 1 88.19 106 GLU B O 1
ATOM 2477 N N . SER B 1 107 ? 21.094 -3.672 -14.57 1 87.69 107 SER B N 1
ATOM 2478 C CA . SER B 1 107 ? 20.359 -2.891 -15.562 1 87.69 107 SER B CA 1
ATOM 2479 C C . SER B 1 107 ? 19.281 -2.033 -14.906 1 87.69 107 SER B C 1
ATOM 2481 O O . SER B 1 107 ? 18.578 -2.496 -14.016 1 87.69 107 SER B O 1
ATOM 2483 N N . ASP B 1 108 ? 19.141 -0.88 -15.398 1 83.62 108 ASP B N 1
ATOM 2484 C CA . ASP B 1 108 ? 18.047 0.009 -14.984 1 83.62 108 ASP B CA 1
ATOM 2485 C C . ASP B 1 108 ? 16.781 -0.275 -15.773 1 83.62 108 ASP B C 1
ATOM 2487 O O . ASP B 1 108 ? 15.703 0.215 -15.422 1 83.62 108 ASP B O 1
ATOM 2491 N N . TYR B 1 109 ? 16.922 -1.105 -16.734 1 83.44 109 TYR B N 1
ATOM 2492 C CA . TYR B 1 109 ? 15.805 -1.41 -17.625 1 83.44 109 TYR B CA 1
ATOM 2493 C C . TYR B 1 109 ? 15.453 -2.893 -17.562 1 83.44 109 TYR B C 1
ATOM 2495 O O . TYR B 1 109 ? 16.25 -3.711 -17.109 1 83.44 109 TYR B O 1
ATOM 2503 N N . LEU B 1 110 ? 14.25 -3.172 -17.953 1 83.5 110 LEU B N 1
ATOM 2504 C CA . LEU B 1 110 ? 13.82 -4.566 -17.984 1 83.5 110 LEU B CA 1
ATOM 2505 C C . LEU B 1 110 ? 14.594 -5.352 -19.031 1 83.5 110 LEU B C 1
ATOM 2507 O O . LEU B 1 110 ? 14.773 -4.875 -20.156 1 83.5 110 LEU B O 1
ATOM 2511 N N . ILE B 1 111 ? 15.055 -6.469 -18.562 1 87.06 111 ILE B N 1
ATOM 2512 C CA . ILE B 1 111 ? 15.781 -7.395 -19.422 1 87.06 111 ILE B CA 1
ATOM 2513 C C . ILE B 1 111 ? 14.984 -8.695 -19.562 1 87.06 111 ILE B C 1
ATOM 2515 O O . ILE B 1 111 ? 14.586 -9.297 -18.562 1 87.06 111 ILE B O 1
ATOM 2519 N N . PRO B 1 112 ? 14.805 -9.023 -20.812 1 89.62 112 PRO B N 1
ATOM 2520 C CA . PRO B 1 112 ? 14.078 -10.281 -20.984 1 89.62 112 PRO B CA 1
ATOM 2521 C C . PRO B 1 112 ? 14.867 -11.492 -20.484 1 89.62 112 PRO B C 1
ATOM 2523 O O . PRO B 1 112 ? 16.078 -11.578 -20.703 1 89.62 112 PRO B O 1
ATOM 2526 N N . VAL B 1 113 ? 14.188 -12.359 -19.75 1 94.12 113 VAL B N 1
ATOM 2527 C CA . VAL B 1 113 ? 14.719 -13.656 -19.359 1 94.12 113 VAL B CA 1
ATOM 2528 C C . VAL B 1 113 ? 14.219 -14.727 -20.328 1 94.12 113 VAL B C 1
ATOM 2530 O O . VAL B 1 113 ? 13.016 -14.852 -20.562 1 94.12 113 VAL B O 1
ATOM 2533 N N . PRO B 1 114 ? 15.086 -15.492 -20.875 1 97 114 PRO B N 1
ATOM 2534 C CA . PRO B 1 114 ? 14.664 -16.5 -21.859 1 97 114 PRO B CA 1
ATOM 2535 C C . PRO B 1 114 ? 13.562 -17.406 -21.312 1 97 114 PRO B C 1
ATOM 2537 O O . PRO B 1 114 ? 13.641 -17.875 -20.172 1 97 114 PRO B O 1
ATOM 2540 N N . GLU B 1 115 ? 12.484 -17.594 -22.125 1 97.38 115 GLU B N 1
ATOM 2541 C CA . GLU B 1 115 ? 11.375 -18.5 -21.875 1 97.38 115 GLU B CA 1
ATOM 2542 C C . GLU B 1 115 ? 10.469 -17.984 -20.766 1 97.38 115 GLU B C 1
ATOM 2544 O O . GLU B 1 115 ? 9.492 -18.641 -20.391 1 97.38 115 GLU B O 1
ATOM 2549 N N . ALA B 1 116 ? 10.797 -16.859 -20.234 1 96.44 116 ALA B N 1
ATOM 2550 C CA . ALA B 1 116 ? 9.984 -16.281 -19.156 1 96.44 116 ALA B CA 1
ATOM 2551 C C . ALA B 1 116 ? 8.883 -15.383 -19.719 1 96.44 116 ALA B C 1
ATOM 2553 O O . ALA B 1 116 ? 8.984 -14.906 -20.859 1 96.44 116 ALA B O 1
ATOM 2554 N N . GLU B 1 117 ? 7.879 -15.258 -18.969 1 94.62 117 GLU B N 1
ATOM 2555 C CA . GLU B 1 117 ? 6.875 -14.234 -19.25 1 94.62 117 GLU B CA 1
ATOM 2556 C C . GLU B 1 117 ? 7.434 -12.836 -19 1 94.62 117 GLU B C 1
ATOM 2558 O O . GLU B 1 117 ? 8.141 -12.609 -18.016 1 94.62 117 GLU B O 1
ATOM 2563 N N . SER B 1 118 ? 7.125 -11.883 -19.891 1 89.62 118 SER B N 1
ATOM 2564 C CA . SER B 1 118 ? 7.527 -10.508 -19.625 1 89.62 118 SER B CA 1
ATOM 2565 C C . SER B 1 118 ? 6.656 -9.867 -18.547 1 89.62 118 SER B C 1
ATOM 2567 O O . SER B 1 118 ? 5.512 -10.281 -18.344 1 89.62 118 SER B O 1
ATOM 2569 N N . MET B 1 119 ? 7.215 -8.898 -17.922 1 88.12 119 MET B N 1
ATOM 2570 C CA . MET B 1 119 ? 6.441 -8.203 -16.906 1 88.12 119 MET B CA 1
ATOM 2571 C C . MET B 1 119 ? 5.211 -7.535 -17.516 1 88.12 119 MET B C 1
ATOM 2573 O O . MET B 1 119 ? 4.16 -7.465 -16.875 1 88.12 119 MET B O 1
ATOM 2577 N N . ALA B 1 120 ? 5.367 -7.043 -18.734 1 87.75 120 ALA B N 1
ATOM 2578 C CA . ALA B 1 120 ? 4.238 -6.438 -19.438 1 87.75 120 ALA B CA 1
ATOM 2579 C C . ALA B 1 120 ? 3.102 -7.441 -19.625 1 87.75 120 ALA B C 1
ATOM 2581 O O . ALA B 1 120 ? 1.93 -7.105 -19.438 1 87.75 120 ALA B O 1
ATOM 2582 N N . MET B 1 121 ? 3.459 -8.625 -19.953 1 92.69 121 MET B N 1
ATOM 2583 C CA . MET B 1 121 ? 2.467 -9.688 -20.125 1 92.69 121 MET B CA 1
ATOM 2584 C C . MET B 1 121 ? 1.796 -10.023 -18.797 1 92.69 121 MET B C 1
ATOM 2586 O O . MET B 1 121 ? 0.577 -10.195 -18.734 1 92.69 121 MET B O 1
ATOM 2590 N N . ALA B 1 122 ? 2.607 -10.125 -17.75 1 93.5 122 ALA B N 1
ATOM 2591 C CA . ALA B 1 122 ? 2.066 -10.398 -16.422 1 93.5 122 ALA B CA 1
ATOM 2592 C C . ALA B 1 122 ? 1.11 -9.297 -15.977 1 93.5 122 ALA B C 1
ATOM 2594 O O . ALA B 1 122 ? 0.053 -9.57 -15.406 1 93.5 122 ALA B O 1
ATOM 2595 N N . TRP B 1 123 ? 1.461 -8.117 -16.266 1 92.06 123 TRP B N 1
ATOM 2596 C CA . TRP B 1 123 ? 0.639 -6.969 -15.883 1 92.06 123 TRP B CA 1
ATOM 2597 C C . TRP B 1 123 ? -0.677 -6.969 -16.656 1 92.06 123 TRP B C 1
ATOM 2599 O O . TRP B 1 123 ? -1.732 -6.664 -16.094 1 92.06 123 TRP B O 1
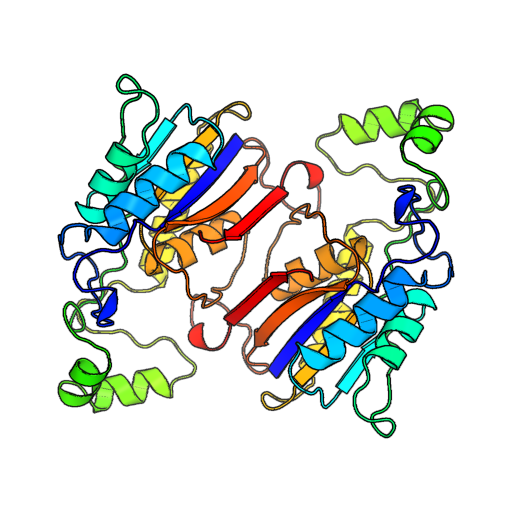ATOM 2609 N N . GLN B 1 124 ? -0.588 -7.289 -17.906 1 94.19 124 GLN B N 1
ATOM 2610 C CA . GLN B 1 124 ? -1.807 -7.398 -18.703 1 94.19 124 GLN B CA 1
ATOM 2611 C C . GLN B 1 124 ? -2.729 -8.484 -18.156 1 94.19 124 GLN B C 1
ATOM 2613 O O . GLN B 1 124 ? -3.945 -8.297 -18.094 1 94.19 124 GLN B O 1
ATOM 2618 N N . ARG B 1 125 ? -2.121 -9.547 -17.797 1 96.56 125 ARG B N 1
ATOM 2619 C CA . ARG B 1 125 ? -2.889 -10.617 -17.172 1 96.56 125 ARG B CA 1
ATOM 2620 C C . ARG B 1 125 ? -3.518 -10.148 -15.867 1 96.56 125 ARG B C 1
ATOM 2622 O O . ARG B 1 125 ? -4.656 -10.508 -15.562 1 96.56 125 ARG B O 1
ATOM 2629 N N . ALA B 1 126 ? -2.814 -9.383 -15.133 1 97 126 ALA B N 1
ATOM 2630 C CA . ALA B 1 126 ? -3.342 -8.812 -13.898 1 97 126 ALA B CA 1
ATOM 2631 C C . ALA B 1 126 ? -4.543 -7.914 -14.172 1 97 126 ALA B C 1
ATOM 2633 O O . ALA B 1 126 ? -5.527 -7.934 -13.43 1 97 126 ALA B O 1
ATOM 2634 N N . LYS B 1 127 ? -4.473 -7.125 -15.219 1 96.06 127 LYS B N 1
ATOM 2635 C CA . LYS B 1 127 ? -5.598 -6.277 -15.609 1 96.06 127 LYS B CA 1
ATOM 2636 C C . LYS B 1 127 ? -6.828 -7.113 -15.945 1 96.06 127 LYS B C 1
ATOM 2638 O O . LYS B 1 127 ? -7.949 -6.75 -15.586 1 96.06 127 LYS B O 1
ATOM 2643 N N . GLN B 1 128 ? -6.59 -8.18 -16.578 1 97.75 128 GLN B N 1
ATOM 2644 C CA . GLN B 1 128 ? -7.684 -9.078 -16.938 1 97.75 128 GLN B CA 1
ATOM 2645 C C . GLN B 1 128 ? -8.305 -9.695 -15.688 1 97.75 128 GLN B C 1
ATOM 2647 O O . GLN B 1 128 ? -9.531 -9.789 -15.578 1 97.75 128 GLN B O 1
ATOM 2652 N N . ALA B 1 129 ? -7.48 -10.148 -14.773 1 98.19 129 ALA B N 1
ATOM 2653 C CA . ALA B 1 129 ? -7.98 -10.688 -13.508 1 98.19 129 ALA B CA 1
ATOM 2654 C C . ALA B 1 129 ? -8.82 -9.656 -12.773 1 98.19 129 ALA B C 1
ATOM 2656 O O . ALA B 1 129 ? -9.906 -9.969 -12.273 1 98.19 129 ALA B O 1
ATOM 2657 N N . TRP B 1 130 ? -8.305 -8.469 -12.727 1 96.12 130 TRP B N 1
ATOM 2658 C CA . TRP B 1 130 ? -9.008 -7.379 -12.055 1 96.12 130 TRP B CA 1
ATOM 2659 C C . TRP B 1 130 ? -10.367 -7.125 -12.695 1 96.12 130 TRP B C 1
ATOM 2661 O O . TRP B 1 130 ? -11.367 -6.941 -12 1 96.12 130 TRP B O 1
ATOM 2671 N N . LYS B 1 131 ? -10.398 -7.105 -14.008 1 95.06 131 LYS B N 1
ATOM 2672 C CA . LYS B 1 131 ? -11.656 -6.922 -14.734 1 95.06 131 LYS B CA 1
ATOM 2673 C C . LYS B 1 131 ? -12.672 -7.996 -14.359 1 95.06 131 LYS B C 1
ATOM 2675 O O . LYS B 1 131 ? -13.852 -7.707 -14.188 1 95.06 131 LYS B O 1
ATOM 2680 N N . GLN B 1 132 ? -12.18 -9.18 -14.203 1 95.81 132 GLN B N 1
ATOM 2681 C CA . GLN B 1 132 ? -13.055 -10.289 -13.828 1 95.81 132 GLN B CA 1
ATOM 2682 C C . GLN B 1 132 ? -13.555 -10.133 -12.398 1 95.81 132 GLN B C 1
ATOM 2684 O O . GLN B 1 132 ? -14.742 -10.328 -12.125 1 95.81 132 GLN B O 1
ATOM 2689 N N . LEU B 1 133 ? -12.742 -9.789 -11.516 1 95.62 133 LEU B N 1
ATOM 2690 C CA . LEU B 1 133 ? -13.094 -9.641 -10.109 1 95.62 133 LEU B CA 1
ATOM 2691 C C . LEU B 1 133 ? -14.078 -8.492 -9.914 1 95.62 133 LEU B C 1
ATOM 2693 O O . LEU B 1 133 ? -14.938 -8.555 -9.023 1 95.62 133 LEU B O 1
ATOM 2697 N N . ARG B 1 134 ? -14.023 -7.48 -10.695 1 93.12 134 ARG B N 1
ATOM 2698 C CA . ARG B 1 134 ? -14.852 -6.289 -10.57 1 93.12 134 ARG B CA 1
ATOM 2699 C C . ARG B 1 134 ? -16.281 -6.566 -11.031 1 93.12 134 ARG B C 1
ATOM 2701 O O . ARG B 1 134 ? -17.156 -5.695 -10.93 1 93.12 134 ARG B O 1
ATOM 2708 N N . ARG B 1 135 ? -16.547 -7.727 -11.539 1 93.94 135 ARG B N 1
ATOM 2709 C CA . ARG B 1 135 ? -17.891 -8.102 -11.945 1 93.94 135 ARG B CA 1
ATOM 2710 C C . ARG B 1 135 ? -18.766 -8.406 -10.727 1 93.94 135 ARG B C 1
ATOM 2712 O O . ARG B 1 135 ? -19.984 -8.484 -10.836 1 93.94 135 ARG B O 1
ATOM 2719 N N . HIS B 1 136 ? -18.156 -8.57 -9.617 1 95.19 136 HIS B N 1
ATOM 2720 C CA . HIS B 1 136 ? -18.891 -8.805 -8.375 1 95.19 136 HIS B CA 1
ATOM 2721 C C . HIS B 1 136 ? -19.594 -7.535 -7.91 1 95.19 136 HIS B C 1
ATOM 2723 O O . HIS B 1 136 ? -19.297 -6.441 -8.398 1 95.19 136 HIS B O 1
ATOM 2729 N N . SER B 1 137 ? -20.516 -7.715 -7 1 93.31 137 SER B N 1
ATOM 2730 C CA . SER B 1 137 ? -21.266 -6.574 -6.477 1 93.31 137 SER B CA 1
ATOM 2731 C C . SER B 1 137 ? -20.547 -5.945 -5.285 1 93.31 137 SER B C 1
ATOM 2733 O O . SER B 1 137 ? -19.609 -6.531 -4.738 1 93.31 137 SER B O 1
ATOM 2735 N N . ASP B 1 138 ? -21 -4.82 -4.902 1 92.25 138 ASP B N 1
ATOM 2736 C CA . ASP B 1 138 ? -20.391 -4.078 -3.801 1 92.25 138 ASP B CA 1
ATOM 2737 C C . ASP B 1 138 ? -20.594 -4.809 -2.475 1 92.25 138 ASP B C 1
ATOM 2739 O O . ASP B 1 138 ? -19.875 -4.547 -1.503 1 92.25 138 ASP B O 1
ATOM 2743 N N . GLU B 1 139 ? -21.5 -5.734 -2.393 1 94.19 139 GLU B N 1
ATOM 2744 C CA . GLU B 1 139 ? -21.812 -6.441 -1.154 1 94.19 139 GLU B CA 1
ATOM 2745 C C . GLU B 1 139 ? -20.984 -7.719 -1.021 1 94.19 139 GLU B C 1
ATOM 2747 O O . GLU B 1 139 ? -21 -8.367 0.027 1 94.19 139 GLU B O 1
ATOM 2752 N N . ASP B 1 140 ? -20.234 -8.062 -2.043 1 96.56 140 ASP B N 1
ATOM 2753 C CA . ASP B 1 140 ? -19.531 -9.336 -2.061 1 96.56 140 ASP B CA 1
ATOM 2754 C C . ASP B 1 140 ? -18.188 -9.227 -1.338 1 96.56 140 ASP B C 1
ATOM 2756 O O . ASP B 1 140 ? -17.578 -8.156 -1.321 1 96.56 140 ASP B O 1
ATOM 2760 N N . CYS B 1 141 ? -17.828 -10.297 -0.674 1 97.38 141 CYS B N 1
ATOM 2761 C CA . CYS B 1 141 ? -16.484 -10.516 -0.181 1 97.38 141 CYS B CA 1
ATOM 2762 C C . CYS B 1 141 ? -15.773 -11.602 -0.992 1 97.38 141 CYS B C 1
ATOM 2764 O O . CYS B 1 141 ? -16.172 -12.766 -0.955 1 97.38 141 CYS B O 1
ATOM 2766 N N . VAL B 1 142 ? -14.75 -11.203 -1.685 1 97.94 142 VAL B N 1
ATOM 2767 C CA . VAL B 1 142 ? -14.086 -12.086 -2.639 1 97.94 142 VAL B CA 1
ATOM 2768 C C . VAL B 1 142 ? -12.672 -12.406 -2.152 1 97.94 142 VAL B C 1
ATOM 2770 O O . VAL B 1 142 ? -11.891 -11.492 -1.857 1 97.94 142 VAL B O 1
ATOM 2773 N N . TRP B 1 143 ? -12.344 -13.695 -1.987 1 98.38 143 TRP B N 1
ATOM 2774 C CA . TRP B 1 143 ? -10.984 -14.148 -1.74 1 98.38 143 TRP B CA 1
ATOM 2775 C C . TRP B 1 143 ? -10.289 -14.539 -3.043 1 98.38 143 TRP B C 1
ATOM 2777 O O . TRP B 1 143 ? -10.867 -15.25 -3.869 1 98.38 143 TRP B O 1
ATOM 2787 N N . CYS B 1 144 ? -9.125 -14.062 -3.219 1 98.69 144 CYS B N 1
ATOM 2788 C CA . CYS B 1 144 ? -8.297 -14.438 -4.355 1 98.69 144 CYS B CA 1
ATOM 2789 C C . CYS B 1 144 ? -6.957 -15 -3.889 1 98.69 144 CYS B C 1
ATOM 2791 O O . CYS B 1 144 ? -6.129 -14.266 -3.342 1 98.69 144 CYS B O 1
ATOM 2793 N N . ILE B 1 145 ? -6.738 -16.281 -4.07 1 98.88 145 ILE B N 1
ATOM 2794 C CA . ILE B 1 145 ? -5.496 -16.938 -3.676 1 98.88 145 ILE B CA 1
ATOM 2795 C C . ILE B 1 145 ? -4.559 -17.031 -4.879 1 98.88 145 ILE B C 1
ATOM 2797 O O . ILE B 1 145 ? -4.926 -17.578 -5.918 1 98.88 145 ILE B O 1
ATOM 2801 N N . SER B 1 146 ? -3.393 -16.5 -4.762 1 98.81 146 SER B N 1
ATOM 2802 C CA . SER B 1 146 ? -2.426 -16.375 -5.848 1 98.81 146 SER B CA 1
ATOM 2803 C C . SER B 1 146 ? -0.995 -16.484 -5.328 1 98.81 146 SER B C 1
ATOM 2805 O O . SER B 1 146 ? -0.728 -17.219 -4.379 1 98.81 146 SER B O 1
ATOM 2807 N N . HIS B 1 147 ? -0.066 -15.906 -6.02 1 98.5 147 HIS B N 1
ATOM 2808 C CA . HIS B 1 147 ? 1.358 -16.094 -5.766 1 98.5 147 HIS B CA 1
ATOM 2809 C C . HIS B 1 147 ? 2.045 -14.758 -5.492 1 98.5 147 HIS B C 1
ATOM 2811 O O . HIS B 1 147 ? 1.521 -13.703 -5.848 1 98.5 147 HIS B O 1
ATOM 2817 N N . GLY B 1 148 ? 3.195 -14.867 -4.84 1 96.56 148 GLY B N 1
ATOM 2818 C CA . GLY B 1 148 ? 3.898 -13.664 -4.426 1 96.56 148 GLY B CA 1
ATOM 2819 C C . GLY B 1 148 ? 4.281 -12.773 -5.59 1 96.56 148 GLY B C 1
ATOM 2820 O O . GLY B 1 148 ? 4.121 -11.555 -5.52 1 96.56 148 GLY B O 1
ATOM 2821 N N . GLY B 1 149 ? 4.852 -13.352 -6.672 1 94.81 149 GLY B N 1
ATOM 2822 C CA . GLY B 1 149 ? 5.262 -12.57 -7.828 1 94.81 149 GLY B CA 1
ATOM 2823 C C . GLY B 1 149 ? 4.098 -11.922 -8.555 1 94.81 149 GLY B C 1
ATOM 2824 O O . GLY B 1 149 ? 4.117 -10.719 -8.828 1 94.81 149 GLY B O 1
ATOM 2825 N N . PHE B 1 150 ? 3.074 -12.664 -8.828 1 97.19 150 PHE B N 1
ATOM 2826 C CA . PHE B 1 150 ? 1.946 -12.164 -9.609 1 97.19 150 PHE B CA 1
ATOM 2827 C C . PHE B 1 150 ? 1.136 -11.156 -8.805 1 97.19 150 PHE B C 1
ATOM 2829 O O . PHE B 1 150 ? 0.606 -10.188 -9.359 1 97.19 150 PHE B O 1
ATOM 2836 N N . LEU B 1 151 ? 1.028 -11.367 -7.484 1 97.38 151 LEU B N 1
ATOM 2837 C CA . LEU B 1 151 ? 0.269 -10.445 -6.648 1 97.38 151 LEU B CA 1
ATOM 2838 C C . LEU B 1 151 ? 0.834 -9.031 -6.742 1 97.38 151 LEU B C 1
ATOM 2840 O O . LEU B 1 151 ? 0.092 -8.055 -6.633 1 97.38 151 LEU B O 1
ATOM 2844 N N . GLN B 1 152 ? 2.115 -8.914 -6.969 1 93.5 152 GLN B N 1
ATOM 2845 C CA . GLN B 1 152 ? 2.699 -7.59 -7.152 1 93.5 152 GLN B CA 1
ATOM 2846 C C . GLN B 1 152 ? 2.031 -6.848 -8.305 1 93.5 152 GLN B C 1
ATOM 2848 O O . GLN B 1 152 ? 1.75 -5.652 -8.195 1 93.5 152 GLN B O 1
ATOM 2853 N N . CYS B 1 153 ? 1.825 -7.562 -9.375 1 93.88 153 CYS B N 1
ATOM 2854 C CA . CYS B 1 153 ? 1.175 -6.984 -10.547 1 93.88 153 CYS B CA 1
ATOM 2855 C C . CYS B 1 153 ? -0.285 -6.656 -10.258 1 93.88 153 CYS B C 1
ATOM 2857 O O . CYS B 1 153 ? -0.753 -5.559 -10.555 1 93.88 153 CYS B O 1
ATOM 2859 N N . LEU B 1 154 ? -0.964 -7.594 -9.656 1 97 154 LEU B N 1
ATOM 2860 C CA . LEU B 1 154 ? -2.389 -7.422 -9.398 1 97 154 LEU B CA 1
ATOM 2861 C C . LEU B 1 154 ? -2.629 -6.262 -8.438 1 97 154 LEU B C 1
ATOM 2863 O O . LEU B 1 154 ? -3.527 -5.445 -8.656 1 97 154 LEU B O 1
ATOM 2867 N N . ILE B 1 155 ? -1.812 -6.176 -7.414 1 95.88 155 ILE B N 1
ATOM 2868 C CA . ILE B 1 155 ? -1.925 -5.098 -6.438 1 95.88 155 ILE B CA 1
ATOM 2869 C C . ILE B 1 155 ? -1.691 -3.754 -7.121 1 95.88 155 ILE B C 1
ATOM 2871 O O . ILE B 1 155 ? -2.398 -2.779 -6.852 1 95.88 155 ILE B O 1
ATOM 2875 N N . SER B 1 156 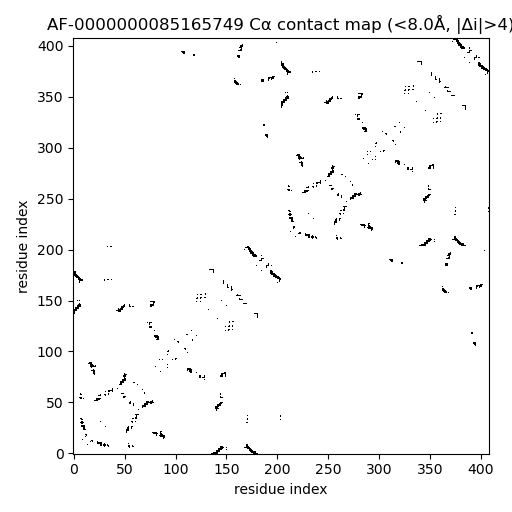? -0.714 -3.686 -7.996 1 92.94 156 SER B N 1
ATOM 2876 C CA . SER B 1 156 ? -0.458 -2.441 -8.711 1 92.94 156 SER B CA 1
ATOM 2877 C C . SER B 1 156 ? -1.676 -2.01 -9.523 1 92.94 156 SER B C 1
ATOM 2879 O O . SER B 1 156 ? -1.997 -0.82 -9.586 1 92.94 156 SER B O 1
ATOM 2881 N N . VAL B 1 157 ? -2.34 -2.934 -10.141 1 92.94 157 VAL B N 1
ATOM 2882 C CA . VAL B 1 157 ? -3.527 -2.648 -10.938 1 92.94 157 VAL B CA 1
ATOM 2883 C C . VAL B 1 157 ? -4.656 -2.17 -10.031 1 92.94 157 VAL B C 1
ATOM 2885 O O . VAL B 1 157 ? -5.328 -1.179 -10.328 1 92.94 157 VAL B O 1
ATOM 2888 N N . VAL B 1 158 ? -4.832 -2.869 -8.922 1 93.44 158 VAL B N 1
ATOM 2889 C CA . VAL B 1 158 ? -5.879 -2.514 -7.969 1 93.44 158 VAL B CA 1
ATOM 2890 C C . VAL B 1 158 ? -5.641 -1.103 -7.438 1 93.44 158 VAL B C 1
ATOM 2892 O O . VAL B 1 158 ? -6.574 -0.3 -7.348 1 93.44 158 VAL B O 1
ATOM 2895 N N . LEU B 1 159 ? -4.41 -0.799 -7.172 1 91.31 159 LEU B N 1
ATOM 2896 C CA . LEU B 1 159 ? -4.039 0.502 -6.625 1 91.31 159 LEU B CA 1
ATOM 2897 C C . LEU B 1 159 ? -4.121 1.585 -7.695 1 91.31 159 LEU B C 1
ATOM 2899 O O . LEU B 1 159 ? -4.086 2.777 -7.383 1 91.31 159 LEU B O 1
ATOM 2903 N N . GLY B 1 160 ? -4.227 1.206 -8.969 1 89.31 160 GLY B N 1
ATOM 2904 C CA . GLY B 1 160 ? -4.133 2.172 -10.047 1 89.31 160 GLY B CA 1
ATOM 2905 C C . GLY B 1 160 ? -2.734 2.727 -10.234 1 89.31 160 GLY B C 1
ATOM 2906 O O . GLY B 1 160 ? -2.566 3.896 -10.586 1 89.31 160 GLY B O 1
ATOM 2907 N N . SER B 1 161 ? -1.788 1.933 -9.883 1 89.44 161 SER B N 1
ATOM 2908 C CA . SER B 1 161 ? -0.392 2.348 -9.953 1 89.44 161 SER B CA 1
ATOM 2909 C C . SER B 1 161 ? 0.168 2.156 -11.359 1 89.44 161 SER B C 1
ATOM 2911 O O . SER B 1 161 ? -0.149 1.173 -12.031 1 89.44 161 SER B O 1
ATOM 2913 N N . ASP B 1 162 ? 1.001 3.053 -11.781 1 82.25 162 ASP B N 1
ATOM 2914 C CA . ASP B 1 162 ? 1.667 2.941 -13.078 1 82.25 162 ASP B CA 1
ATOM 2915 C C . ASP B 1 162 ? 3.076 2.373 -12.93 1 82.25 162 ASP B C 1
ATOM 2917 O O . ASP B 1 162 ? 3.879 2.432 -13.859 1 82.25 162 ASP B O 1
ATOM 2921 N N . ARG B 1 163 ? 3.289 1.822 -11.727 1 83 163 ARG B N 1
ATOM 2922 C CA . ARG B 1 163 ? 4.594 1.228 -11.445 1 83 163 ARG B CA 1
ATOM 2923 C C . ARG B 1 163 ? 4.457 0.012 -10.539 1 83 163 ARG B C 1
ATOM 2925 O O . ARG B 1 163 ? 3.395 -0.225 -9.961 1 83 163 ARG B O 1
ATOM 2932 N N . LEU B 1 164 ? 5.531 -0.793 -10.5 1 84.38 164 LEU B N 1
ATOM 2933 C CA . LEU B 1 164 ? 5.574 -1.958 -9.625 1 84.38 164 LEU B CA 1
ATOM 2934 C C . LEU B 1 164 ? 6.422 -1.678 -8.391 1 84.38 164 LEU B C 1
ATOM 2936 O O . LEU B 1 164 ? 7.461 -1.022 -8.477 1 84.38 164 LEU B O 1
ATOM 2940 N N . TRP B 1 165 ? 5.902 -2.057 -7.316 1 84.94 165 TRP B N 1
ATOM 2941 C CA . TRP B 1 165 ? 6.621 -1.921 -6.055 1 84.94 165 TRP B CA 1
ATOM 2942 C C . TRP B 1 165 ? 7.098 -3.279 -5.551 1 84.94 165 TRP B C 1
ATOM 2944 O O . TRP B 1 165 ? 6.285 -4.16 -5.262 1 84.94 165 TRP B O 1
ATOM 2954 N N . GLY B 1 166 ? 8.406 -3.533 -5.633 1 83.38 166 GLY B N 1
ATOM 2955 C CA . GLY B 1 166 ? 8.969 -4.766 -5.109 1 83.38 166 GLY B CA 1
ATOM 2956 C C . GLY B 1 166 ? 8.719 -4.949 -3.623 1 83.38 166 GLY B C 1
ATOM 2957 O O . GLY B 1 166 ? 9.164 -4.137 -2.811 1 83.38 166 GLY B O 1
ATOM 2958 N N . MET B 1 167 ? 7.789 -5.855 -3.299 1 88.75 167 MET B N 1
ATOM 2959 C CA . MET B 1 167 ? 7.527 -6.211 -1.907 1 88.75 167 MET B CA 1
ATOM 2960 C C . MET B 1 167 ? 7.871 -7.672 -1.646 1 88.75 167 MET B C 1
ATOM 2962 O O . MET B 1 167 ? 7.734 -8.516 -2.535 1 88.75 167 MET B O 1
ATOM 2966 N N . GLU B 1 168 ? 8.43 -7.848 -0.56 1 89.31 168 GLU B N 1
ATOM 2967 C CA . GLU B 1 168 ? 8.469 -9.234 -0.097 1 89.31 168 GLU B CA 1
ATOM 2968 C C . GLU B 1 168 ? 7.117 -9.664 0.469 1 89.31 168 GLU B C 1
ATOM 2970 O O . GLU B 1 168 ? 6.691 -9.172 1.515 1 89.31 168 GLU B O 1
ATOM 2975 N N . ILE B 1 169 ? 6.449 -10.477 -0.266 1 95.94 169 ILE B N 1
ATOM 2976 C CA . ILE B 1 169 ? 5.156 -10.984 0.176 1 95.94 169 ILE B CA 1
ATOM 2977 C C . ILE B 1 169 ? 5.312 -12.406 0.706 1 95.94 169 ILE B C 1
ATOM 2979 O O . ILE B 1 169 ? 5.422 -13.359 -0.073 1 95.94 169 ILE B O 1
ATOM 2983 N N . PRO B 1 170 ? 5.359 -12.562 2 1 96.56 170 PRO B N 1
ATOM 2984 C CA . PRO B 1 170 ? 5.582 -13.906 2.551 1 96.56 170 PRO B CA 1
ATOM 2985 C C . PRO B 1 170 ? 4.395 -14.836 2.334 1 96.56 170 PRO B C 1
ATOM 2987 O O . PRO B 1 170 ? 3.297 -14.375 2.01 1 96.56 170 PRO B O 1
ATOM 2990 N N . PRO B 1 171 ? 4.66 -16.141 2.432 1 97.62 171 PRO B N 1
ATOM 2991 C CA . PRO B 1 171 ? 3.531 -17.078 2.334 1 97.62 171 PRO B CA 1
ATOM 2992 C C . PRO B 1 171 ? 2.406 -16.734 3.311 1 97.62 171 PRO B C 1
ATOM 2994 O O . PRO B 1 171 ? 2.67 -16.359 4.453 1 97.62 171 PRO B O 1
ATOM 2997 N N . ALA B 1 172 ? 1.188 -16.828 2.822 1 98.12 172 ALA B N 1
ATOM 2998 C CA . ALA B 1 172 ? -0.036 -16.625 3.592 1 98.12 172 ALA B CA 1
ATOM 2999 C C . ALA B 1 172 ? -0.226 -15.156 3.941 1 98.12 172 ALA B C 1
ATOM 3001 O O . ALA B 1 172 ? -1.027 -14.82 4.816 1 98.12 172 ALA B O 1
ATOM 3002 N N . ALA B 1 173 ? 0.556 -14.266 3.344 1 97.88 173 ALA B N 1
ATOM 3003 C CA . ALA B 1 173 ? 0.276 -12.836 3.484 1 97.88 173 ALA B CA 1
ATOM 3004 C C . ALA B 1 173 ? -1.014 -12.461 2.762 1 97.88 173 ALA B C 1
ATOM 3006 O O . ALA B 1 173 ? -1.436 -13.148 1.83 1 97.88 173 ALA B O 1
ATOM 3007 N N . TRP B 1 174 ? -1.648 -11.359 3.199 1 98.12 174 TRP B N 1
ATOM 3008 C CA . TRP B 1 174 ? -2.895 -10.977 2.547 1 98.12 174 TRP B CA 1
ATOM 3009 C C . TRP B 1 174 ? -3.002 -9.453 2.438 1 98.12 174 TRP B C 1
ATOM 3011 O O . TRP B 1 174 ? -2.307 -8.727 3.148 1 98.12 174 TRP B O 1
ATOM 3021 N N . PHE B 1 175 ? -3.707 -9.016 1.527 1 97.75 175 PHE B N 1
ATOM 3022 C CA . PHE B 1 175 ? -4.133 -7.648 1.266 1 97.75 175 PHE B CA 1
ATOM 3023 C C . PHE B 1 175 ? -5.652 -7.543 1.274 1 97.75 175 PHE B C 1
ATOM 3025 O O . PHE B 1 175 ? -6.344 -8.398 0.714 1 97.75 175 PHE B O 1
ATOM 3032 N N . ASP B 1 176 ? -6.188 -6.562 1.975 1 97.25 176 ASP B N 1
ATOM 3033 C CA . ASP B 1 176 ? -7.625 -6.398 2.184 1 97.25 176 ASP B CA 1
ATOM 3034 C C . ASP B 1 176 ? -8.094 -5.02 1.716 1 97.25 176 ASP B C 1
ATOM 3036 O O . ASP B 1 176 ? -7.699 -4 2.281 1 97.25 176 ASP B O 1
ATOM 3040 N N . PHE B 1 177 ? -8.938 -5.027 0.636 1 96.12 177 PHE B N 1
ATOM 3041 C CA . PHE B 1 177 ? -9.414 -3.789 0.032 1 96.12 177 PHE B CA 1
ATOM 3042 C C . PHE B 1 177 ? -10.938 -3.721 0.07 1 96.12 177 PHE B C 1
ATOM 3044 O O . PHE B 1 177 ? -11.609 -4.746 -0.019 1 96.12 177 PHE B O 1
ATOM 3051 N N . SER B 1 178 ? -11.492 -2.529 0.22 1 94.06 178 SER B N 1
ATOM 3052 C CA . SER B 1 178 ? -12.859 -2.209 -0.165 1 94.06 178 SER B CA 1
ATOM 3053 C C . SER B 1 178 ? -12.891 -1.393 -1.453 1 94.06 178 SER B C 1
ATOM 3055 O O . SER B 1 178 ? -12.172 -0.401 -1.586 1 94.06 178 SER B O 1
ATOM 3057 N N . VAL B 1 179 ? -13.68 -1.835 -2.379 1 90.31 179 VAL B N 1
ATOM 3058 C CA . VAL B 1 179 ? -13.758 -1.169 -3.676 1 90.31 179 VAL B CA 1
ATOM 3059 C C . VAL B 1 179 ? -15.227 -0.979 -4.07 1 90.31 179 VAL B C 1
ATOM 3061 O O . VAL B 1 179 ? -16.047 -1.863 -3.844 1 90.31 179 VAL B O 1
ATOM 3064 N N . ARG B 1 180 ? -15.5 0.18 -4.59 1 88.62 180 ARG B N 1
ATOM 3065 C CA . ARG B 1 180 ? -16.766 0.379 -5.27 1 88.62 180 ARG B CA 1
ATOM 3066 C C . ARG B 1 180 ? -16.672 0.029 -6.75 1 88.62 180 ARG B C 1
ATOM 3068 O O . ARG B 1 180 ? -15.953 0.697 -7.5 1 88.62 180 ARG B O 1
ATOM 3075 N N . VAL B 1 181 ? -17.438 -0.912 -7.191 1 83.19 181 VAL B N 1
ATOM 3076 C CA . VAL B 1 181 ? -17.172 -1.568 -8.469 1 83.19 181 VAL B CA 1
ATOM 3077 C C . VAL B 1 181 ? -17.672 -0.695 -9.609 1 83.19 181 VAL B C 1
ATOM 3079 O O . VAL B 1 181 ? -17.203 -0.814 -10.742 1 83.19 181 VAL B O 1
ATOM 3082 N N . ASP B 1 182 ? -18.594 0.15 -9.359 1 80.38 182 ASP B N 1
ATOM 3083 C CA . ASP B 1 182 ? -19.172 0.96 -10.43 1 80.38 182 ASP B CA 1
ATOM 3084 C C . ASP B 1 182 ? -18.375 2.24 -10.648 1 80.38 182 ASP B C 1
ATOM 3086 O O . ASP B 1 182 ? -18.688 3.041 -11.523 1 80.38 182 ASP B O 1
ATOM 3090 N N . LEU B 1 183 ? -17.359 2.387 -9.797 1 77 183 LEU B N 1
ATOM 3091 C CA . LEU B 1 183 ? -16.5 3.564 -9.914 1 77 183 LEU B CA 1
ATOM 3092 C C . LEU B 1 183 ? -15.094 3.176 -10.352 1 77 183 LEU B C 1
ATOM 3094 O O . LEU B 1 183 ? -14.672 2.035 -10.148 1 77 183 LEU B O 1
ATOM 3098 N N . ASP B 1 184 ? -14.484 4.109 -11.078 1 70.19 184 ASP B N 1
ATOM 3099 C CA . ASP B 1 184 ? -13.109 3.855 -11.492 1 70.19 184 ASP B CA 1
ATOM 3100 C C . ASP B 1 184 ? -12.125 4.277 -10.406 1 70.19 184 ASP B C 1
ATOM 3102 O O . ASP B 1 184 ? -10.938 3.961 -10.484 1 70.19 184 ASP B O 1
ATOM 3106 N N . GLY B 1 185 ? -12.688 4.867 -9.422 1 64.62 185 GLY B N 1
ATOM 3107 C CA . GLY B 1 185 ? -11.891 5.277 -8.273 1 64.62 185 GLY B CA 1
ATOM 3108 C C . GLY B 1 185 ? -10.93 6.41 -8.594 1 64.62 185 GLY B C 1
ATOM 3109 O O . GLY B 1 185 ? -9.914 6.582 -7.914 1 64.62 185 GLY B O 1
ATOM 3110 N N . ARG B 1 186 ? -11.273 7.195 -9.664 1 69.81 186 ARG B N 1
ATOM 3111 C CA . ARG B 1 186 ? -10.359 8.266 -10.039 1 69.81 186 ARG B CA 1
ATOM 3112 C C . ARG B 1 186 ? -10.555 9.492 -9.148 1 69.81 186 ARG B C 1
ATOM 3114 O O . ARG B 1 186 ? -11.688 9.93 -8.93 1 69.81 186 ARG B O 1
ATOM 3121 N N . PHE B 1 187 ? -9.461 9.984 -8.539 1 64.56 187 PHE B N 1
ATOM 3122 C CA . PHE B 1 187 ? -9.445 11.008 -7.496 1 64.56 187 PHE B CA 1
ATOM 3123 C C . PHE B 1 187 ? -10.016 12.32 -8.023 1 64.56 187 PHE B C 1
ATOM 3125 O O . PHE B 1 187 ? -10.484 13.156 -7.242 1 64.56 187 PHE B O 1
ATOM 3132 N N . GLU B 1 188 ? -10.031 12.539 -9.234 1 65.62 188 GLU B N 1
ATOM 3133 C CA . GLU B 1 188 ? -10.391 13.867 -9.727 1 65.62 188 GLU B CA 1
ATOM 3134 C C . GLU B 1 188 ? -11.891 14.125 -9.562 1 65.62 188 GLU B C 1
ATOM 3136 O O . GLU B 1 188 ? -12.312 15.273 -9.422 1 65.62 188 GLU B O 1
ATOM 3141 N N . ALA B 1 189 ? -12.57 12.961 -9.406 1 66.19 189 ALA B N 1
ATOM 3142 C CA . ALA B 1 189 ? -14.008 13.242 -9.453 1 66.19 189 ALA B CA 1
ATOM 3143 C C . ALA B 1 189 ? -14.766 12.367 -8.461 1 66.19 189 ALA B C 1
ATOM 3145 O O . ALA B 1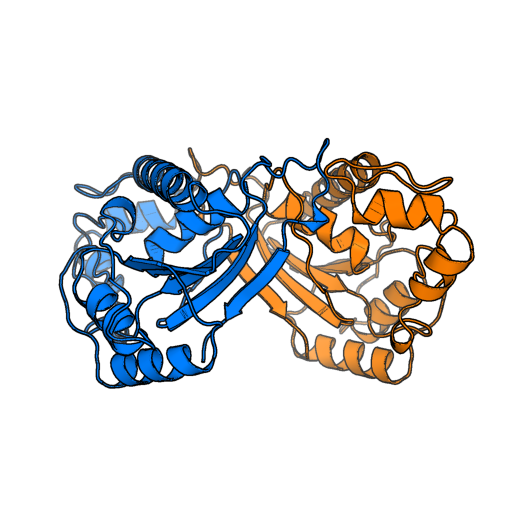 189 ? -15.805 12.781 -7.934 1 66.19 189 ALA B O 1
ATOM 3146 N N . GLU B 1 190 ? -14.125 11.359 -8.148 1 75.06 190 GLU B N 1
ATOM 3147 C CA . GLU B 1 190 ? -14.891 10.367 -7.398 1 75.06 190 GLU B CA 1
ATOM 3148 C C . GLU B 1 190 ? -14.539 10.398 -5.914 1 75.06 190 GLU B C 1
ATOM 3150 O O . GLU B 1 190 ? -13.422 10.758 -5.543 1 75.06 190 GLU B O 1
ATOM 3155 N N . ASN B 1 191 ? -15.609 10.125 -5.16 1 71.06 191 ASN B N 1
ATOM 3156 C CA . ASN B 1 191 ? -15.422 9.977 -3.723 1 71.06 191 ASN B CA 1
ATOM 3157 C C . ASN B 1 191 ? -14.594 8.734 -3.391 1 71.06 191 ASN B C 1
ATOM 3159 O O . ASN B 1 191 ? -15.07 7.609 -3.508 1 71.06 191 ASN B O 1
ATOM 3163 N N . THR B 1 192 ? -13.438 9.031 -3.051 1 69.25 192 THR B N 1
ATOM 3164 C CA . THR B 1 192 ? -12.477 7.949 -2.877 1 69.25 192 THR B CA 1
ATOM 3165 C C . THR B 1 192 ? -12.664 7.266 -1.526 1 69.25 192 THR B C 1
ATOM 3167 O O . THR B 1 192 ? -11.961 6.309 -1.205 1 69.25 192 THR B O 1
ATOM 3170 N N . ARG B 1 193 ? -13.648 7.719 -0.765 1 73.12 193 ARG B N 1
ATOM 3171 C CA . ARG B 1 193 ? -13.906 7.09 0.527 1 73.12 193 ARG B CA 1
ATOM 3172 C C . ARG B 1 193 ? -14.336 5.637 0.353 1 73.12 193 ARG B C 1
ATOM 3174 O O . ARG B 1 193 ? -14.266 4.844 1.296 1 73.12 193 ARG B O 1
ATOM 3181 N N . TRP B 1 194 ? -14.742 5.391 -0.875 1 78.5 194 TRP B N 1
ATOM 3182 C CA . TRP B 1 194 ? -15.242 4.051 -1.156 1 78.5 194 TRP B CA 1
ATOM 3183 C C . TRP B 1 194 ? -14.094 3.08 -1.415 1 78.5 194 TRP B C 1
ATOM 3185 O O . TRP B 1 194 ? -14.297 1.863 -1.437 1 78.5 194 TRP B O 1
ATOM 3195 N N . TRP B 1 195 ? -12.977 3.596 -1.606 1 86.94 195 TRP B N 1
ATOM 3196 C CA . TRP B 1 195 ? -11.797 2.756 -1.803 1 86.94 195 TRP B CA 1
ATOM 3197 C C . TRP B 1 195 ? -10.898 2.789 -0.575 1 86.94 195 TRP B C 1
ATOM 3199 O O . TRP B 1 195 ? -10.359 3.84 -0.223 1 86.94 195 TRP B O 1
ATOM 3209 N N . ARG B 1 196 ? -10.789 1.619 0.059 1 92.12 196 ARG B N 1
ATOM 3210 C CA . ARG B 1 196 ? -10.047 1.577 1.316 1 92.12 196 ARG B CA 1
ATOM 3211 C C . ARG B 1 196 ? -9.078 0.404 1.34 1 92.12 196 ARG B C 1
ATOM 3213 O O . ARG B 1 196 ? -9.391 -0.68 0.845 1 92.12 196 ARG B O 1
ATOM 3220 N N . ILE B 1 197 ? -7.957 0.687 1.867 1 95.5 197 ILE B N 1
ATOM 3221 C CA . ILE B 1 197 ? -7.031 -0.376 2.242 1 95.5 197 ILE B CA 1
ATOM 3222 C C . ILE B 1 197 ? -7.211 -0.721 3.719 1 95.5 197 ILE B C 1
ATOM 3224 O O . ILE B 1 197 ? -6.984 0.12 4.594 1 95.5 197 ILE B O 1
ATOM 3228 N N . HIS B 1 198 ? -7.645 -1.906 4.02 1 94.94 198 HIS B N 1
ATOM 3229 C CA . HIS B 1 198 ? -7.824 -2.361 5.391 1 94.94 198 HIS B CA 1
ATOM 3230 C C . HIS B 1 198 ? -6.578 -3.084 5.898 1 94.94 198 HIS B C 1
ATOM 3232 O O . HIS B 1 198 ? -6.273 -3.039 7.094 1 94.94 198 HIS B O 1
ATOM 3238 N N . ALA B 1 199 ? -5.949 -3.812 5.047 1 95.38 199 ALA B N 1
ATOM 3239 C CA . ALA B 1 199 ? -4.707 -4.531 5.324 1 95.38 199 ALA B CA 1
ATOM 3240 C C . ALA B 1 199 ? -3.801 -4.547 4.098 1 95.38 199 ALA B C 1
ATOM 3242 O O . ALA B 1 199 ? -4.277 -4.648 2.965 1 95.38 199 ALA B O 1
ATOM 3243 N N . PHE B 1 200 ? -2.564 -4.43 4.297 1 96.75 200 PHE B N 1
ATOM 3244 C CA . PHE B 1 200 ? -1.565 -4.387 3.236 1 96.75 200 PHE B CA 1
ATOM 3245 C C . PHE B 1 200 ? -0.354 -5.238 3.6 1 96.75 200 PHE B C 1
ATOM 3247 O O . PHE B 1 200 ? 0.443 -4.859 4.461 1 96.75 200 PHE B O 1
ATOM 3254 N N . ASN B 1 201 ? -0.198 -6.383 2.965 1 96.69 201 ASN B N 1
ATOM 3255 C CA . ASN B 1 201 ? 0.901 -7.324 3.15 1 96.69 201 ASN B CA 1
ATOM 3256 C C . ASN B 1 201 ? 1.014 -7.773 4.605 1 96.69 201 ASN B C 1
ATOM 3258 O O . ASN B 1 201 ? 2.105 -7.777 5.176 1 96.69 201 ASN B O 1
ATOM 3262 N N . GLN B 1 202 ? -0.101 -8.07 5.207 1 93.88 202 GLN B N 1
ATOM 3263 C CA . GLN B 1 202 ? -0.125 -8.594 6.57 1 93.88 202 GLN B CA 1
ATOM 3264 C C . GLN B 1 202 ? 0.095 -10.102 6.582 1 93.88 202 GLN B C 1
ATOM 3266 O O . GLN B 1 202 ? -0.211 -10.789 5.602 1 93.88 202 GLN B O 1
ATOM 3271 N N . PHE B 1 203 ? 0.723 -10.539 7.582 1 88.94 203 PHE B N 1
ATOM 3272 C CA . PHE B 1 203 ? 0.967 -11.977 7.645 1 88.94 203 PHE B CA 1
ATOM 3273 C C . PHE B 1 203 ? 0.954 -12.469 9.086 1 88.94 203 PHE B C 1
ATOM 3275 O O . PHE B 1 203 ? 1.172 -11.688 10.016 1 88.94 203 PHE B O 1
ATOM 3282 N N . PRO B 1 204 ? 0.55 -13.719 9.273 1 76.88 204 PRO B N 1
ATOM 3283 C CA . PRO B 1 204 ? 0.424 -14.266 10.625 1 76.88 204 PRO B CA 1
ATOM 3284 C C . PRO B 1 204 ? 1.737 -14.227 11.406 1 76.88 204 PRO B C 1
ATOM 3286 O O . PRO B 1 204 ? 2.814 -14.234 10.805 1 76.88 204 PRO B O 1
#

Solvent-accessible surface area (backbone atoms only — not comparable to full-atom values): 20538 Å² total; per-residue (Å²): 30,36,41,34,42,29,27,22,25,38,29,64,47,54,91,72,51,35,37,47,41,74,58,75,42,52,55,34,72,66,12,51,52,43,19,44,55,46,40,75,73,49,82,79,60,81,42,38,36,19,12,74,43,49,27,17,42,51,26,49,58,57,26,50,90,44,91,82,62,66,76,39,73,36,74,54,38,39,41,50,42,47,31,79,43,42,70,27,29,66,70,52,37,39,72,77,38,44,70,61,44,50,47,62,73,67,41,68,43,66,68,90,54,65,82,30,59,50,70,64,56,50,38,51,33,22,49,51,43,50,58,59,61,48,70,50,53,59,86,38,27,35,38,36,26,25,29,54,73,34,44,40,38,35,50,22,54,74,51,40,27,57,25,43,54,46,55,89,56,54,61,40,14,33,30,31,35,35,40,49,57,92,50,89,47,38,49,88,51,32,38,30,76,48,24,26,50,80,41,66,73,42,60,131,28,36,42,33,42,28,26,22,24,37,30,64,46,54,92,72,50,35,37,46,40,73,59,75,42,52,54,34,72,67,11,52,52,42,20,44,55,46,42,76,72,48,80,79,59,82,41,38,36,18,11,73,43,50,29,17,42,53,26,49,58,58,26,50,89,45,90,83,60,65,76,40,73,36,74,58,38,38,42,50,42,45,32,80,44,44,69,27,29,65,70,55,36,38,71,76,37,44,67,62,45,51,47,62,73,67,41,68,44,66,70,91,55,66,81,30,60,51,69,64,56,48,37,51,34,22,48,52,44,48,58,58,61,47,70,51,52,59,87,39,27,35,38,35,26,25,29,54,72,32,44,42,37,34,49,21,53,74,49,40,26,58,24,44,54,44,55,88,56,53,60,40,14,32,30,31,33,35,40,49,55,92,50,88,45,39,49,88,50,30,39,29,78,49,24,25,51,80,40,65,71,41,61,132

Nearest PDB structures (foldseek):
  4ij6-assembly1_B  TM=8.727E-01  e=5.335E-15  Hydrogenobacter thermophilus TK-6
  4ij5-assembly1_B  TM=9.118E-01  e=1.774E-14  Hydrogenobacter thermophilus TK-6
  6e4b-assembly2_C  TM=8.678E-01  e=4.037E-14  Escherichia coli K-12
  1ebb-assembly1_A  TM=8.912E-01  e=1.153E-12  Geobacillus stearothermophilus
  6nru-assembly5_E  TM=8.589E-01  e=7.888E-13  Shigella flexneri 2a

pLDDT: mean 93.35, std 7.24, range [64.56, 98.88]

Secondary structure (DSSP, 8-state):
-EEEEEEPPPBTTTTTT---TT---PBPHHHHHHHHHHHHHSPPPSEEEE-SSHHHHHHHHHH-S-TTSPEEE-GGGSPPP-GGGTT--HHHHHHHSHHHHHHHHH-SB--PPTTSPPHHHHHHHHHHHHHHHTTS-TT-EEEEEE-HHHHHHHHHHHHTBSS--B----TT-EEEEE--TTS---TTTB-GGG-EEEEEEE--/-EEEEEEPPPBTTTTTT---TT---PBPHHHHHHHHHHHHHSPPPSEEEE-SSHHHHHHHHHH-S-TTSPEEE-GGGSPPP-GGGTT--HHHHHHHSHHHHHHHHH-SB--PPTTSPPHHHHHHHHHHHHHHHTTS-TT-EEEEEE-HHHHHHHHHHHHTBSS--B----TT-EEEEE--TTS---TTTB-GGG-EEEEEEE--

Radius of gyration: 22.21 Å; Cα contacts (8 Å, |Δi|>4): 909; chains: 2; bounding box: 54×56×48 Å

Sequence (408 aa):
MRLILIRHGEAVGNDSGVMLGRQDVPLTERGRQQALALREKLPRPNAIYTSPLQRCHDTATLMNPCPDLKIQELAELIEIDQGIFTGLTWAQAQSQHPDLCEELEESDYLIPVPEAESMAMAWQRAKQAWKQLRRHSDEDCVWCISHGGFLQCLISVVLGSDRLWGMEIPPAAWFDFSVRVDLDGRFEAENTRWWRIHAFNQFPMRLILIRHGEAVGNDSGVMLGRQDVPLTERGRQQALALREKLPRPNAIYTSPLQRCHDTATLMNPCPDLKIQELAELIEIDQGIFTGLTWAQAQSQHPDLCEELEESDYLIPVPEAESMAMAWQRAKQAWKQLRRHSDEDCVWCISHGGFLQCLISVVLGSDRLWGMEIPPAAWFDFSVRVDLDGRFEAENTRWWRIHAFNQFP

InterPro domains:
  IPR001345 Phosphoglycerate/bisphosphoglycerate mutase, active site [PS00175] (5-14)
  IPR013078 Histidine phosphatase superfamily, clade-1 [PF00300] (3-174)
  IPR013078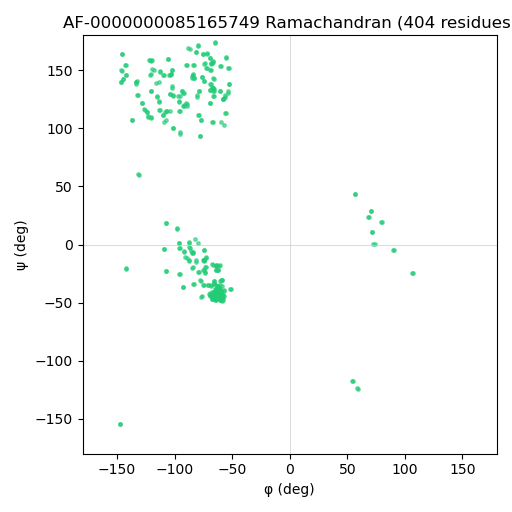 Histidine phosphatase superfamily, clade-1 [SM00855] (2-154)
  IPR013078 Histidine phosphatase superfamily, clade-1 [cd07067] (2-195)
  IPR029033 Histidine phosphatase superfamily [G3DSA:3.40.50.1240] (1-203)
  IPR029033 Histidine phosphatase superfamily [SSF53254] (1-180)
  IPR050275 Phosphoglycerate Mutase/Phosphatase [PTHR48100] (2-170)

Foldseek 3Di:
DKEKEWEQFAWPPVVVQAQAAQPATAHDPRRLVQLLVVLVVDDQFQAEEFAPHHSGVSSCCSSHPDPPRDYHYDPLQGGWFPAPRHGHHLVRCCVVPVVVSVCCVPDPDDDDDPGTDDPVRLLVSLLVVVVVVLVDAQPGHYYYYHHDRSVQSNVCVLVVHPDGDDDDQHHGWMWIWFDHSVDPCDPVDDDNVRIDTPDDSDGD/DKEKEWEQFAWPPVVVQAQAAQPATAHDPRRLVQLLVVLVVDDQFQAEEFAPHHSGVSSRCSSHPDPPRDYHYDPLQGGWFPAPRHGHHLVRCCVVPVVVSVCCVPDPDDDDDPGTDDPVRLLVSLLVVVVVVLVDAQPGHYYYYHHDRSVQSNVCVLVVHPDGDDDDQHHGWMWIWFAHSVDPCDPVDDDNVRIDTPDDSDGD

Organism: Thermosynechococcus vestitus (strain NIES-2133 / IAM M-273 / BP-1) (NCBI:txid197221)